Protein AF-0000000083950475 (afdb_homodimer)

InterPro domains:
  IPR001537 tRNA/rRNA methyltransferase, SpoU type [PF00588] (3-153)
  IPR004384 RNA methyltransferase TrmJ/LasT [PIRSF004808] (2-225)
  IPR004384 RNA methyltransferase TrmJ/LasT [PTHR42786] (2-229)
  IPR004384 RNA methyltransferase TrmJ/LasT [TIGR00050] (2-215)
  IPR029026 tRNA (guanine-N1-)-methyltransferase, N-terminal [G3DSA:3.40.1280.10] (1-173)
  IPR029028 Alpha/beta knot methyltransferases [SSF75217] (2-157)

Organism: NCBI:txid38313

Secondary structure (DSSP, 8-state):
-EEEEEEES---HHHHHHHHHHHHHTT--EEEEES--GGGSHHHHHHTTT-HHHHHT-EEES-GGGGGGG-SEEEEE-SS--S-SS-EE-HHHHHHHHHT-TTT-SEEEEEE-BTTTB--HHHHHH-SEEE----SSSSSPPPHHHHHHHHHHHHHHHHHHHS-SS----------HHHHHHHHHHHHHHHTT-TT-HHHHHHHHHHHHT--HHHHHHHHHHHHHHHHHH-/-EEEEEEES---HHHHHHHHHHHHHTT--EEEEES--GGGSHHHHHHTTT-HHHHHT-EEES-GGGGGGG-SEEEEE-SS--S-SSPEEPHHHHHHHHHHTTTT--EEEEEE-BTTTBS-HHHHHH-SEEE----SSSSSPPPHHHHHHHHHHHHHHHHHHHTT-S--------HHHHHHHHHHHHHHHHHTT-TT-HHHHHHHHHHHHT--HHHHHHHHHHHHHHHHHH-

Sequence (462 aa):
MKLSFVLVSPARAANVGAAARAIKTQGFSELIVVNSQAHREEEAAWVACGAEDILDNIRQVASLDELREEFELMVATTARERGSPRHYLSPAELGEQLSHQQEQVKRTAIVFGCEASGLSNADLAICDLLSYVPLATEYPSLNLAQAVMVYSYALGQALACADGSLGLKSAQSPLAQLSALKQKATTLLERVDAADDAKLSLWLNESLSRLSDRDAKMAHQLLGDILKKLDMKLSFVLVSPARAANVGAAARAIKTQGFSELIVVNSQAHREEEAAWVACGAEDILDNIRQVASLDELREEFELMVATTARERGSPRHYLSPAELGEQLSHQQEQVKRTAIVFGCEASGLSNADLAICDLLSYVPLATEYPSLNLAQAVMVYSYALGQALACADGSLGLKSAQSPLAQLSALKQKATTLLERVDAADDAKLSLWLNESLSRLSDRDAKMAHQLLGDILKKLD

Structure (mmCIF, N/CA/C/O backbone):
data_AF-0000000083950475-model_v1
#
loop_
_entity.id
_entity.type
_entity.pdbx_description
1 polymer "tRNA (cytidine/uridine-2'-O-)-methyltransferase TrmJ"
#
loop_
_atom_site.group_PDB
_atom_site.id
_atom_site.type_symbol
_atom_site.label_atom_id
_atom_site.label_alt_id
_atom_site.label_comp_id
_atom_site.label_asym_id
_atom_site.label_entity_id
_atom_site.label_seq_id
_atom_site.pdbx_PDB_ins_code
_atom_site.Cartn_x
_atom_site.Cartn_y
_atom_site.Cartn_z
_atom_site.occupancy
_atom_site.B_iso_or_equiv
_atom_site.auth_seq_id
_atom_site.auth_comp_id
_atom_site.auth_asym_id
_atom_site.auth_atom_id
_atom_site.pdbx_PDB_model_num
ATOM 1 N N . MET A 1 1 ? -0.51 3.438 17.859 1 83.94 1 MET A N 1
ATOM 2 C CA . MET A 1 1 ? -1.519 3.764 16.859 1 83.94 1 MET A CA 1
ATOM 3 C C . MET A 1 1 ? -2.242 2.506 16.391 1 83.94 1 MET A C 1
ATOM 5 O O . MET A 1 1 ? -1.617 1.466 16.188 1 83.94 1 MET A O 1
ATOM 9 N N . LYS A 1 2 ? -3.588 2.582 16.312 1 92.44 2 LYS A N 1
ATOM 10 C CA . LYS A 1 2 ? -4.426 1.511 15.781 1 92.44 2 LYS A CA 1
ATOM 11 C C . LYS A 1 2 ? -4.922 1.843 14.375 1 92.44 2 LYS A C 1
ATOM 13 O O . LYS A 1 2 ? -5.426 2.941 14.133 1 92.44 2 LYS A O 1
ATOM 18 N N . LEU A 1 3 ? -4.746 0.923 13.484 1 96.5 3 LEU A N 1
ATOM 19 C CA . LEU A 1 3 ? -5.223 1.083 12.117 1 96.5 3 LEU A CA 1
ATOM 20 C C . LEU A 1 3 ? -6.449 0.215 11.867 1 96.5 3 LEU A C 1
ATOM 22 O O . LEU A 1 3 ? -6.48 -0.954 12.258 1 96.5 3 LEU A O 1
ATOM 26 N N . SER A 1 4 ? -7.438 0.812 11.312 1 98.38 4 SER A N 1
ATOM 27 C CA . SER A 1 4 ? -8.617 0.1 10.836 1 98.38 4 SER A CA 1
ATOM 28 C C . SER A 1 4 ? -8.742 0.179 9.32 1 98.38 4 SER A C 1
ATOM 30 O O . SER A 1 4 ? -8.477 1.225 8.719 1 98.38 4 SER A O 1
ATOM 32 N N . PHE A 1 5 ? -9.109 -0.9 8.711 1 98.81 5 PHE A N 1
ATOM 33 C CA . PHE A 1 5 ? -9.359 -0.945 7.27 1 98.81 5 PHE A CA 1
ATOM 34 C C . PHE A 1 5 ? -10.859 -0.951 6.98 1 98.81 5 PHE A C 1
ATOM 36 O O . PHE A 1 5 ? -11.602 -1.73 7.574 1 98.81 5 PHE A O 1
ATOM 43 N N . VAL A 1 6 ? -11.273 -0.043 6.121 1 98.88 6 VAL A N 1
ATOM 44 C CA . VAL A 1 6 ? -12.695 0.154 5.855 1 98.88 6 VAL A CA 1
ATOM 45 C C . VAL A 1 6 ? -12.984 -0.126 4.387 1 98.88 6 VAL A C 1
ATOM 47 O O . VAL A 1 6 ? -12.367 0.465 3.498 1 98.88 6 VAL A O 1
ATOM 50 N N . LEU A 1 7 ? -13.898 -1.031 4.117 1 98.88 7 LEU A N 1
ATOM 51 C CA . LEU A 1 7 ? -14.375 -1.305 2.768 1 98.88 7 LEU A CA 1
ATOM 52 C C . LEU A 1 7 ? -15.766 -0.712 2.553 1 98.88 7 LEU A C 1
ATOM 54 O O . LEU A 1 7 ? -16.734 -1.134 3.193 1 98.88 7 LEU A O 1
ATOM 58 N N . VAL A 1 8 ? -15.844 0.221 1.623 1 98.69 8 VAL A N 1
ATOM 59 C CA . VAL A 1 8 ? -17.125 0.86 1.347 1 98.69 8 VAL A CA 1
ATOM 60 C C . VAL A 1 8 ? -17.828 0.143 0.194 1 98.69 8 VAL A C 1
ATOM 62 O O . VAL A 1 8 ? -17.312 0.121 -0.93 1 98.69 8 VAL A O 1
ATOM 65 N N . SER A 1 9 ? -18.922 -0.494 0.442 1 98.56 9 SER A N 1
ATOM 66 C CA . SER A 1 9 ? -19.828 -1.165 -0.496 1 98.56 9 SER A CA 1
ATOM 67 C C . SER A 1 9 ? -19.078 -2.213 -1.315 1 98.56 9 SER A C 1
ATOM 69 O O . SER A 1 9 ? -19.188 -2.236 -2.543 1 98.56 9 SER A O 1
ATOM 71 N N . PRO A 1 10 ? -18.281 -2.994 -0.665 1 98.5 10 PRO A N 1
ATOM 72 C CA . PRO A 1 10 ? -17.688 -4.082 -1.438 1 98.5 10 PRO A CA 1
ATOM 73 C C . PRO A 1 10 ? -18.734 -4.992 -2.082 1 98.5 10 PRO A C 1
ATOM 75 O O . PRO A 1 10 ? -19.75 -5.309 -1.46 1 98.5 10 PRO A O 1
ATOM 78 N N . ALA A 1 11 ? -18.516 -5.402 -3.277 1 97.19 11 ALA A N 1
ATOM 79 C CA . ALA A 1 11 ? -19.484 -6.191 -4.031 1 97.19 11 ALA A CA 1
ATOM 80 C C . ALA A 1 11 ? -19.188 -7.684 -3.918 1 97.19 11 ALA A C 1
ATOM 82 O O . ALA A 1 11 ? -20.094 -8.492 -3.773 1 97.19 11 ALA A O 1
ATOM 83 N N . ARG A 1 12 ? -17.938 -8.078 -3.943 1 96 12 ARG A N 1
ATOM 84 C CA . ARG A 1 12 ? -17.562 -9.492 -4.02 1 96 12 ARG A CA 1
ATOM 85 C C . ARG A 1 12 ? -17.125 -10.016 -2.656 1 96 12 ARG A C 1
ATOM 87 O O . ARG A 1 12 ? -16.188 -9.477 -2.057 1 96 12 ARG A O 1
ATOM 94 N N . ALA A 1 13 ? -17.703 -11.109 -2.266 1 97.69 13 ALA A N 1
ATOM 95 C CA . ALA A 1 13 ? -17.391 -11.742 -0.987 1 97.69 13 ALA A CA 1
ATOM 96 C C . ALA A 1 13 ? -15.938 -12.188 -0.938 1 97.69 13 ALA A C 1
ATOM 98 O O . ALA A 1 13 ? -15.289 -12.094 0.106 1 97.69 13 ALA A O 1
ATOM 99 N N . ALA A 1 14 ? -15.422 -12.625 -2.039 1 96 14 ALA A N 1
ATOM 100 C CA . ALA A 1 14 ? -14.039 -13.094 -2.125 1 96 14 ALA A CA 1
ATOM 101 C C . ALA A 1 14 ? -13.062 -11.984 -1.758 1 96 14 ALA A C 1
ATOM 103 O O . ALA A 1 14 ? -12.055 -12.234 -1.084 1 96 14 ALA A O 1
ATOM 104 N N . ASN A 1 15 ? -13.422 -10.773 -2.141 1 97.31 15 ASN A N 1
ATOM 105 C CA . ASN A 1 15 ? -12.562 -9.633 -1.836 1 97.31 15 ASN A CA 1
ATOM 106 C C . ASN A 1 15 ? -12.555 -9.32 -0.343 1 97.31 15 ASN A C 1
ATOM 108 O O . ASN A 1 15 ? -11.516 -8.977 0.219 1 97.31 15 ASN A O 1
ATOM 112 N N . VAL A 1 16 ? -13.688 -9.469 0.243 1 98.5 16 VAL A N 1
ATOM 113 C CA . VAL A 1 16 ? -13.781 -9.195 1.673 1 98.5 16 VAL A CA 1
ATOM 114 C C . VAL A 1 16 ? -12.977 -10.234 2.451 1 98.5 16 VAL A C 1
ATOM 116 O O . VAL A 1 16 ? -12.203 -9.875 3.352 1 98.5 16 VAL A O 1
ATOM 119 N N . GLY A 1 17 ? -13.109 -11.484 2.092 1 97.94 17 GLY A N 1
ATOM 120 C CA . GLY A 1 17 ? -12.336 -12.531 2.736 1 97.94 17 GLY A CA 1
ATOM 121 C C . GLY A 1 17 ? -10.836 -12.367 2.551 1 97.94 17 GLY A C 1
ATOM 122 O O . GLY A 1 17 ? -10.07 -12.484 3.512 1 97.94 17 GLY A O 1
ATOM 123 N N . ALA A 1 18 ? -10.461 -12.078 1.312 1 97.31 18 ALA A N 1
ATOM 124 C CA . ALA A 1 18 ? -9.047 -11.883 0.999 1 97.31 18 ALA A CA 1
ATOM 125 C C . ALA A 1 18 ? -8.477 -10.68 1.749 1 97.31 18 ALA A C 1
ATOM 127 O O . ALA A 1 18 ? -7.324 -10.703 2.18 1 97.31 18 ALA A O 1
ATOM 128 N N . ALA A 1 19 ? -9.312 -9.664 1.889 1 98.44 19 ALA A N 1
ATOM 129 C CA . ALA A 1 19 ? -8.891 -8.484 2.639 1 98.44 19 ALA A CA 1
ATOM 130 C C . ALA A 1 19 ? -8.664 -8.82 4.109 1 98.44 19 ALA A C 1
ATOM 132 O O . ALA A 1 19 ? -7.684 -8.367 4.707 1 98.44 19 ALA A O 1
ATOM 133 N N . ALA A 1 20 ? -9.516 -9.617 4.668 1 98.44 20 ALA A N 1
ATOM 134 C CA . ALA A 1 20 ? -9.367 -10.039 6.059 1 98.44 20 ALA A CA 1
ATOM 135 C C . ALA A 1 20 ? -8.055 -10.781 6.27 1 98.44 20 ALA A C 1
ATOM 137 O O . ALA A 1 20 ? -7.312 -10.492 7.211 1 98.44 20 ALA A O 1
ATOM 138 N N . ARG A 1 21 ? -7.789 -11.641 5.406 1 97.19 21 ARG A N 1
ATOM 139 C CA . ARG A 1 21 ? -6.543 -12.391 5.5 1 97.19 21 ARG A CA 1
ATOM 140 C C . ARG A 1 21 ? -5.336 -11.477 5.309 1 97.19 21 ARG A C 1
ATOM 142 O O . ARG A 1 21 ? -4.348 -11.586 6.039 1 97.19 21 ARG A O 1
ATOM 149 N N . ALA A 1 22 ? -5.418 -10.609 4.395 1 97.25 22 ALA A N 1
ATOM 150 C CA . ALA A 1 22 ? -4.328 -9.695 4.09 1 97.25 22 ALA A CA 1
ATOM 151 C C . ALA A 1 22 ? -3.943 -8.867 5.316 1 97.25 22 ALA A C 1
ATOM 153 O O . ALA A 1 22 ? -2.771 -8.82 5.695 1 97.25 22 ALA A O 1
ATOM 154 N N . ILE A 1 23 ? -4.926 -8.266 5.918 1 97.69 23 ILE A N 1
ATOM 155 C CA . ILE A 1 23 ? -4.586 -7.355 7.008 1 97.69 23 ILE A CA 1
ATOM 156 C C . ILE A 1 23 ? -4.09 -8.156 8.211 1 97.69 23 ILE A C 1
ATOM 158 O O . ILE A 1 23 ? -3.213 -7.699 8.945 1 97.69 23 ILE A O 1
ATOM 162 N N . LYS A 1 24 ? -4.578 -9.367 8.414 1 96.62 24 LYS A N 1
ATOM 163 C CA . LYS A 1 24 ? -4.113 -10.203 9.523 1 96.62 24 LYS A CA 1
ATOM 164 C C . LYS A 1 24 ? -2.637 -10.547 9.367 1 96.62 24 LYS A C 1
ATOM 166 O O . LYS A 1 24 ? -1.87 -10.477 10.328 1 96.62 24 LYS A O 1
ATOM 171 N N . THR A 1 25 ? -2.248 -10.914 8.195 1 94.25 25 THR A N 1
ATOM 172 C CA . THR A 1 25 ? -0.869 -11.32 7.941 1 94.25 25 THR A CA 1
ATOM 173 C C . THR A 1 25 ? 0.091 -10.172 8.25 1 94.25 25 THR A C 1
ATOM 175 O O . THR A 1 25 ? 1.283 -10.391 8.469 1 94.25 25 THR A O 1
ATOM 178 N N . GLN A 1 26 ? -0.439 -8.984 8.25 1 94.56 26 GLN A N 1
ATOM 179 C CA . GLN A 1 26 ? 0.41 -7.816 8.477 1 94.56 26 GLN A CA 1
ATOM 180 C C . GLN A 1 26 ? 0.217 -7.262 9.883 1 94.56 26 GLN A C 1
ATOM 182 O O . GLN A 1 26 ? 0.701 -6.172 10.195 1 94.56 26 GLN A O 1
ATOM 187 N N . GLY A 1 27 ? -0.581 -7.945 10.703 1 94.06 27 GLY A N 1
ATOM 188 C CA . GLY A 1 27 ? -0.667 -7.641 12.125 1 94.06 27 GLY A CA 1
ATOM 189 C C . GLY A 1 27 ? -1.836 -6.738 12.477 1 94.06 27 GLY A C 1
ATOM 190 O O . GLY A 1 27 ? -1.918 -6.223 13.594 1 94.06 27 GLY A O 1
ATOM 191 N N . PHE A 1 28 ? -2.699 -6.52 11.562 1 96.25 28 PHE A N 1
ATOM 192 C CA . PHE A 1 28 ? -3.879 -5.703 11.82 1 96.25 28 PHE A CA 1
ATOM 193 C C . PHE A 1 28 ? -5.098 -6.578 12.094 1 96.25 28 PHE A C 1
ATOM 195 O O . PHE A 1 28 ? -5.121 -7.75 11.711 1 96.25 28 PHE A O 1
ATOM 202 N N . SER A 1 29 ? -6.117 -5.977 12.727 1 96.75 29 SER A N 1
ATOM 203 C CA . SER A 1 29 ? -7.172 -6.871 13.195 1 96.75 29 SER A CA 1
ATOM 204 C C . SER A 1 29 ? -8.555 -6.281 12.93 1 96.75 29 SER A C 1
ATOM 206 O O . SER A 1 29 ? -9.562 -6.973 13.062 1 96.75 29 SER A O 1
ATOM 208 N N . GLU A 1 30 ? -8.578 -5.082 12.523 1 98.12 30 GLU A N 1
ATOM 209 C CA . GLU A 1 30 ? -9.906 -4.477 12.414 1 98.12 30 GLU A CA 1
ATOM 210 C C . GLU A 1 30 ? -10.258 -4.195 10.953 1 98.12 30 GLU A C 1
ATOM 212 O O . GLU A 1 30 ? -9.578 -3.416 10.281 1 98.12 30 GLU A O 1
ATOM 217 N N . LEU A 1 31 ? -11.344 -4.832 10.539 1 98.75 31 LEU A N 1
ATOM 218 C CA . LEU A 1 31 ? -11.969 -4.633 9.234 1 98.75 31 LEU A CA 1
ATOM 219 C C . LEU A 1 31 ? -13.414 -4.176 9.391 1 98.75 31 LEU A C 1
ATOM 221 O O . LEU A 1 31 ? -14.188 -4.785 10.141 1 98.75 31 LEU A O 1
ATOM 225 N N . ILE A 1 32 ? -13.75 -3.062 8.797 1 98.88 32 ILE A N 1
ATOM 226 C CA . ILE A 1 32 ? -15.102 -2.512 8.836 1 98.88 32 ILE A CA 1
ATOM 227 C C . ILE A 1 32 ? -15.703 -2.51 7.438 1 98.88 32 ILE A C 1
ATOM 229 O O . ILE A 1 32 ? -15.031 -2.166 6.465 1 98.88 32 ILE A O 1
ATOM 233 N N . VAL A 1 33 ? -16.969 -2.91 7.328 1 98.81 33 VAL A N 1
ATOM 234 C CA . VAL A 1 33 ? -17.672 -2.926 6.047 1 98.81 33 VAL A CA 1
ATOM 235 C C . VAL A 1 33 ? -18.812 -1.918 6.074 1 98.81 33 VAL A C 1
ATOM 237 O O . VAL A 1 33 ? -19.625 -1.915 7.008 1 98.81 33 VAL A O 1
ATOM 240 N N . VAL A 1 34 ? -18.828 -1.07 5.117 1 98.75 34 VAL A N 1
ATOM 241 C CA . VAL A 1 34 ? -19.844 -0.029 5.004 1 98.75 34 VAL A CA 1
ATOM 242 C C . VAL A 1 34 ? -20.844 -0.396 3.91 1 98.75 34 VAL A C 1
ATOM 244 O O . VAL A 1 34 ? -20.453 -0.636 2.764 1 98.75 34 VAL A O 1
ATOM 247 N N . ASN A 1 35 ? -22.047 -0.501 4.23 1 98.38 35 ASN A N 1
ATOM 248 C CA . ASN A 1 35 ? -23.141 -0.626 3.283 1 98.38 35 ASN A CA 1
ATOM 249 C C . ASN A 1 35 ? -23 -1.873 2.416 1 98.38 35 ASN A C 1
ATOM 251 O O . ASN A 1 35 ? -23.062 -1.79 1.188 1 98.38 35 ASN A O 1
ATOM 255 N N . SER A 1 36 ? -22.766 -3.008 2.943 1 98.44 36 SER A N 1
ATOM 256 C CA . SER A 1 36 ? -22.641 -4.297 2.271 1 98.44 36 SER A CA 1
ATOM 257 C C . SER A 1 36 ? -22.75 -5.449 3.26 1 98.44 36 SER A C 1
ATOM 259 O O . SER A 1 36 ? -22.531 -5.273 4.457 1 98.44 36 SER A O 1
ATOM 261 N N . GLN A 1 37 ? -23.203 -6.59 2.777 1 97.75 37 GLN A N 1
ATOM 262 C CA . GLN A 1 37 ? -23.266 -7.812 3.572 1 97.75 37 GLN A CA 1
ATOM 263 C C . GLN A 1 37 ? -22.406 -8.914 2.951 1 97.75 37 GLN A C 1
ATOM 265 O O . GLN A 1 37 ? -22.578 -10.094 3.26 1 97.75 37 GLN A O 1
ATOM 270 N N . ALA A 1 38 ? -21.531 -8.492 2.092 1 97.12 38 ALA A N 1
ATOM 271 C CA . ALA A 1 38 ? -20.734 -9.445 1.329 1 97.12 38 ALA A CA 1
ATOM 272 C C . ALA A 1 38 ? -19.906 -10.336 2.254 1 97.12 38 ALA A C 1
ATOM 274 O O . ALA A 1 38 ? -19.641 -11.5 1.938 1 97.12 38 ALA A O 1
ATOM 275 N N . HIS A 1 39 ? -19.594 -9.859 3.439 1 97.25 39 HIS A N 1
ATOM 276 C CA . HIS A 1 39 ? -18.75 -10.602 4.363 1 97.25 39 HIS A CA 1
ATOM 277 C C . HIS A 1 39 ? -19.484 -11.805 4.953 1 97.25 39 HIS A C 1
ATOM 279 O O . HIS A 1 39 ? -18.859 -12.688 5.547 1 97.25 39 HIS A O 1
ATOM 285 N N . ARG A 1 40 ? -20.75 -11.859 4.793 1 96.81 40 ARG A N 1
ATOM 286 C CA . ARG A 1 40 ? -21.562 -12.914 5.391 1 96.81 40 ARG A CA 1
ATOM 287 C C . ARG A 1 40 ? -21.688 -14.109 4.449 1 96.81 40 ARG A C 1
ATOM 289 O O . ARG A 1 40 ? -22.188 -15.164 4.844 1 96.81 40 ARG A O 1
ATOM 296 N N . GLU A 1 41 ? -21.281 -13.945 3.234 1 96.81 41 GLU A N 1
ATOM 297 C CA . GLU A 1 41 ? -21.359 -15.023 2.254 1 96.81 41 GLU A CA 1
ATOM 298 C C . GLU A 1 41 ? -20.297 -16.094 2.527 1 96.81 41 GLU A C 1
ATOM 300 O O . GLU A 1 41 ? -19.234 -15.797 3.051 1 96.81 41 GLU A O 1
ATOM 305 N N . GLU A 1 42 ? -20.594 -17.312 2.088 1 95.81 42 GLU A N 1
ATOM 306 C CA . GLU A 1 42 ? -19.719 -18.453 2.307 1 95.81 42 GLU A CA 1
ATOM 307 C C . GLU A 1 42 ? -18.375 -18.266 1.634 1 95.81 42 GLU A C 1
ATOM 309 O O . GLU A 1 42 ? -17.344 -18.672 2.168 1 95.81 42 GLU A O 1
ATOM 314 N N . GLU A 1 43 ? -18.422 -17.625 0.543 1 95.06 43 GLU A N 1
ATOM 315 C CA . GLU A 1 43 ? -17.188 -17.422 -0.212 1 95.06 43 GLU A CA 1
ATOM 316 C C . GLU A 1 43 ? -16.188 -16.562 0.573 1 95.06 43 GLU A C 1
ATOM 318 O O . GLU A 1 43 ? -14.984 -16.781 0.488 1 95.06 43 GLU A O 1
ATOM 323 N N . ALA A 1 44 ? -16.719 -15.586 1.34 1 96.94 44 ALA A N 1
ATOM 324 C CA . ALA A 1 44 ? -15.828 -14.75 2.15 1 96.94 44 ALA A CA 1
ATOM 325 C C . ALA A 1 44 ? -15.086 -15.586 3.188 1 96.94 44 ALA A C 1
ATOM 327 O O . ALA A 1 44 ? -13.875 -15.422 3.365 1 96.94 44 ALA A O 1
ATOM 328 N N . ALA A 1 45 ? -15.758 -16.516 3.807 1 95.62 45 ALA A N 1
ATOM 329 C CA . ALA A 1 45 ? -15.164 -17.375 4.816 1 95.62 45 ALA A CA 1
ATOM 330 C C . ALA A 1 45 ? -14.109 -18.297 4.203 1 95.62 45 ALA A C 1
ATOM 332 O O . ALA A 1 45 ? -13.039 -18.5 4.781 1 95.62 45 ALA A O 1
ATOM 333 N N . TRP A 1 46 ? -14.406 -18.812 3.066 1 93.31 46 TRP A N 1
ATOM 334 C CA . TRP A 1 46 ? -13.5 -19.719 2.377 1 93.31 46 TRP A CA 1
ATOM 335 C C . TRP A 1 46 ? -12.188 -19.016 2.029 1 93.31 46 TRP A C 1
ATOM 337 O O . TRP A 1 46 ? -11.109 -19.562 2.275 1 93.31 46 TRP A O 1
ATOM 347 N N . VAL A 1 47 ? -12.305 -17.844 1.562 1 92.38 47 VAL A N 1
ATOM 348 C CA . VAL A 1 47 ? -11.141 -17.109 1.087 1 92.38 47 VAL A CA 1
ATOM 349 C C . VAL A 1 47 ? -10.359 -16.547 2.275 1 92.38 47 VAL A C 1
ATOM 351 O O . VAL A 1 47 ? -9.133 -16.422 2.215 1 92.38 47 VAL A O 1
ATOM 354 N N . ALA A 1 48 ? -11.07 -16.312 3.396 1 94.44 48 ALA A N 1
ATOM 355 C CA . ALA A 1 48 ? -10.445 -15.75 4.59 1 94.44 48 ALA A CA 1
ATOM 356 C C . ALA A 1 48 ? -9.734 -16.828 5.398 1 94.44 48 ALA A C 1
ATOM 358 O O . ALA A 1 48 ? -9.375 -16.609 6.559 1 94.44 48 ALA A O 1
ATOM 359 N N . CYS A 1 49 ? -9.508 -18 4.84 1 90.56 49 CYS A N 1
ATOM 360 C CA . CYS A 1 49 ? -8.906 -19.109 5.57 1 90.56 49 CYS A CA 1
ATOM 361 C C . CYS A 1 49 ? -7.742 -18.641 6.43 1 90.56 49 CYS A C 1
ATOM 363 O O . CYS A 1 49 ? -6.805 -18.016 5.922 1 90.56 49 CYS A O 1
ATOM 365 N N . GLY A 1 50 ? -7.82 -18.875 7.789 1 92.69 50 GLY A N 1
ATOM 366 C CA . GL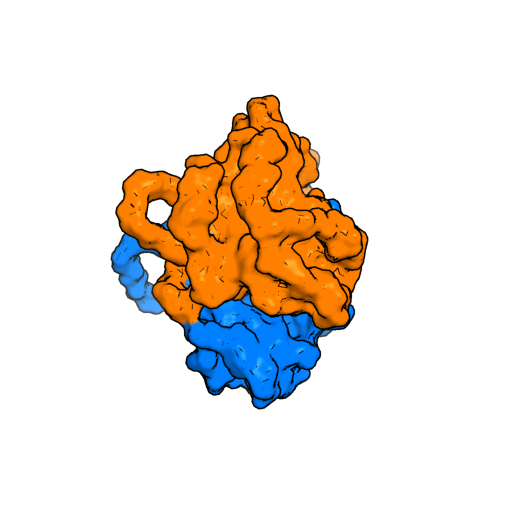Y A 1 50 ? -6.816 -18.453 8.75 1 92.69 50 GLY A CA 1
ATOM 367 C C . GLY A 1 50 ? -7.102 -17.078 9.336 1 92.69 50 GLY A C 1
ATOM 368 O O . GLY A 1 50 ? -6.41 -16.641 10.258 1 92.69 50 GLY A O 1
ATOM 369 N N . ALA A 1 51 ? -8.117 -16.375 8.789 1 96 51 ALA A N 1
ATOM 370 C CA . ALA A 1 51 ? -8.469 -15.039 9.273 1 96 51 ALA A CA 1
ATOM 371 C C . ALA A 1 51 ? -9.953 -14.945 9.609 1 96 51 ALA A C 1
ATOM 373 O O . ALA A 1 51 ? -10.578 -13.898 9.414 1 96 51 ALA A O 1
ATOM 374 N N . GLU A 1 52 ? -10.477 -16.031 10.008 1 95.06 52 GLU A N 1
ATOM 375 C CA . GLU A 1 52 ? -11.898 -16.094 10.336 1 95.06 52 GLU A CA 1
ATOM 376 C C . GLU A 1 52 ? -12.227 -15.188 11.523 1 95.06 52 GLU A C 1
ATOM 378 O O . GLU A 1 52 ? -13.328 -14.641 11.602 1 95.06 52 GLU A O 1
ATOM 383 N N . ASP A 1 53 ? -11.305 -15.039 12.367 1 96.56 53 ASP A N 1
ATOM 384 C CA . ASP A 1 53 ? -11.516 -14.172 13.523 1 96.56 53 ASP A CA 1
ATOM 385 C C . ASP A 1 53 ? -11.758 -12.734 13.094 1 96.56 53 ASP A C 1
ATOM 387 O O . ASP A 1 53 ? -12.633 -12.055 13.641 1 96.56 53 ASP A O 1
ATOM 391 N N . ILE A 1 54 ? -11.062 -12.281 12.094 1 97.5 54 ILE A N 1
ATOM 392 C CA . ILE A 1 54 ? -11.258 -10.93 11.578 1 97.5 54 ILE A CA 1
ATOM 393 C C . ILE A 1 54 ? -12.609 -10.836 10.875 1 97.5 54 ILE A C 1
ATOM 395 O O . ILE A 1 54 ? -13.367 -9.883 11.086 1 97.5 54 ILE A O 1
ATOM 399 N N . LEU A 1 55 ? -12.891 -11.852 10.094 1 97.69 55 LEU A N 1
ATOM 400 C CA . LEU A 1 55 ? -14.141 -11.875 9.352 1 97.69 55 LEU A CA 1
ATOM 401 C C . LEU A 1 55 ? -15.344 -11.867 10.297 1 97.69 55 LEU A C 1
ATOM 403 O O . LEU A 1 55 ? -16.297 -11.109 10.094 1 97.69 55 LEU A O 1
ATOM 407 N N . ASP A 1 56 ? -15.266 -12.633 11.352 1 96.69 56 ASP A N 1
ATOM 408 C CA . ASP A 1 56 ? -16.344 -12.781 12.312 1 96.69 56 ASP A CA 1
ATOM 409 C C . ASP A 1 56 ? -16.547 -11.5 13.117 1 96.69 56 ASP A C 1
ATOM 411 O O . ASP A 1 56 ? -17.641 -11.258 13.641 1 96.69 56 ASP A O 1
ATOM 415 N N . ASN A 1 57 ? -15.539 -10.711 13.195 1 97.56 57 ASN A N 1
ATOM 416 C CA . ASN A 1 57 ? -15.602 -9.516 14.031 1 97.56 57 ASN A CA 1
ATOM 417 C C . ASN A 1 57 ? -15.797 -8.258 13.203 1 97.56 57 ASN A C 1
ATOM 419 O O . ASN A 1 57 ? -15.688 -7.141 13.711 1 97.56 57 ASN A O 1
ATOM 423 N N . ILE A 1 58 ? -16.109 -8.477 11.945 1 98.06 58 ILE A N 1
ATOM 424 C CA . ILE A 1 58 ? -16.344 -7.324 11.078 1 98.06 58 ILE A CA 1
ATOM 425 C C . ILE A 1 58 ? -17.5 -6.488 11.617 1 98.06 58 ILE A C 1
ATOM 427 O O . ILE A 1 58 ? -18.578 -7.023 11.906 1 98.06 58 ILE A O 1
ATOM 431 N N . ARG A 1 59 ? -17.203 -5.238 11.82 1 97.56 59 ARG A N 1
ATOM 432 C CA . ARG A 1 59 ? -18.25 -4.273 12.109 1 97.56 59 ARG A CA 1
ATOM 433 C C . ARG A 1 59 ? -18.891 -3.746 10.828 1 97.56 59 ARG A C 1
ATOM 435 O O . ARG A 1 59 ? -18.172 -3.352 9.898 1 97.56 59 ARG A O 1
ATOM 442 N N . GLN A 1 60 ? -20.172 -3.807 10.805 1 98 60 GLN A N 1
ATOM 443 C CA . GLN A 1 60 ? -20.922 -3.305 9.656 1 98 60 GLN A CA 1
ATOM 444 C C . GLN A 1 60 ? -21.641 -1.997 9.992 1 98 60 GLN A C 1
ATOM 446 O O . GLN A 1 60 ? -22.281 -1.886 11.039 1 98 60 GLN A O 1
ATOM 451 N N . VAL A 1 61 ? -21.484 -0.99 9.18 1 98.38 61 VAL A N 1
ATOM 452 C CA . VAL A 1 61 ? -22.188 0.276 9.352 1 98.38 61 VAL A CA 1
ATOM 453 C C . VAL A 1 61 ? -22.875 0.667 8.039 1 98.38 61 VAL A C 1
ATOM 455 O O . VAL A 1 61 ? -22.578 0.108 6.984 1 98.38 61 VAL A O 1
ATOM 458 N N . ALA A 1 62 ? -23.781 1.632 8.078 1 98 62 ALA A N 1
ATOM 459 C CA . ALA A 1 62 ? -24.594 1.982 6.922 1 98 62 ALA A CA 1
ATOM 460 C C . ALA A 1 62 ? -23.875 3 6.035 1 98 62 ALA A C 1
ATOM 462 O O . ALA A 1 62 ? -24.078 3.02 4.82 1 98 62 ALA A O 1
ATOM 463 N N . SER A 1 63 ? -23.078 3.863 6.676 1 97.69 63 SER A N 1
ATOM 464 C CA . SER A 1 63 ? -22.406 4.914 5.918 1 97.69 63 SER A CA 1
ATOM 465 C C . SER A 1 63 ? -21.031 5.23 6.496 1 97.69 63 SER A C 1
ATOM 467 O O . SER A 1 63 ? -20.781 4.992 7.68 1 97.69 63 SER A O 1
ATOM 469 N N . LEU A 1 64 ? -20.219 5.707 5.633 1 97.5 64 LEU A N 1
ATOM 470 C CA . LEU A 1 64 ? -18.875 6.07 6.055 1 97.5 64 LEU A CA 1
ATOM 471 C C . LEU A 1 64 ? -18.906 7.184 7.098 1 97.5 64 LEU A C 1
ATOM 473 O O . LEU A 1 64 ? -18.078 7.211 8.008 1 97.5 64 LEU A O 1
ATOM 477 N N . ASP A 1 65 ? -19.891 8.07 7.008 1 93.88 65 ASP A N 1
ATOM 478 C CA . ASP A 1 65 ? -20.047 9.211 7.902 1 93.88 65 ASP A CA 1
ATOM 479 C C . ASP A 1 65 ? -20.188 8.758 9.352 1 93.88 65 ASP A C 1
ATOM 481 O O . ASP A 1 65 ? -19.75 9.453 10.273 1 93.88 65 ASP A O 1
ATOM 485 N N . GLU A 1 66 ? -20.719 7.613 9.562 1 96.69 66 GLU A N 1
ATOM 486 C CA . GLU A 1 66 ? -20.922 7.066 10.906 1 96.69 66 GLU A CA 1
ATOM 487 C C . GLU A 1 66 ? -19.594 6.828 11.609 1 96.69 66 GLU A C 1
ATOM 489 O O . GLU A 1 66 ? -19.547 6.758 12.844 1 96.69 66 GLU A O 1
ATOM 494 N N . LEU A 1 67 ? -18.516 6.785 10.789 1 96.38 67 LEU A N 1
ATOM 495 C CA . LEU A 1 67 ? -17.219 6.43 11.344 1 96.38 67 LEU A CA 1
ATOM 496 C C . LEU A 1 67 ? -16.375 7.676 11.609 1 96.38 67 LEU A C 1
ATOM 498 O O . LEU A 1 67 ? -15.344 7.602 12.273 1 96.38 67 LEU A O 1
ATOM 502 N N . ARG A 1 68 ? -16.781 8.812 11.125 1 92.25 68 ARG A N 1
ATOM 503 C CA . ARG A 1 68 ? -15.953 10.008 11.055 1 92.25 68 ARG A CA 1
ATOM 504 C C . ARG A 1 68 ? -15.422 10.383 12.43 1 92.25 68 ARG A C 1
ATOM 506 O O . ARG A 1 68 ? -14.242 10.711 12.578 1 92.25 68 ARG A O 1
ATOM 513 N N . GLU A 1 69 ? -16.203 10.234 13.5 1 88.5 69 GLU A N 1
ATOM 514 C CA . GLU A 1 69 ? -15.836 10.711 14.836 1 88.5 69 GLU A CA 1
ATOM 515 C C . GLU A 1 69 ? -14.961 9.695 15.562 1 88.5 69 GLU A C 1
ATOM 517 O O . GLU A 1 69 ? -14.391 10 16.609 1 88.5 69 GLU A O 1
ATOM 522 N N . GLU A 1 70 ? -14.859 8.516 15.031 1 93.25 70 GLU A N 1
ATOM 523 C CA . GLU A 1 70 ? -14.102 7.449 15.688 1 93.25 70 GLU A CA 1
ATOM 524 C C . GLU A 1 70 ? -12.617 7.539 15.344 1 93.25 70 GLU A C 1
ATOM 526 O O . GLU A 1 70 ? -11.789 6.926 16.016 1 93.25 70 GLU A O 1
ATOM 531 N N . PHE A 1 71 ? -12.328 8.312 14.289 1 91.12 71 PHE A N 1
ATOM 532 C CA . PHE A 1 71 ? -10.953 8.32 13.797 1 91.12 71 PHE A CA 1
ATOM 533 C C . PHE A 1 71 ? -10.398 9.742 13.75 1 91.12 71 PHE A C 1
ATOM 535 O O . PHE A 1 71 ? -11.07 10.656 13.266 1 91.12 71 PHE A O 1
ATOM 542 N N . GLU A 1 72 ? -9.227 9.93 14.227 1 86.62 72 GLU A N 1
ATOM 543 C CA . GLU A 1 72 ? -8.539 11.219 14.125 1 86.62 72 GLU A CA 1
ATOM 544 C C . GLU A 1 72 ? -8.055 11.477 12.703 1 86.62 72 GLU A C 1
ATOM 546 O O . GLU A 1 72 ? -7.938 12.625 12.281 1 86.62 72 GLU A O 1
ATOM 551 N N . LEU A 1 73 ? -7.809 10.367 11.992 1 89.75 73 LEU A N 1
ATOM 552 C CA . LEU A 1 73 ? -7.32 10.461 10.617 1 89.75 73 LEU A CA 1
ATOM 553 C C . LEU A 1 73 ? -7.969 9.398 9.742 1 89.75 73 LEU A C 1
ATOM 555 O O . LEU A 1 73 ? -7.973 8.211 10.086 1 89.75 73 LEU A O 1
ATOM 559 N N . MET A 1 74 ? -8.609 9.844 8.688 1 93.12 74 MET A N 1
ATOM 560 C CA . MET A 1 74 ? -9.156 8.953 7.672 1 93.12 74 MET A CA 1
ATOM 561 C C . MET A 1 74 ? -8.484 9.18 6.324 1 93.12 74 MET A C 1
ATOM 563 O O . MET A 1 74 ? -8.406 10.312 5.844 1 93.12 74 MET A O 1
ATOM 567 N N . VAL A 1 75 ? -7.984 8.102 5.75 1 95.25 75 VAL A N 1
ATOM 568 C CA . VAL A 1 75 ? -7.27 8.156 4.48 1 95.25 75 VAL A CA 1
ATOM 569 C C . VAL A 1 75 ? -8.078 7.449 3.396 1 95.25 75 VAL A C 1
ATOM 571 O O . VAL A 1 75 ? -8.359 6.254 3.508 1 95.25 75 VAL A O 1
ATOM 574 N N . ALA A 1 76 ? -8.461 8.203 2.35 1 95.5 76 ALA A N 1
ATOM 575 C CA . ALA A 1 76 ? -9.156 7.613 1.208 1 95.5 76 ALA A CA 1
ATOM 576 C C . ALA A 1 76 ? -8.156 7.059 0.192 1 95.5 76 ALA A C 1
ATOM 578 O O . ALA A 1 76 ? -7.145 7.691 -0.103 1 95.5 76 ALA A O 1
ATOM 579 N N . THR A 1 77 ? -8.477 5.871 -0.332 1 95.44 77 THR A N 1
ATOM 580 C CA . THR A 1 77 ? -7.68 5.309 -1.419 1 95.44 77 THR A CA 1
ATOM 581 C C . THR A 1 77 ? -8.398 5.48 -2.756 1 95.44 77 THR A C 1
ATOM 583 O O . THR A 1 77 ? -9.617 5.34 -2.832 1 95.44 77 THR A O 1
ATOM 586 N N . THR A 1 78 ? -7.637 5.891 -3.734 1 89 78 THR A N 1
ATOM 587 C CA . THR A 1 78 ? -8.234 6.113 -5.047 1 89 78 THR A CA 1
ATOM 588 C C . THR A 1 78 ? -7.328 5.582 -6.152 1 89 78 THR A C 1
ATOM 590 O O . THR A 1 78 ? -6.121 5.441 -5.957 1 89 78 THR A O 1
ATOM 593 N N . ALA A 1 79 ? -7.93 5.18 -7.305 1 79.06 79 ALA A N 1
ATOM 594 C CA . ALA A 1 79 ? -7.188 4.609 -8.43 1 79.06 79 ALA A CA 1
ATOM 595 C C . ALA A 1 79 ? -6.418 5.688 -9.18 1 79.06 79 ALA A C 1
ATOM 597 O O . ALA A 1 79 ? -5.41 5.398 -9.836 1 79.06 79 ALA A O 1
ATOM 598 N N . ARG A 1 80 ? -6.93 6.875 -9.227 1 68.94 80 ARG A N 1
ATOM 599 C CA . ARG A 1 80 ? -6.289 7.926 -10.016 1 68.94 80 ARG A CA 1
ATOM 600 C C . ARG A 1 80 ? -6.359 9.266 -9.305 1 68.94 80 ARG A C 1
ATOM 602 O O . ARG A 1 80 ? -7.199 9.469 -8.422 1 68.94 80 ARG A O 1
ATOM 609 N N . GLU A 1 81 ? -5.281 9.984 -9.711 1 64.44 81 GLU A N 1
ATOM 610 C CA . GLU A 1 81 ? -5.324 11.375 -9.258 1 64.44 81 GLU A CA 1
ATOM 611 C C . GLU A 1 81 ? -6.469 12.133 -9.922 1 64.44 81 GLU A C 1
ATOM 613 O O . GLU A 1 81 ? -6.656 12.055 -11.141 1 64.44 81 GLU A O 1
ATOM 618 N N . ARG A 1 82 ? -7.473 12.391 -9.227 1 57.78 82 ARG A N 1
ATOM 619 C CA . ARG A 1 82 ? -8.688 13.023 -9.734 1 57.78 82 ARG A CA 1
ATOM 620 C C . ARG A 1 82 ? -8.5 14.523 -9.898 1 57.78 82 ARG A C 1
ATOM 622 O O . ARG A 1 82 ? -9.438 15.297 -9.703 1 57.78 82 ARG A O 1
ATOM 629 N N . GLY A 1 83 ? -7.367 14.844 -10.5 1 55.31 83 GLY A N 1
ATOM 630 C CA . GLY A 1 83 ? -7.207 16.266 -10.766 1 55.31 83 GLY A CA 1
ATOM 631 C C . GLY A 1 83 ? -7.406 17.125 -9.531 1 55.31 83 GLY A C 1
ATOM 632 O O . GLY A 1 83 ? -7.57 18.344 -9.633 1 55.31 83 GLY A O 1
ATOM 633 N N . SER A 1 84 ? -7.52 16.562 -8.484 1 56.62 84 SER A N 1
ATOM 634 C CA . SER A 1 84 ? -7.742 17.297 -7.242 1 56.62 84 SER A CA 1
ATOM 635 C C . SER A 1 84 ? -6.449 17.938 -6.742 1 56.62 84 SER A C 1
ATOM 637 O O . SER A 1 84 ? -5.367 17.375 -6.914 1 56.62 84 SER A O 1
ATOM 639 N N . PRO A 1 85 ? -6.633 19.125 -6.324 1 57.91 85 PRO A N 1
ATOM 640 C CA . PRO A 1 85 ? -5.477 19.844 -5.773 1 57.91 85 PRO A CA 1
ATOM 641 C C . PRO A 1 85 ? -4.938 19.203 -4.496 1 57.91 85 PRO A C 1
ATOM 643 O O . PRO A 1 85 ? -3.961 19.688 -3.922 1 57.91 85 PRO A O 1
ATOM 646 N N . ARG A 1 86 ? -5.434 18.078 -4.277 1 65.12 86 ARG A N 1
ATOM 647 C CA . ARG A 1 86 ? -5.039 17.438 -3.027 1 65.12 86 ARG A CA 1
ATOM 648 C C . ARG A 1 86 ? -3.744 16.656 -3.199 1 65.12 86 ARG A C 1
ATOM 650 O O . ARG A 1 86 ? -3.35 16.328 -4.324 1 65.12 86 ARG A O 1
ATOM 657 N N . HIS A 1 87 ? -3.123 16.609 -2.029 1 70.94 87 HIS A N 1
ATOM 658 C CA . HIS A 1 87 ? -1.896 15.82 -1.991 1 70.94 87 HIS A CA 1
ATOM 659 C C . HIS A 1 87 ? -2.199 14.328 -1.888 1 70.94 87 HIS A C 1
ATOM 661 O O . HIS A 1 87 ? -3.039 13.914 -1.084 1 70.94 87 HIS A O 1
ATOM 667 N N . TYR A 1 88 ? -1.55 13.625 -2.828 1 82.06 88 TYR A N 1
ATOM 668 C CA . TYR A 1 88 ? -1.687 12.172 -2.83 1 82.06 88 TYR A CA 1
ATOM 669 C C . TYR A 1 88 ? -0.424 11.5 -2.297 1 82.06 88 TYR A C 1
ATOM 671 O O . TYR A 1 88 ? 0.688 11.844 -2.705 1 82.06 88 TYR A O 1
ATOM 679 N N . LEU A 1 89 ? -0.659 10.672 -1.351 1 87.44 89 LEU A N 1
ATOM 680 C CA . LEU A 1 89 ? 0.457 9.906 -0.796 1 87.44 89 LEU A CA 1
ATOM 681 C C . LEU A 1 89 ? 0.453 8.477 -1.319 1 87.44 89 LEU A C 1
ATOM 683 O O . LEU A 1 89 ? -0.599 7.836 -1.375 1 87.44 89 LEU A O 1
ATOM 687 N N . SER A 1 90 ? 1.629 8.016 -1.721 1 90.94 90 SER A N 1
ATOM 688 C CA . SER A 1 90 ? 1.76 6.582 -1.963 1 90.94 90 SER A CA 1
ATOM 689 C C . SER A 1 90 ? 1.658 5.789 -0.664 1 90.94 90 SER A C 1
ATOM 691 O O . SER A 1 90 ? 1.794 6.352 0.425 1 90.94 90 SER A O 1
ATOM 693 N N . PRO A 1 91 ? 1.448 4.496 -0.804 1 94.94 91 PRO A N 1
ATOM 694 C CA . PRO A 1 91 ? 1.415 3.693 0.42 1 94.94 91 PRO A CA 1
ATOM 695 C C . PRO A 1 91 ? 2.699 3.812 1.238 1 94.94 91 PRO A C 1
ATOM 697 O O . PRO A 1 91 ? 2.646 3.896 2.467 1 94.94 91 PRO A O 1
ATOM 700 N N . ALA A 1 92 ? 3.812 3.877 0.593 1 90 92 ALA A N 1
ATOM 701 C CA . ALA A 1 92 ? 5.09 4.02 1.284 1 90 92 ALA A CA 1
ATOM 702 C C . ALA A 1 92 ? 5.188 5.367 1.989 1 90 92 ALA A C 1
ATOM 704 O O . ALA A 1 92 ? 5.598 5.441 3.15 1 90 92 ALA A O 1
ATOM 705 N N . GLU A 1 93 ? 4.789 6.387 1.307 1 90.19 93 GLU A N 1
ATOM 706 C CA . GLU A 1 93 ? 4.801 7.727 1.886 1 90.19 93 GLU A CA 1
ATOM 707 C C . GLU A 1 93 ? 3.834 7.828 3.061 1 90.19 93 GLU A C 1
ATOM 709 O O . GLU A 1 93 ? 4.133 8.477 4.062 1 90.19 93 GLU A O 1
ATOM 714 N N . LEU A 1 94 ? 2.711 7.207 2.869 1 92.81 94 LEU A N 1
ATOM 715 C CA . LEU A 1 94 ? 1.718 7.195 3.938 1 92.81 94 LEU A CA 1
ATOM 716 C C . LEU A 1 94 ? 2.264 6.5 5.18 1 92.81 94 LEU A C 1
ATOM 718 O O . LEU A 1 94 ? 2.104 7 6.297 1 92.81 94 LEU A O 1
ATOM 722 N N . GLY A 1 95 ? 2.887 5.387 4.98 1 92.81 95 GLY A N 1
ATOM 723 C CA . GLY A 1 95 ? 3.506 4.684 6.094 1 92.81 95 GLY A CA 1
ATOM 724 C C . GLY A 1 95 ? 4.535 5.52 6.828 1 92.81 95 GLY A C 1
ATOM 725 O O . GLY A 1 95 ? 4.555 5.547 8.062 1 92.81 95 GLY A O 1
ATOM 726 N N . GLU A 1 96 ? 5.336 6.16 6.078 1 86.5 96 GLU A N 1
ATOM 727 C CA . GLU A 1 96 ? 6.352 7.035 6.664 1 86.5 96 GLU A CA 1
ATOM 728 C C . GLU A 1 96 ? 5.715 8.156 7.477 1 86.5 96 GLU A C 1
ATOM 730 O O . GLU A 1 96 ? 6.137 8.43 8.602 1 86.5 96 GLU A O 1
ATOM 735 N N . GLN A 1 97 ? 4.723 8.68 6.91 1 83.88 97 GLN A N 1
ATOM 736 C CA . GLN A 1 97 ? 4.031 9.773 7.59 1 83.88 97 GLN A CA 1
ATOM 737 C C . GLN A 1 97 ? 3.406 9.297 8.898 1 83.88 97 GLN A C 1
ATOM 739 O O . GLN A 1 97 ? 3.58 9.93 9.938 1 83.88 97 GLN A O 1
ATOM 744 N N . LEU A 1 98 ? 2.707 8.227 8.836 1 89.56 98 LEU A N 1
ATOM 745 C CA . LEU A 1 98 ? 2.02 7.711 10.008 1 89.56 98 LEU A CA 1
ATOM 746 C C . LEU A 1 98 ? 3.018 7.309 11.094 1 89.56 98 LEU A C 1
ATOM 748 O O . LEU A 1 98 ? 2.736 7.449 12.281 1 89.56 98 LEU A O 1
ATOM 752 N N . SER A 1 99 ? 4.164 6.832 10.664 1 86.62 99 SER A N 1
ATOM 753 C CA . SER A 1 99 ? 5.184 6.426 11.625 1 86.62 99 SER A CA 1
ATOM 754 C C . SER A 1 99 ? 5.668 7.609 12.453 1 86.62 99 SER A C 1
ATOM 756 O O . SER A 1 99 ? 6.129 7.438 13.586 1 86.62 99 SER A O 1
ATOM 758 N N . HIS A 1 100 ? 5.48 8.742 11.93 1 81.19 100 HIS A N 1
ATOM 759 C CA . HIS A 1 100 ? 5.934 9.945 12.617 1 81.19 100 HIS A CA 1
ATOM 760 C C . HIS A 1 100 ? 4.785 10.617 13.367 1 81.19 100 HIS A C 1
ATOM 762 O O . HIS A 1 100 ? 4.957 11.695 13.945 1 81.19 100 HIS A O 1
ATOM 768 N N . GLN A 1 101 ? 3.604 9.992 13.359 1 84.19 101 GLN A N 1
ATOM 769 C CA . GLN A 1 101 ? 2.426 10.609 13.961 1 84.19 101 GLN A CA 1
ATOM 770 C C . GLN A 1 101 ? 1.854 9.742 15.07 1 84.19 101 GLN A C 1
ATOM 772 O O . GLN A 1 101 ? 0.726 9.953 15.523 1 84.19 101 GLN A O 1
ATOM 777 N N . GLN A 1 102 ? 2.562 8.805 15.508 1 80.44 102 GLN A N 1
ATOM 778 C CA . GLN A 1 102 ? 2.051 7.777 16.406 1 80.44 102 GLN A CA 1
ATOM 779 C C . GLN A 1 102 ? 1.679 8.367 17.766 1 80.44 102 GLN A C 1
ATOM 781 O O . GLN A 1 102 ? 0.865 7.797 18.484 1 80.44 102 GLN A O 1
ATOM 786 N N . GLU A 1 103 ? 2.217 9.477 18.109 1 73.44 103 GLU A N 1
ATOM 787 C CA . GLU A 1 103 ? 1.882 10.117 19.391 1 73.44 103 GLU A CA 1
ATOM 788 C C . GLU A 1 103 ? 0.586 10.914 19.281 1 73.44 103 GLU A C 1
ATOM 790 O O . GLU A 1 103 ? -0.238 10.898 20.188 1 73.44 103 GLU A O 1
ATOM 795 N N . GLN A 1 104 ? 0.322 11.57 18.172 1 75.62 104 GLN A N 1
ATOM 796 C CA . GLN A 1 104 ? -0.8 12.492 18.031 1 75.62 104 GLN A CA 1
ATOM 797 C C . GLN A 1 104 ? -2.031 11.789 17.469 1 75.62 104 GLN A C 1
ATOM 799 O O . GLN A 1 104 ? -3.158 12.258 17.656 1 75.62 104 GLN A O 1
ATOM 804 N N . VAL A 1 105 ? -1.791 10.75 16.766 1 82.62 105 VAL A N 1
ATOM 805 C CA . VAL A 1 105 ? -2.881 10.031 16.109 1 82.62 105 VAL A CA 1
ATOM 806 C C . VAL A 1 105 ? -2.986 8.625 16.672 1 82.62 105 VAL A C 1
ATOM 808 O O . VAL A 1 105 ? -2.055 7.824 16.547 1 82.62 105 VAL A O 1
ATOM 811 N N . LYS A 1 106 ? -4.102 8.359 17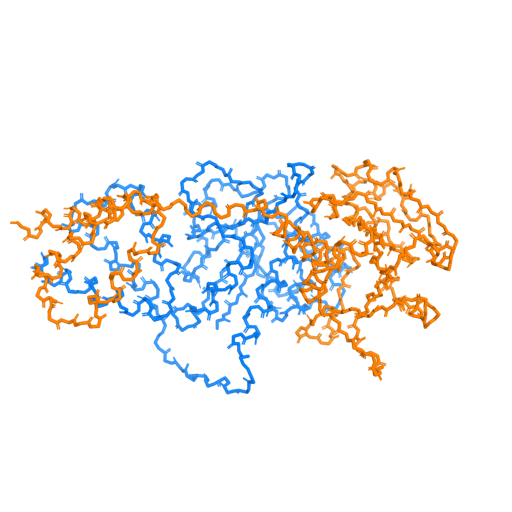.25 1 85.12 106 LYS A N 1
ATOM 812 C CA . LYS A 1 106 ? -4.254 7.066 17.922 1 85.12 106 LYS A CA 1
ATOM 813 C C . LYS A 1 106 ? -5.055 6.098 17.047 1 85.12 106 LYS A C 1
ATOM 815 O O . LYS A 1 106 ? -4.844 4.883 17.109 1 85.12 106 LYS A O 1
ATOM 820 N N . ARG A 1 107 ? -6.008 6.645 16.312 1 92 107 ARG A N 1
ATOM 821 C CA . ARG A 1 107 ? -6.844 5.801 15.461 1 92 107 ARG A CA 1
ATOM 822 C C . ARG A 1 107 ? -6.887 6.332 14.031 1 92 107 ARG A C 1
ATOM 824 O O . ARG A 1 107 ? -7.273 7.477 13.797 1 92 107 ARG A O 1
ATOM 831 N N . THR A 1 108 ? -6.477 5.547 13.125 1 94.62 108 THR A N 1
ATOM 832 C CA . THR A 1 108 ? -6.473 5.887 11.711 1 94.62 108 THR A CA 1
ATOM 833 C C . THR A 1 108 ? -7.25 4.848 10.906 1 94.62 108 THR A C 1
ATOM 835 O O . THR A 1 108 ? -7.133 3.646 11.148 1 94.62 108 THR A O 1
ATOM 838 N N . ALA A 1 109 ? -8.07 5.324 9.961 1 97.62 109 ALA A N 1
ATOM 839 C CA . ALA A 1 109 ? -8.781 4.434 9.047 1 97.62 109 ALA A CA 1
ATOM 840 C C . ALA A 1 109 ? -8.227 4.555 7.633 1 97.62 109 ALA A C 1
ATOM 842 O O . ALA A 1 109 ? -7.973 5.66 7.148 1 97.62 109 ALA A O 1
ATOM 843 N N . ILE A 1 110 ? -7.977 3.463 7.047 1 98.44 110 ILE A N 1
ATOM 844 C CA . ILE A 1 110 ? -7.68 3.391 5.621 1 98.44 110 ILE A CA 1
ATOM 845 C C . ILE A 1 110 ? -8.922 2.932 4.859 1 98.44 110 ILE A C 1
ATOM 847 O O . ILE A 1 110 ? -9.391 1.807 5.043 1 98.44 110 ILE A O 1
ATOM 851 N N . VAL A 1 111 ? -9.43 3.771 3.924 1 98.56 111 VAL A N 1
ATOM 852 C CA . VAL A 1 111 ? -10.758 3.576 3.35 1 98.56 111 VAL A CA 1
ATOM 853 C C . VAL A 1 111 ? -10.633 3.182 1.881 1 98.56 111 VAL A C 1
ATOM 855 O O . VAL A 1 111 ? -9.977 3.875 1.099 1 98.56 111 VAL A O 1
ATOM 858 N N . PHE A 1 112 ? -11.266 2.088 1.538 1 98.44 112 PHE A N 1
ATOM 859 C CA . PHE A 1 112 ? -11.305 1.567 0.177 1 98.44 112 PHE A CA 1
ATOM 860 C C . PHE A 1 112 ? -12.719 1.598 -0.379 1 98.44 112 PHE A C 1
ATOM 862 O O . PHE A 1 112 ? -13.688 1.374 0.356 1 98.44 112 PHE A O 1
ATOM 869 N N . GLY A 1 113 ? -12.805 1.774 -1.694 1 97.31 113 GLY A N 1
ATOM 870 C CA . GLY A 1 113 ? -14.117 1.88 -2.314 1 97.31 113 GLY A CA 1
ATOM 871 C C . GLY A 1 113 ? -14.539 0.614 -3.035 1 97.31 113 GLY A C 1
ATOM 872 O O . GLY A 1 113 ? -13.789 -0.366 -3.068 1 97.31 113 GLY A O 1
ATOM 873 N N . CYS A 1 114 ? -15.703 0.733 -3.59 1 96.19 114 CYS A N 1
ATOM 874 C CA . CYS A 1 114 ? -16.312 -0.342 -4.363 1 96.19 114 CYS A CA 1
ATOM 875 C C . CYS A 1 114 ? -15.438 -0.724 -5.551 1 96.19 114 CYS A C 1
ATOM 877 O O . CYS A 1 114 ? -14.805 0.137 -6.16 1 96.19 114 CYS A O 1
ATOM 879 N N . GLU A 1 115 ? -15.492 -1.994 -5.926 1 93.5 115 GLU A N 1
ATOM 880 C CA . GLU A 1 115 ? -14.672 -2.529 -7.012 1 93.5 115 GLU A CA 1
ATOM 881 C C . GLU A 1 115 ? -14.984 -1.832 -8.336 1 93.5 115 GLU A C 1
ATOM 883 O O . GLU A 1 115 ? -14.07 -1.536 -9.109 1 93.5 115 GLU A O 1
ATOM 888 N N . ALA A 1 116 ? -16.234 -1.454 -8.531 1 91.94 116 ALA A N 1
ATOM 889 C CA . ALA A 1 116 ? -16.672 -0.913 -9.812 1 91.94 116 ALA A CA 1
ATOM 890 C C . ALA A 1 116 ? -16.531 0.607 -9.844 1 91.94 116 ALA A C 1
ATOM 892 O O . ALA A 1 116 ? -16.031 1.174 -10.82 1 91.94 116 ALA A O 1
ATOM 893 N N . SER A 1 117 ? -16.875 1.271 -8.727 1 92.12 117 SER A N 1
ATOM 894 C CA . SER A 1 117 ? -17.047 2.719 -8.781 1 92.12 117 SER A CA 1
ATOM 895 C C . SER A 1 117 ? -16.016 3.43 -7.914 1 92.12 117 SER A C 1
ATOM 897 O O . SER A 1 117 ? -15.844 4.648 -8.016 1 92.12 117 SER A O 1
ATOM 899 N N . GLY A 1 118 ? -15.312 2.65 -7.074 1 94.25 118 GLY A N 1
ATOM 900 C CA . GLY A 1 118 ? -14.453 3.318 -6.105 1 94.25 118 GLY A CA 1
ATOM 901 C C . GLY A 1 118 ? -15.227 4.125 -5.082 1 94.25 118 GLY A C 1
ATOM 902 O O . GLY A 1 118 ? -16.375 3.812 -4.777 1 94.25 118 GLY A O 1
ATOM 903 N N . LEU A 1 119 ? -14.539 5.066 -4.484 1 95.25 119 LEU A N 1
ATOM 904 C CA . LEU A 1 119 ? -15.172 5.953 -3.51 1 95.25 119 LEU A CA 1
ATOM 905 C C . LEU A 1 119 ? -15.906 7.094 -4.207 1 95.25 119 LEU A C 1
ATOM 907 O O . LEU A 1 119 ? -15.422 7.633 -5.207 1 95.25 119 LEU A O 1
ATOM 911 N N . SER A 1 120 ? -17.031 7.461 -3.658 1 93.38 120 SER A N 1
ATOM 912 C CA . SER A 1 120 ? -17.766 8.617 -4.172 1 93.38 120 SER A CA 1
ATOM 913 C C . SER A 1 120 ? -17.109 9.922 -3.744 1 93.38 120 SER A C 1
ATOM 915 O O . SER A 1 120 ? -16.266 9.938 -2.848 1 93.38 120 SER A O 1
ATOM 917 N N . ASN A 1 121 ? -17.531 10.961 -4.344 1 88.62 121 ASN A N 1
ATOM 918 C CA . ASN A 1 121 ? -17.062 12.273 -3.93 1 88.62 121 ASN A CA 1
ATOM 919 C C . ASN A 1 121 ? -17.422 12.57 -2.479 1 88.62 121 ASN A C 1
ATOM 921 O O . ASN A 1 121 ? -16.672 13.227 -1.761 1 88.62 121 ASN A O 1
ATOM 925 N N . ALA A 1 122 ? -18.562 12.094 -2.092 1 91.25 122 ALA A N 1
ATOM 926 C CA . ALA A 1 122 ? -19 12.273 -0.709 1 91.25 122 ALA A CA 1
ATOM 927 C C . ALA A 1 122 ? -18.078 11.523 0.254 1 91.25 122 ALA A C 1
ATOM 929 O O . ALA A 1 122 ? -17.734 12.039 1.319 1 91.25 122 ALA A O 1
ATOM 930 N N . ASP A 1 123 ? -17.656 10.32 -0.119 1 93.5 123 ASP A N 1
ATOM 931 C CA . ASP A 1 123 ? -16.719 9.547 0.686 1 93.5 123 ASP A CA 1
ATOM 932 C C . ASP A 1 123 ? -15.375 10.266 0.804 1 93.5 123 ASP A C 1
ATOM 934 O O . ASP A 1 123 ? -14.805 10.352 1.895 1 93.5 123 ASP A O 1
ATOM 938 N N . LEU A 1 124 ? -14.922 10.797 -0.333 1 88.94 124 LEU A N 1
ATOM 939 C CA . LEU A 1 124 ? -13.641 11.484 -0.372 1 88.94 124 LEU A CA 1
ATOM 940 C C . LEU A 1 124 ? -13.672 12.727 0.513 1 88.94 124 LEU A C 1
ATOM 942 O O . LEU A 1 124 ? -12.672 13.055 1.163 1 88.94 124 LEU A O 1
ATOM 946 N N . ALA A 1 125 ? -14.812 13.367 0.599 1 84.06 125 ALA A N 1
ATOM 947 C CA . ALA A 1 125 ? -14.961 14.602 1.359 1 84.06 125 ALA A CA 1
ATOM 948 C C . ALA A 1 125 ? -14.867 14.336 2.859 1 84.06 125 ALA A C 1
ATOM 950 O O . ALA A 1 125 ? -14.477 15.219 3.627 1 84.06 125 ALA A O 1
ATOM 951 N N . ILE A 1 126 ? -15.156 13.078 3.254 1 86.94 126 ILE A N 1
ATOM 952 C CA . ILE A 1 126 ? -15.141 12.688 4.66 1 86.94 126 ILE A CA 1
ATOM 953 C C . ILE A 1 126 ? -13.703 12.43 5.105 1 86.94 126 ILE A C 1
ATOM 955 O O . ILE A 1 126 ? -13.375 12.586 6.285 1 86.94 126 ILE A O 1
ATOM 959 N N . CYS A 1 127 ? -12.82 12.141 4.191 1 90.56 127 CYS A N 1
ATOM 960 C CA . CYS A 1 127 ? -11.469 11.695 4.512 1 90.56 127 CYS A CA 1
ATOM 961 C C . CYS A 1 127 ? -10.508 12.883 4.582 1 90.56 127 CYS A C 1
ATOM 963 O O . CYS A 1 127 ? -10.734 13.906 3.93 1 90.56 127 CYS A O 1
ATOM 965 N N . ASP A 1 128 ? -9.469 12.758 5.371 1 85.44 128 ASP A N 1
ATOM 966 C CA . ASP A 1 128 ? -8.508 13.828 5.633 1 85.44 128 ASP A CA 1
ATOM 967 C C . ASP A 1 128 ? -7.406 13.844 4.582 1 85.44 128 ASP A C 1
ATOM 969 O O . ASP A 1 128 ? -6.871 14.906 4.258 1 85.44 128 ASP A O 1
ATOM 973 N N . LEU A 1 129 ? -7.043 12.664 4.09 1 86.81 129 LEU A N 1
ATOM 974 C CA . LEU A 1 129 ? -5.949 12.508 3.139 1 86.81 129 LEU A CA 1
ATOM 975 C C . LEU A 1 129 ? -6.348 11.57 2 1 86.81 129 LEU A C 1
ATOM 977 O O . LEU A 1 129 ? -7.258 10.75 2.154 1 86.81 129 LEU A O 1
ATOM 981 N N . LEU A 1 130 ? -5.699 11.758 0.939 1 88.81 130 LEU A N 1
ATOM 982 C CA . LEU A 1 130 ? -5.852 10.883 -0.216 1 88.81 130 LEU A CA 1
ATOM 983 C C . LEU A 1 130 ? -4.574 10.094 -0.469 1 88.81 130 LEU A C 1
ATOM 985 O O . LEU A 1 130 ? -3.471 10.617 -0.31 1 88.81 130 LEU A O 1
ATOM 989 N N . SER A 1 131 ? -4.801 8.852 -0.819 1 93.06 131 SER A N 1
ATOM 990 C CA . SER A 1 131 ? -3.693 7.965 -1.158 1 93.06 131 SER A CA 1
ATOM 991 C C . SER A 1 131 ? -3.994 7.152 -2.416 1 93.06 131 SER A C 1
ATOM 993 O O . SER A 1 131 ? -5.152 6.832 -2.689 1 93.06 131 SER A O 1
ATOM 995 N N . TYR A 1 132 ? -2.93 6.887 -3.133 1 90.62 132 TYR A N 1
ATOM 996 C CA . TYR A 1 132 ? -3.066 6.039 -4.312 1 90.62 132 TYR A CA 1
ATOM 997 C C . TYR A 1 132 ? -1.837 5.16 -4.5 1 90.62 132 TYR A C 1
ATOM 999 O O . TYR A 1 132 ? -0.749 5.492 -4.02 1 90.62 132 TYR A O 1
ATOM 1007 N N . VAL A 1 133 ? -2.02 4.051 -5.148 1 91.5 133 VAL A N 1
ATOM 1008 C CA . VAL A 1 133 ? -0.903 3.197 -5.539 1 91.5 133 VAL A CA 1
ATOM 1009 C C . VAL A 1 133 ? -0.397 3.607 -6.918 1 91.5 133 VAL A C 1
ATOM 1011 O O . VAL A 1 133 ? -1.146 3.574 -7.898 1 91.5 133 VAL A O 1
ATOM 1014 N N . PRO A 1 134 ? 0.798 4.062 -6.973 1 87.12 134 PRO A N 1
ATOM 1015 C CA . PRO A 1 134 ? 1.316 4.348 -8.312 1 87.12 134 PRO A CA 1
ATOM 1016 C C . PRO A 1 134 ? 1.274 3.133 -9.234 1 87.12 134 PRO A C 1
ATOM 1018 O O . PRO A 1 134 ? 1.751 2.057 -8.867 1 87.12 134 PRO A O 1
ATOM 1021 N N . LEU A 1 135 ? 0.719 3.281 -10.375 1 87.19 135 LEU A N 1
ATOM 1022 C CA . LEU A 1 135 ? 0.63 2.205 -11.359 1 87.19 135 LEU A CA 1
ATOM 1023 C C . LEU A 1 135 ? 1.506 2.5 -12.57 1 87.19 135 LEU A C 1
ATOM 1025 O O . LEU A 1 135 ? 1.742 3.664 -12.898 1 87.19 135 LEU A O 1
ATOM 1029 N N . ALA A 1 136 ? 2.021 1.521 -13.125 1 85.31 136 ALA A N 1
ATOM 1030 C CA . ALA A 1 136 ? 2.84 1.679 -14.32 1 85.31 136 ALA A CA 1
ATOM 1031 C C . ALA A 1 136 ? 1.968 1.813 -15.57 1 85.31 136 ALA A C 1
ATOM 1033 O O . ALA A 1 136 ? 2.418 2.324 -16.594 1 85.31 136 ALA A O 1
ATOM 1034 N N . THR A 1 137 ? 0.715 1.33 -15.445 1 81.56 137 THR A N 1
ATOM 1035 C CA . THR A 1 137 ? -0.24 1.396 -16.547 1 81.56 137 THR A CA 1
ATOM 1036 C C . THR A 1 137 ? -1.514 2.117 -16.109 1 81.56 137 THR A C 1
ATOM 1038 O O . THR A 1 137 ? -1.848 2.141 -14.93 1 81.56 137 THR A O 1
ATOM 1041 N N . GLU A 1 138 ? -2.162 2.658 -17.109 1 77.5 138 GLU A N 1
ATOM 1042 C CA . GLU A 1 138 ? -3.414 3.342 -16.812 1 77.5 138 GLU A CA 1
ATOM 1043 C C . GLU A 1 138 ? -4.535 2.342 -16.531 1 77.5 138 GLU A C 1
ATOM 1045 O O . GLU A 1 138 ? -5.445 2.627 -15.742 1 77.5 138 GLU A O 1
ATOM 1050 N N . TYR A 1 139 ? -4.461 1.259 -17.266 1 82.81 139 TYR A N 1
ATOM 1051 C CA . TYR A 1 139 ? -5.43 0.177 -17.125 1 82.81 139 TYR A CA 1
ATOM 1052 C C . TYR A 1 139 ? -4.738 -1.181 -17.141 1 82.81 139 TYR A C 1
ATOM 1054 O O . TYR A 1 139 ? -3.799 -1.396 -17.906 1 82.81 139 TYR A O 1
ATOM 1062 N N . PRO A 1 140 ? -5.242 -2.074 -16.188 1 87.62 140 PRO A N 1
ATOM 1063 C CA . PRO A 1 140 ? -6.344 -1.965 -15.227 1 87.62 140 PRO A CA 1
ATOM 1064 C C . PRO A 1 140 ? -5.91 -1.358 -13.898 1 87.62 140 PRO A C 1
ATOM 1066 O O . PRO A 1 140 ? -4.711 -1.206 -13.641 1 87.62 140 PRO A O 1
ATOM 1069 N N . SER A 1 141 ? -7.012 -0.976 -13.078 1 90.19 141 SER A N 1
ATOM 1070 C CA . SER A 1 141 ? -6.742 -0.646 -11.688 1 90.19 141 SER A CA 1
ATOM 1071 C C . SER A 1 141 ? -6.52 -1.904 -10.852 1 90.19 141 SER A C 1
ATOM 1073 O O . SER A 1 141 ? -6.738 -3.02 -11.328 1 90.19 141 SER A O 1
ATOM 1075 N N . LEU A 1 142 ? -6.109 -1.731 -9.633 1 93.5 142 LEU A N 1
ATOM 1076 C CA . LEU A 1 142 ? -5.902 -2.867 -8.742 1 93.5 142 LEU A CA 1
ATOM 1077 C C . LEU A 1 142 ? -7.234 -3.473 -8.312 1 93.5 142 LEU A C 1
ATOM 1079 O O . LEU A 1 142 ? -8.227 -2.754 -8.148 1 93.5 142 LEU A O 1
ATOM 1083 N N . ASN A 1 143 ? -7.203 -4.754 -8.164 1 93.44 143 ASN A N 1
ATOM 1084 C CA . ASN A 1 143 ? -8.281 -5.422 -7.445 1 93.44 143 ASN A CA 1
ATOM 1085 C C . ASN A 1 143 ? -8.367 -4.945 -5.996 1 93.44 143 ASN A C 1
ATOM 1087 O O . ASN A 1 143 ? -7.344 -4.66 -5.371 1 93.44 143 ASN A O 1
ATOM 1091 N N . LEU A 1 144 ? -9.57 -4.93 -5.469 1 96.62 144 LEU A N 1
ATOM 1092 C CA . LEU A 1 144 ? -9.805 -4.395 -4.133 1 96.62 144 LEU A CA 1
ATOM 1093 C C . LEU A 1 144 ? -8.93 -5.094 -3.104 1 96.62 144 LEU A C 1
ATOM 1095 O O . LEU A 1 144 ? -8.242 -4.438 -2.314 1 96.62 144 LEU A O 1
ATOM 1099 N N . ALA A 1 145 ? -8.938 -6.445 -3.096 1 97.38 145 ALA A N 1
ATOM 1100 C CA . ALA A 1 145 ? -8.164 -7.191 -2.104 1 97.38 145 ALA A CA 1
ATOM 1101 C C . ALA A 1 145 ? -6.668 -6.984 -2.303 1 97.38 145 ALA A C 1
ATOM 1103 O O . ALA A 1 145 ? -5.902 -6.977 -1.335 1 97.38 145 ALA A O 1
ATOM 1104 N N . GLN A 1 146 ? -6.27 -6.781 -3.529 1 96.75 146 GLN A N 1
ATOM 1105 C CA . GLN A 1 146 ? -4.871 -6.504 -3.828 1 96.75 146 GLN A CA 1
ATOM 1106 C C . GLN A 1 146 ? -4.461 -5.125 -3.326 1 96.75 146 GLN A C 1
ATOM 1108 O O . GLN A 1 146 ? -3.355 -4.945 -2.812 1 96.75 146 GLN A O 1
ATOM 1113 N N . ALA A 1 147 ? -5.359 -4.184 -3.525 1 97.5 147 ALA A N 1
ATOM 1114 C CA . ALA A 1 147 ? -5.094 -2.859 -2.971 1 97.5 147 ALA A CA 1
ATOM 1115 C C . ALA A 1 147 ? -4.926 -2.922 -1.455 1 97.5 147 ALA A C 1
ATOM 1117 O O . ALA A 1 147 ? -3.975 -2.361 -0.907 1 97.5 147 ALA A O 1
ATOM 1118 N N . VAL A 1 148 ? -5.844 -3.658 -0.789 1 98.5 148 VAL A N 1
ATOM 1119 C CA . VAL A 1 148 ? -5.762 -3.809 0.661 1 98.5 148 VAL A CA 1
ATOM 1120 C C . VAL A 1 148 ? -4.422 -4.441 1.04 1 98.5 148 VAL A C 1
ATOM 1122 O O . VAL A 1 148 ? -3.787 -4.027 2.012 1 98.5 148 VAL A O 1
ATOM 1125 N N . MET A 1 149 ? -3.949 -5.387 0.283 1 98 149 MET A N 1
ATOM 1126 C CA . MET A 1 149 ? -2.693 -6.078 0.569 1 98 149 MET A CA 1
ATOM 1127 C C . MET A 1 149 ? -1.512 -5.117 0.464 1 98 149 MET A C 1
ATOM 1129 O O . MET A 1 149 ? -0.631 -5.117 1.325 1 98 149 MET A O 1
ATOM 1133 N N . VAL A 1 150 ? -1.493 -4.32 -0.571 1 97.62 150 VAL A N 1
ATOM 1134 C CA . VAL A 1 150 ? -0.402 -3.369 -0.765 1 97.62 150 VAL A CA 1
ATOM 1135 C C . VAL A 1 150 ? -0.334 -2.41 0.423 1 97.62 150 VAL A C 1
ATOM 1137 O O . VAL A 1 150 ? 0.74 -2.189 0.988 1 97.62 150 VAL A O 1
ATOM 1140 N N . TYR A 1 151 ? -1.463 -1.911 0.805 1 98.19 151 TYR A N 1
ATOM 1141 C CA . TYR A 1 151 ? -1.493 -0.96 1.91 1 98.19 151 TYR A CA 1
ATOM 1142 C C . TYR A 1 151 ? -1.125 -1.64 3.225 1 98.19 151 TYR A C 1
ATOM 1144 O O 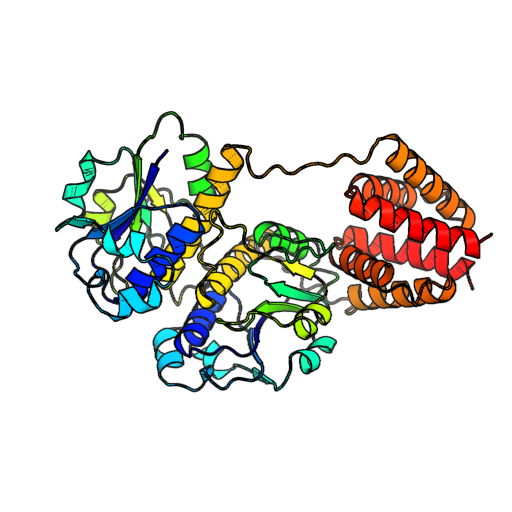. TYR A 1 151 ? -0.347 -1.099 4.012 1 98.19 151 TYR A O 1
ATOM 1152 N N . SER A 1 152 ? -1.718 -2.826 3.494 1 97.62 152 SER A N 1
ATOM 1153 C CA . SER A 1 152 ? -1.421 -3.498 4.754 1 97.62 152 SER A CA 1
ATOM 1154 C C . SER A 1 152 ? 0.058 -3.857 4.855 1 97.62 152 SER A C 1
ATOM 1156 O O . SER A 1 152 ? 0.663 -3.73 5.922 1 97.62 152 SER A O 1
ATOM 1158 N N . TYR A 1 153 ? 0.65 -4.188 3.758 1 95.69 153 TYR A N 1
ATOM 1159 C CA . TYR A 1 153 ? 2.074 -4.504 3.721 1 95.69 153 TYR A CA 1
ATOM 1160 C C . TYR A 1 153 ? 2.916 -3.262 3.982 1 95.69 153 TYR A C 1
ATOM 1162 O O . TYR A 1 153 ? 3.773 -3.26 4.867 1 95.69 153 TYR A O 1
ATOM 1170 N N . ALA A 1 154 ? 2.674 -2.219 3.254 1 95.75 154 ALA A N 1
ATOM 1171 C CA . ALA A 1 154 ? 3.453 -0.987 3.363 1 95.75 154 ALA A CA 1
ATOM 1172 C C . ALA A 1 154 ? 3.348 -0.392 4.766 1 95.75 154 ALA A C 1
ATOM 1174 O O . ALA A 1 154 ? 4.355 -0.002 5.359 1 95.75 154 ALA A O 1
ATOM 1175 N N . LEU A 1 155 ? 2.162 -0.374 5.254 1 96.06 155 LEU A N 1
ATOM 1176 C CA . LEU A 1 155 ? 1.931 0.231 6.562 1 96.06 155 LEU A CA 1
ATOM 1177 C C . LEU A 1 155 ? 2.463 -0.664 7.676 1 96.06 155 LEU A C 1
ATOM 1179 O O . LEU A 1 155 ? 3.008 -0.171 8.664 1 96.06 155 LEU A O 1
ATOM 1183 N N . GLY A 1 156 ? 2.248 -1.99 7.527 1 94 156 GLY A N 1
ATOM 1184 C CA . GLY A 1 156 ? 2.82 -2.916 8.492 1 94 156 GLY A CA 1
ATOM 1185 C C . GLY A 1 156 ? 4.328 -2.791 8.617 1 94 156 GLY A C 1
ATOM 1186 O O . GLY A 1 156 ? 4.863 -2.75 9.727 1 94 156 GLY A O 1
ATOM 1187 N N . GLN A 1 157 ? 4.973 -2.678 7.504 1 90.06 157 GLN A N 1
ATOM 1188 C CA . GLN A 1 157 ? 6.426 -2.535 7.492 1 90.06 157 GLN A CA 1
ATOM 1189 C C . GLN A 1 157 ? 6.855 -1.217 8.133 1 90.06 157 GLN A C 1
ATOM 1191 O O . GLN A 1 157 ? 7.816 -1.179 8.906 1 90.06 157 GLN A O 1
ATOM 1196 N N . ALA A 1 158 ? 6.199 -0.139 7.801 1 89.19 158 ALA A N 1
ATOM 1197 C CA . ALA A 1 158 ? 6.551 1.19 8.289 1 89.19 158 ALA A CA 1
ATOM 1198 C C . ALA A 1 158 ? 6.352 1.29 9.797 1 89.19 158 ALA A C 1
ATOM 1200 O O . ALA A 1 158 ? 7.148 1.918 10.5 1 89.19 158 ALA A O 1
ATOM 1201 N N . LEU A 1 159 ? 5.32 0.7 10.266 1 87.38 159 LEU A N 1
ATOM 1202 C CA . LEU A 1 159 ? 4.969 0.851 11.672 1 87.38 159 LEU A CA 1
ATOM 1203 C C . LEU A 1 159 ? 5.746 -0.137 12.531 1 87.38 159 LEU A C 1
ATOM 1205 O O . LEU A 1 159 ? 5.945 0.097 13.727 1 87.38 159 LEU A O 1
ATOM 1209 N N . ALA A 1 160 ? 6.098 -1.306 11.945 1 76.75 160 ALA A N 1
ATOM 1210 C CA . ALA A 1 160 ? 6.957 -2.244 12.664 1 76.75 160 ALA A CA 1
ATOM 1211 C C . ALA A 1 160 ? 8.352 -1.656 12.883 1 76.75 160 ALA A C 1
ATOM 1213 O O . ALA A 1 160 ? 8.961 -1.855 13.938 1 76.75 160 ALA A O 1
ATOM 1214 N N . CYS A 1 161 ? 8.898 -1.021 11.828 1 59.09 161 CYS A N 1
ATOM 1215 C CA . CYS A 1 161 ? 10.219 -0.399 11.914 1 59.09 161 CYS A CA 1
ATOM 1216 C C . CYS A 1 161 ? 10.219 0.729 12.938 1 59.09 161 CYS A C 1
ATOM 1218 O O . CYS A 1 161 ? 11.227 0.96 13.609 1 59.09 161 CYS A O 1
ATOM 1220 N N . ALA A 1 162 ? 9.109 1.487 12.852 1 50.09 162 ALA A N 1
ATOM 1221 C CA . ALA A 1 162 ? 9.008 2.578 13.82 1 50.09 162 ALA A CA 1
ATOM 1222 C C . ALA A 1 162 ? 9 2.047 15.25 1 50.09 162 ALA A C 1
ATOM 1224 O O . ALA A 1 162 ? 9.445 2.729 16.172 1 50.09 162 ALA A O 1
ATOM 1225 N N . ASP A 1 163 ? 8.266 0.904 15.25 1 47.84 163 ASP A N 1
ATOM 1226 C CA . ASP A 1 163 ? 8.336 0.305 16.578 1 47.84 163 ASP A CA 1
ATOM 1227 C C . ASP A 1 163 ? 9.719 -0.289 16.844 1 47.84 163 ASP A C 1
ATOM 1229 O O . ASP A 1 163 ? 10.117 -1.254 16.188 1 47.84 163 ASP A O 1
ATOM 1233 N N . GLY A 1 164 ? 10.898 0.215 16.547 1 36.66 164 GLY A N 1
ATOM 1234 C CA . GLY A 1 164 ? 12.094 -0.436 17.047 1 36.66 164 GLY A CA 1
ATOM 1235 C C . GLY A 1 164 ? 11.805 -1.706 17.828 1 36.66 164 GLY A C 1
ATOM 1236 O O . GLY A 1 164 ? 10.648 -1.978 18.172 1 36.66 164 GLY A O 1
ATOM 1237 N N . SER A 1 165 ? 12.844 -2.664 18.656 1 32.72 165 SER A N 1
ATOM 1238 C CA . SER A 1 165 ? 12.516 -3.602 19.734 1 32.72 165 SER A CA 1
ATOM 1239 C C . SER A 1 165 ? 11.305 -3.133 20.531 1 32.72 165 SER A C 1
ATOM 1241 O O . SER A 1 165 ? 10.875 -1.986 20.391 1 32.72 165 SER A O 1
ATOM 1243 N N . LEU A 1 166 ? 11.211 -3.762 22.078 1 28.48 166 LEU A N 1
ATOM 1244 C CA . LEU A 1 166 ? 10.336 -3.975 23.234 1 28.48 166 LEU A CA 1
ATOM 1245 C C . LEU A 1 166 ? 9.711 -2.662 23.688 1 28.48 166 LEU A C 1
ATOM 1247 O O . LEU A 1 166 ? 8.984 -2.629 24.688 1 28.48 166 LEU A O 1
ATOM 1251 N N . GLY A 1 167 ? 10.406 -1.647 23.703 1 25.7 167 GLY A N 1
ATOM 1252 C CA . GLY A 1 167 ? 9.961 -0.732 24.75 1 25.7 167 GLY A CA 1
ATOM 1253 C C . GLY A 1 167 ? 8.719 0.049 24.359 1 25.7 167 GLY A C 1
ATOM 1254 O O . GLY A 1 167 ? 8.812 1.157 23.828 1 25.7 167 GLY A O 1
ATOM 1255 N N . LEU A 1 168 ? 7.844 -0.736 23.797 1 29.23 168 LEU A N 1
ATOM 1256 C CA . LEU A 1 168 ? 6.562 -0.041 23.734 1 29.23 168 LEU A CA 1
ATOM 1257 C C . LEU A 1 168 ? 6.301 0.737 25.016 1 29.23 168 LEU A C 1
ATOM 1259 O O . LEU A 1 168 ? 6.047 0.143 26.062 1 29.23 168 LEU A O 1
ATOM 1263 N N . LYS A 1 169 ? 7.188 1.566 25.312 1 28.53 169 LYS A N 1
ATOM 1264 C CA . LYS A 1 169 ? 6.664 2.324 26.438 1 28.53 169 LYS A CA 1
ATOM 1265 C C . LYS A 1 169 ? 5.281 2.889 26.125 1 28.53 169 LYS A C 1
ATOM 1267 O O . LYS A 1 169 ? 5.07 3.482 25.062 1 28.53 169 LYS A O 1
ATOM 1272 N N . SER A 1 170 ? 4.246 2.133 26.516 1 29.98 170 SER A N 1
ATOM 1273 C CA . SER A 1 170 ? 2.832 2.475 26.625 1 29.98 170 SER A CA 1
ATOM 1274 C C . SER A 1 170 ? 2.646 3.924 27.062 1 29.98 170 SER A C 1
ATOM 1276 O O . SER A 1 170 ? 2.748 4.238 28.25 1 29.98 170 SER A O 1
ATOM 1278 N N . ALA A 1 171 ? 3.617 4.785 26.781 1 30.59 171 ALA A N 1
ATOM 1279 C CA . ALA A 1 171 ? 3.162 5.918 27.578 1 30.59 171 ALA A CA 1
ATOM 1280 C C . ALA A 1 171 ? 1.733 6.312 27.219 1 30.59 171 ALA A C 1
ATOM 1282 O O . ALA A 1 171 ? 1.333 6.211 26.047 1 30.59 171 ALA A O 1
ATOM 1283 N N . GLN A 1 172 ? 0.803 6.312 28.109 1 30.3 172 GLN A N 1
ATOM 1284 C CA . GLN A 1 172 ? -0.562 6.762 28.359 1 30.3 172 GLN A CA 1
ATOM 1285 C C . GLN A 1 172 ? -0.867 8.047 27.594 1 30.3 172 GLN A C 1
ATOM 1287 O O . GLN A 1 172 ? -2.033 8.398 27.406 1 30.3 172 GLN A O 1
ATOM 1292 N N . SER A 1 173 ? 0.031 8.914 27.625 1 31.02 173 SER A N 1
ATOM 1293 C CA . SER A 1 173 ? -0.703 10.133 27.938 1 31.02 173 SER A CA 1
ATOM 1294 C C . SER A 1 173 ? -1.762 10.438 26.891 1 31.02 173 SER A C 1
ATOM 1296 O O . SER A 1 173 ? -1.724 9.883 25.781 1 31.02 173 SER A O 1
ATOM 1298 N N . PRO A 1 174 ? -2.092 11.898 26.5 1 38.47 174 PRO A N 1
ATOM 1299 C CA . PRO A 1 174 ? -3.262 12.719 26.172 1 38.47 174 PRO A CA 1
ATOM 1300 C C . PRO A 1 174 ? -3.711 12.547 24.734 1 38.47 174 PRO A C 1
ATOM 1302 O O . PRO A 1 174 ? -2.883 12.578 23.812 1 38.47 174 PRO A O 1
ATOM 1305 N N . LEU A 1 175 ? -4.746 11.852 24.328 1 42.09 175 LEU A N 1
ATOM 1306 C CA . LEU A 1 175 ? -5.688 11.695 23.234 1 42.09 175 LEU A CA 1
ATOM 1307 C C . LEU A 1 175 ? -5.383 12.68 22.109 1 42.09 175 LEU A C 1
ATOM 1309 O O . LEU A 1 175 ? -5.199 12.273 20.953 1 42.09 175 LEU A O 1
ATOM 1313 N N . ALA A 1 176 ? -6.461 13.906 21.797 1 55.34 176 ALA A N 1
ATOM 1314 C CA . ALA A 1 176 ? -6.988 14.492 20.578 1 55.34 176 ALA A CA 1
ATOM 1315 C C . ALA A 1 176 ? -6.031 15.539 20.016 1 55.34 176 ALA A C 1
ATOM 1317 O O . ALA A 1 176 ? -6.32 16.734 20.031 1 55.34 176 ALA A O 1
ATOM 1318 N N . GLN A 1 177 ? -4.941 15.109 20 1 68.56 177 GLN A N 1
ATOM 1319 C CA . GLN A 1 177 ? -4.012 16.188 19.641 1 68.56 177 GLN A CA 1
ATOM 1320 C C . GLN A 1 177 ? -4.27 16.672 18.219 1 68.56 177 GLN A C 1
ATOM 1322 O O . GLN A 1 177 ? -4.375 17.891 17.984 1 68.56 177 GLN A O 1
ATOM 1327 N N . LEU A 1 178 ? -4.391 15.656 17.266 1 74.62 178 LEU A N 1
ATOM 1328 C CA . LEU A 1 178 ? -4.641 16.109 15.906 1 74.62 178 LEU A CA 1
ATOM 1329 C C . LEU A 1 178 ? -6.004 16.781 15.797 1 74.62 178 LEU A C 1
ATOM 1331 O O . LEU A 1 178 ? -6.141 17.812 15.133 1 74.62 178 LEU A O 1
ATOM 1335 N N . SER A 1 179 ? -6.938 16.125 16.484 1 81.38 179 SER A N 1
ATOM 1336 C CA . SER A 1 179 ? -8.273 16.719 16.484 1 81.38 179 SER A CA 1
ATOM 1337 C C . SER A 1 179 ? -8.266 18.109 17.109 1 81.38 179 SER A C 1
ATOM 1339 O O . SER A 1 179 ? -8.914 19.031 16.609 1 81.38 179 SER A O 1
ATOM 1341 N N . ALA A 1 180 ? -7.539 18.234 18.188 1 84.5 180 ALA A N 1
ATOM 1342 C CA . ALA A 1 180 ? -7.418 19.516 18.844 1 84.5 180 ALA A CA 1
ATOM 1343 C C . ALA A 1 180 ? -6.746 20.547 17.938 1 84.5 180 ALA A C 1
ATOM 1345 O O . ALA A 1 180 ? -7.16 21.703 17.875 1 84.5 180 ALA A O 1
ATOM 1346 N N . LEU A 1 181 ? -5.77 20.062 17.266 1 86.25 181 LEU A N 1
ATOM 1347 C CA . LEU A 1 181 ? -5.066 20.938 16.328 1 86.25 181 LEU A CA 1
ATOM 1348 C C . LEU A 1 181 ? -5.988 21.375 15.195 1 86.25 181 LEU A C 1
ATOM 1350 O O . LEU A 1 181 ? -6.02 22.547 14.836 1 86.25 181 LEU A O 1
ATOM 1354 N N . LYS A 1 182 ? -6.727 20.453 14.664 1 86 182 LYS A N 1
ATOM 1355 C CA . LYS A 1 182 ? -7.664 20.766 13.594 1 86 182 LYS A CA 1
ATOM 1356 C C . LYS A 1 182 ? -8.758 21.719 14.078 1 86 182 LYS A C 1
ATOM 1358 O O . LYS A 1 182 ? -9.188 22.594 13.336 1 86 182 LYS A O 1
ATOM 1363 N N . GLN A 1 183 ? -9.211 21.531 15.234 1 89.69 183 GLN A N 1
ATOM 1364 C CA . GLN A 1 183 ? -10.195 22.438 15.812 1 89.69 183 GLN A CA 1
ATOM 1365 C C . GLN A 1 183 ? -9.625 23.844 15.961 1 89.69 183 GLN A C 1
ATOM 1367 O O . GLN A 1 183 ? -10.312 24.828 15.664 1 89.69 183 GLN A O 1
ATOM 1372 N N . LYS A 1 184 ? -8.453 24 16.469 1 91.19 184 LYS A N 1
ATOM 1373 C CA . LYS A 1 184 ? -7.797 25.312 16.578 1 91.19 184 LYS A CA 1
ATOM 1374 C C . LYS A 1 184 ? -7.664 25.969 15.211 1 91.19 184 LYS A C 1
ATOM 1376 O O . LYS A 1 184 ? -7.8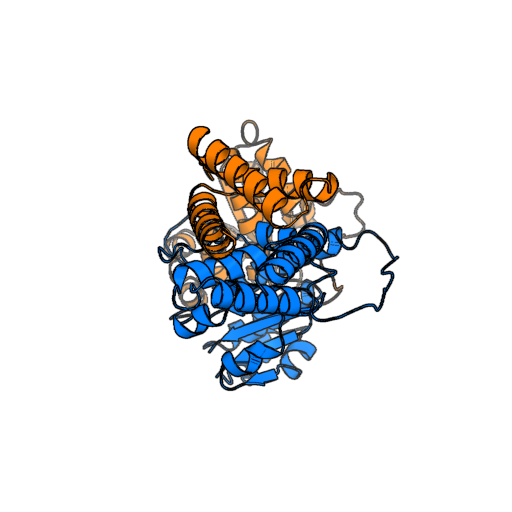32 27.188 15.086 1 91.19 184 LYS A O 1
ATOM 1381 N N . ALA A 1 185 ? -7.363 25.188 14.25 1 91.69 185 ALA A N 1
ATOM 1382 C CA . ALA A 1 185 ? -7.234 25.703 12.891 1 91.69 185 ALA A CA 1
ATOM 1383 C C . ALA A 1 185 ? -8.57 26.219 12.367 1 91.69 185 ALA A C 1
ATOM 1385 O O . ALA A 1 185 ? -8.633 27.25 11.695 1 91.69 185 ALA A O 1
ATOM 1386 N N . THR A 1 186 ? -9.594 25.453 12.641 1 91.62 186 THR A N 1
ATOM 1387 C CA . THR A 1 186 ? -10.93 25.891 12.266 1 91.62 186 THR A CA 1
ATOM 1388 C C . THR A 1 186 ? -11.266 27.219 12.922 1 91.62 186 THR A C 1
ATOM 1390 O O . THR A 1 186 ? -11.797 28.125 12.273 1 91.62 186 THR A O 1
ATOM 1393 N N . THR A 1 187 ? -11 27.391 14.203 1 93.69 187 THR A N 1
ATOM 1394 C CA . THR A 1 187 ? -11.211 28.641 14.945 1 93.69 187 THR A CA 1
ATOM 1395 C C . THR A 1 187 ? -10.406 29.766 14.32 1 93.69 187 THR A C 1
ATOM 1397 O O . THR A 1 187 ? -10.906 30.891 14.188 1 93.69 187 THR A O 1
ATOM 1400 N N . LEU A 1 188 ? -9.195 29.484 13.93 1 93.25 188 LEU A N 1
ATOM 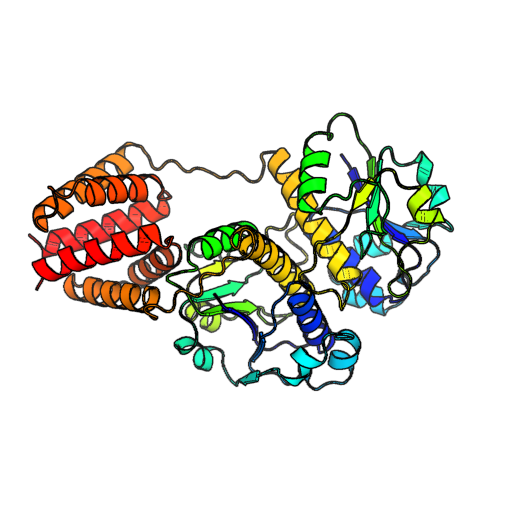1401 C CA . LEU A 1 188 ? -8.359 30.484 13.281 1 93.25 188 LEU A CA 1
ATOM 1402 C C . LEU A 1 188 ? -9.008 31 12 1 93.25 188 LEU A C 1
ATOM 1404 O O . LEU A 1 188 ? -9.086 32.219 11.773 1 93.25 188 LEU A O 1
ATOM 1408 N N . LEU A 1 189 ? -9.43 30.062 11.18 1 93.5 189 LEU A N 1
ATOM 1409 C CA . LEU A 1 189 ? -10.047 30.453 9.914 1 93.5 189 LEU A CA 1
ATOM 1410 C C . LEU A 1 189 ? -11.273 31.328 10.148 1 93.5 189 LEU A C 1
ATOM 1412 O O . LEU A 1 189 ? -11.539 32.25 9.383 1 93.5 189 LEU A O 1
ATOM 1416 N N . GLU A 1 190 ? -12 31.047 11.148 1 93.75 190 GLU A N 1
ATOM 1417 C CA . GLU A 1 190 ? -13.141 31.891 11.516 1 93.75 190 GLU A CA 1
ATOM 1418 C C . GLU A 1 190 ? -12.695 33.281 11.922 1 93.75 190 GLU A C 1
ATOM 1420 O O . GLU A 1 190 ? -13.281 34.281 11.492 1 93.75 190 GLU A O 1
ATOM 1425 N N . ARG A 1 191 ? -11.711 33.406 12.727 1 92.62 191 ARG A N 1
ATOM 1426 C CA . ARG A 1 191 ? -11.242 34.656 13.258 1 92.62 191 ARG A CA 1
ATOM 1427 C C . ARG A 1 191 ? -10.688 35.562 12.148 1 92.62 191 ARG A C 1
ATOM 1429 O O . ARG A 1 191 ? -10.82 36.781 12.203 1 92.62 191 ARG A O 1
ATOM 1436 N N . VAL A 1 192 ? -10.133 34.938 11.172 1 93.19 192 VAL A N 1
ATOM 1437 C CA . VAL A 1 192 ? -9.531 35.75 10.117 1 93.19 192 VAL A CA 1
ATOM 1438 C C . VAL A 1 192 ? -10.516 35.875 8.961 1 93.19 192 VAL A C 1
ATOM 1440 O O . VAL A 1 192 ? -10.125 36.281 7.852 1 93.19 192 VAL A O 1
ATOM 1443 N N . ASP A 1 193 ? -11.766 35.5 9.125 1 92.12 193 ASP A N 1
ATOM 1444 C CA . ASP A 1 193 ? -12.867 35.625 8.172 1 92.12 193 ASP A CA 1
ATOM 1445 C C . ASP A 1 193 ? -12.586 34.812 6.91 1 92.12 193 ASP A C 1
ATOM 1447 O O . ASP A 1 193 ? -12.82 35.281 5.797 1 92.12 193 ASP A O 1
ATOM 1451 N N . ALA A 1 194 ? -12.023 33.594 7.078 1 91.81 194 ALA A N 1
ATOM 1452 C CA . ALA A 1 194 ? -11.719 32.719 5.953 1 91.81 194 ALA A CA 1
ATOM 1453 C C . ALA A 1 194 ? -12.438 31.391 6.09 1 91.81 194 ALA A C 1
ATOM 1455 O O . ALA A 1 194 ? -12.078 30.406 5.422 1 91.81 194 ALA A O 1
ATOM 1456 N N . ALA A 1 195 ? -13.43 31.359 6.906 1 90.12 195 ALA A N 1
ATOM 1457 C CA . ALA A 1 195 ? -14.125 30.109 7.191 1 90.12 195 ALA A CA 1
ATOM 1458 C C . ALA A 1 195 ? -14.898 29.625 5.969 1 90.12 195 ALA A C 1
ATOM 1460 O O . ALA A 1 195 ? -15.117 28.422 5.801 1 90.12 195 ALA A O 1
ATOM 1461 N N . ASP A 1 196 ? -15.219 30.578 5.07 1 89.38 196 ASP A N 1
ATOM 1462 C CA . ASP A 1 196 ? -16.031 30.219 3.904 1 89.38 196 ASP A CA 1
ATOM 1463 C C . ASP A 1 196 ? -15.148 29.781 2.74 1 89.38 196 ASP A C 1
ATOM 1465 O O . ASP A 1 196 ? -15.648 29.359 1.7 1 89.38 196 ASP A O 1
ATOM 1469 N N . ASP A 1 197 ? -13.922 29.922 2.875 1 91.25 197 ASP A N 1
ATOM 1470 C CA . ASP A 1 197 ? -12.984 29.469 1.85 1 91.25 197 ASP A CA 1
ATOM 1471 C C . ASP A 1 197 ? -12.75 27.969 1.959 1 91.25 197 ASP A C 1
ATOM 1473 O O . ASP A 1 197 ? -11.828 27.531 2.656 1 91.25 197 ASP A O 1
ATOM 1477 N N . ALA A 1 198 ? -13.445 27.141 1.214 1 86.19 198 ALA A N 1
ATOM 1478 C CA . ALA A 1 198 ? -13.422 25.688 1.295 1 86.19 198 ALA A CA 1
ATOM 1479 C C . ALA A 1 198 ? -12.062 25.125 0.873 1 86.19 198 ALA A C 1
ATOM 1481 O O . ALA A 1 198 ? -11.578 24.156 1.449 1 86.19 198 ALA A O 1
ATOM 1482 N N . LYS A 1 199 ? -11.539 25.75 -0.12 1 84.12 199 LYS A N 1
ATOM 1483 C CA . LYS A 1 199 ? -10.242 25.312 -0.62 1 84.12 199 LYS A CA 1
ATOM 1484 C C . LYS A 1 199 ? -9.156 25.469 0.441 1 84.12 199 LYS A C 1
ATOM 1486 O O . LYS A 1 199 ? -8.367 24.547 0.677 1 84.12 199 LYS A O 1
ATOM 1491 N N . LEU A 1 200 ? -9.141 26.641 1.102 1 87.69 200 LEU A N 1
ATOM 1492 C CA . LEU A 1 200 ? -8.164 26.922 2.145 1 87.69 200 LEU A CA 1
ATOM 1493 C C . LEU A 1 200 ? -8.375 26.016 3.352 1 87.69 200 LEU A C 1
ATOM 1495 O O . LEU A 1 200 ? -7.414 25.5 3.928 1 87.69 200 LEU A O 1
ATOM 1499 N N . SER A 1 201 ? -9.602 25.828 3.684 1 88.88 201 SER A N 1
ATOM 1500 C CA . SER A 1 201 ? -9.93 24.953 4.812 1 88.88 201 SER A CA 1
ATOM 1501 C C . SER A 1 201 ? -9.477 23.516 4.562 1 88.88 201 SER A C 1
ATOM 1503 O O . SER A 1 201 ? -8.867 22.906 5.434 1 88.88 201 SER A O 1
ATOM 1505 N N . LEU A 1 202 ? -9.695 23.031 3.391 1 80.5 202 LEU A N 1
ATOM 1506 C CA . LEU A 1 202 ? -9.305 21.688 3.023 1 80.5 202 LEU A CA 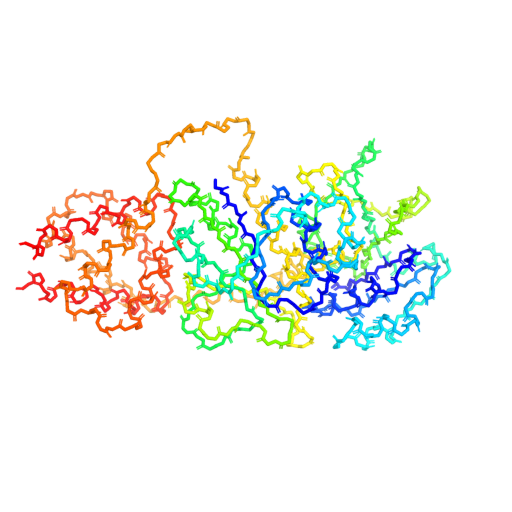1
ATOM 1507 C C . LEU A 1 202 ? -7.785 21.531 3.033 1 80.5 202 LEU A C 1
ATOM 1509 O O . LEU A 1 202 ? -7.254 20.562 3.584 1 80.5 202 LEU A O 1
ATOM 1513 N N . TRP A 1 203 ? -7.164 22.422 2.408 1 81.31 203 TRP A N 1
ATOM 1514 C CA . TRP A 1 203 ? -5.707 22.391 2.355 1 81.31 203 TRP A CA 1
ATOM 1515 C C . TRP A 1 203 ? -5.109 22.391 3.758 1 81.31 203 TRP A C 1
ATOM 1517 O O . TRP A 1 203 ? -4.191 21.609 4.043 1 81.31 203 TRP A O 1
ATOM 1527 N N . LEU A 1 204 ? -5.664 23.328 4.59 1 86.62 204 LEU A N 1
ATOM 1528 C CA . LEU A 1 204 ? -5.137 23.438 5.945 1 86.62 204 LEU A CA 1
ATOM 1529 C C . LEU A 1 204 ? -5.34 22.125 6.715 1 86.62 204 LEU A C 1
ATOM 1531 O O . LEU A 1 204 ? -4.418 21.641 7.367 1 86.62 204 LEU A O 1
ATOM 1535 N N . ASN A 1 205 ? -6.418 21.547 6.59 1 82.5 205 ASN A N 1
ATOM 1536 C CA . ASN A 1 205 ? -6.703 20.281 7.258 1 82.5 205 ASN A CA 1
ATOM 1537 C C . ASN A 1 205 ? -5.789 19.156 6.754 1 82.5 205 ASN A C 1
ATOM 1539 O O . ASN A 1 205 ? -5.273 18.375 7.547 1 82.5 205 ASN A O 1
ATOM 1543 N N . GLU A 1 206 ? -5.605 19.109 5.484 1 78.88 206 GLU A N 1
ATOM 1544 C CA . GLU A 1 206 ? -4.707 18.109 4.902 1 78.88 206 GLU A CA 1
ATOM 1545 C C . GLU A 1 206 ? -3.273 18.312 5.387 1 78.88 206 GLU A C 1
ATOM 1547 O O . GLU A 1 206 ? -2.584 17.344 5.719 1 78.88 206 GLU A O 1
ATOM 1552 N N . SER A 1 207 ? -2.879 19.625 5.316 1 77.62 207 SER A N 1
ATOM 1553 C CA . SER A 1 207 ? -1.522 19.969 5.738 1 77.62 207 SER A CA 1
ATOM 1554 C C . SER A 1 207 ? -1.273 19.562 7.184 1 77.62 207 SER A C 1
ATOM 1556 O O . SER A 1 207 ? -0.23 18.984 7.504 1 77.62 207 SER A O 1
ATOM 1558 N N . LEU A 1 208 ? -2.264 19.812 8.055 1 80.88 208 LEU A N 1
ATOM 1559 C CA . LEU A 1 208 ? -2.131 19.469 9.469 1 80.88 208 LEU A CA 1
ATOM 1560 C C . LEU A 1 208 ? -2.113 17.953 9.656 1 80.88 208 LEU A C 1
ATOM 1562 O O . LEU A 1 208 ? -1.406 17.453 10.531 1 80.88 208 LEU A O 1
ATOM 1566 N N . SER A 1 209 ? -2.826 17.25 8.812 1 74.69 209 SER A N 1
ATOM 1567 C CA . SER A 1 209 ? -2.93 15.805 8.898 1 74.69 209 SER A CA 1
ATOM 1568 C C . SER A 1 209 ? -1.618 15.133 8.516 1 74.69 209 SER A C 1
ATOM 1570 O O . SER A 1 209 ? -1.406 13.953 8.812 1 74.69 209 SER A O 1
ATOM 1572 N N . ARG A 1 210 ? -0.735 15.875 7.902 1 73.75 210 ARG A N 1
ATOM 1573 C CA . ARG A 1 210 ? 0.521 15.305 7.43 1 73.75 210 ARG A CA 1
ATOM 1574 C C . ARG A 1 210 ? 1.665 15.625 8.383 1 73.75 210 ARG A C 1
ATOM 1576 O O . ARG A 1 210 ? 2.791 15.164 8.188 1 73.75 210 ARG A O 1
ATOM 1583 N N . LEU A 1 211 ? 1.415 16.375 9.422 1 73.5 211 LEU A N 1
ATOM 1584 C CA . LEU A 1 211 ? 2.471 16.797 10.336 1 73.5 211 LEU A CA 1
ATOM 1585 C C . LEU A 1 211 ? 2.939 15.641 11.211 1 73.5 211 LEU A C 1
ATOM 1587 O O . LEU A 1 211 ? 2.127 14.844 11.68 1 73.5 211 LEU A O 1
ATOM 1591 N N . SER A 1 212 ? 4.254 15.633 11.359 1 72 212 SER A N 1
ATOM 1592 C CA . SER A 1 212 ? 4.816 14.719 12.34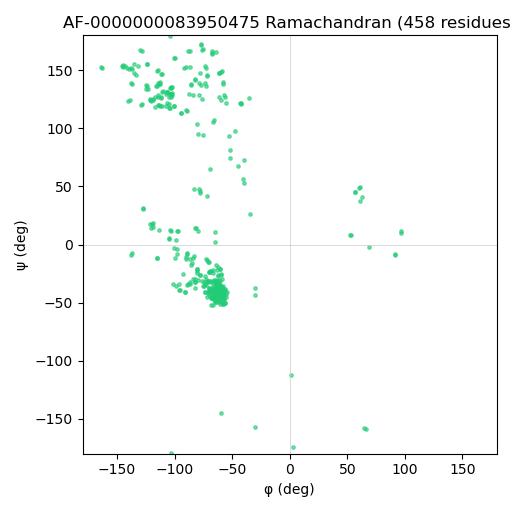4 1 72 212 SER A CA 1
ATOM 1593 C C . SER A 1 212 ? 4.422 15.125 13.766 1 72 212 SER A C 1
ATOM 1595 O O . SER A 1 212 ? 3.928 16.234 13.984 1 72 212 SER A O 1
ATOM 1597 N N . ASP A 1 213 ? 4.645 14.203 14.734 1 74 213 ASP A N 1
ATOM 1598 C CA . ASP A 1 213 ? 4.383 14.516 16.141 1 74 213 ASP A CA 1
ATOM 1599 C C . ASP A 1 213 ? 5.148 15.773 16.562 1 74 213 ASP A C 1
ATOM 1601 O O . ASP A 1 213 ? 4.578 16.656 17.203 1 74 213 ASP A O 1
ATOM 1605 N N . ARG A 1 214 ? 6.332 15.805 16.188 1 68.5 214 ARG A N 1
ATOM 1606 C CA . ARG A 1 214 ? 7.168 16.953 16.516 1 68.5 214 ARG A CA 1
ATOM 1607 C C . ARG A 1 214 ? 6.602 18.234 15.906 1 68.5 214 ARG A C 1
ATOM 1609 O O . ARG A 1 214 ? 6.48 19.25 16.594 1 68.5 214 ARG A O 1
ATOM 1616 N N . ASP A 1 215 ? 6.191 18.156 14.641 1 75.69 215 ASP A N 1
ATOM 1617 C CA . ASP A 1 215 ? 5.691 19.344 13.945 1 75.69 215 ASP A CA 1
ATOM 1618 C C . ASP A 1 215 ? 4.324 19.75 14.477 1 75.69 215 ASP A C 1
ATOM 1620 O O . ASP A 1 215 ? 3.998 20.938 14.516 1 75.69 215 ASP A O 1
ATOM 1624 N N . ALA A 1 216 ? 3.604 18.75 14.883 1 80.25 216 ALA A N 1
ATOM 1625 C CA . ALA A 1 216 ? 2.271 19.047 15.414 1 80.25 216 ALA A CA 1
ATOM 1626 C C . ALA A 1 216 ? 2.352 19.859 16.688 1 80.25 216 ALA A C 1
ATOM 1628 O O . ALA A 1 216 ? 1.546 20.766 16.906 1 80.25 216 ALA A O 1
ATOM 1629 N N . LYS A 1 217 ? 3.279 19.531 17.547 1 81.75 217 LYS A N 1
ATOM 1630 C CA . LYS A 1 217 ? 3.477 20.281 18.781 1 81.75 217 LYS A CA 1
ATOM 1631 C C . LYS A 1 217 ? 3.818 21.734 18.5 1 81.75 217 LYS A C 1
ATOM 1633 O O . LYS A 1 217 ? 3.273 22.641 19.125 1 81.75 217 LYS A O 1
ATOM 1638 N N . MET A 1 218 ? 4.633 21.953 17.5 1 78.88 218 MET A N 1
ATOM 1639 C CA . MET A 1 218 ? 5.039 23.297 17.125 1 78.88 218 MET A CA 1
ATOM 1640 C C . MET A 1 218 ? 3.875 24.062 16.5 1 78.88 218 MET A C 1
ATOM 1642 O O . MET A 1 218 ? 3.686 25.25 16.766 1 78.88 218 MET A O 1
ATOM 1646 N N . ALA A 1 219 ? 3.115 23.406 15.688 1 86.38 219 ALA A N 1
ATOM 1647 C CA . ALA A 1 219 ? 1.942 24.016 15.062 1 86.38 219 ALA A CA 1
ATOM 1648 C C . ALA A 1 219 ? 0.912 24.422 16.109 1 86.38 219 ALA A C 1
ATOM 1650 O O . ALA A 1 219 ? 0.308 25.484 16 1 86.38 219 ALA A O 1
ATOM 1651 N N . HIS A 1 220 ? 0.771 23.578 17.062 1 89.81 220 HIS A N 1
ATOM 1652 C CA . HIS A 1 220 ? -0.154 23.891 18.141 1 89.81 220 HIS A CA 1
ATOM 1653 C C . HIS A 1 220 ? 0.262 25.172 18.875 1 89.81 220 HIS A C 1
ATOM 1655 O O . HIS A 1 220 ? -0.575 26.016 19.156 1 89.81 220 HIS A O 1
ATOM 1661 N N . GLN A 1 221 ? 1.496 25.234 19.219 1 88 221 GLN A N 1
ATOM 1662 C CA . GLN A 1 221 ? 2.023 26.422 19.875 1 88 221 GLN A CA 1
ATOM 1663 C C . GLN A 1 221 ? 1.808 27.672 19.031 1 88 221 GLN A C 1
ATOM 1665 O O . GLN A 1 221 ? 1.321 28.688 19.531 1 88 221 GLN A O 1
ATOM 1670 N N . LEU A 1 222 ? 2.115 27.594 17.766 1 89.69 222 LEU A N 1
ATOM 1671 C CA . LEU A 1 222 ? 1.981 28.734 16.875 1 89.69 222 LEU A CA 1
ATOM 1672 C C . LEU A 1 222 ? 0.526 29.188 16.766 1 89.69 222 LEU A C 1
ATOM 1674 O O . LEU A 1 222 ? 0.226 30.375 16.891 1 89.69 222 LEU A O 1
ATOM 1678 N N . LEU A 1 223 ? -0.311 28.234 16.516 1 91.81 223 LEU A N 1
ATOM 1679 C CA . LEU A 1 223 ? -1.731 28.547 16.422 1 91.81 223 LEU A CA 1
ATOM 1680 C C . LEU A 1 223 ? -2.238 29.172 17.719 1 91.81 223 LEU A C 1
ATOM 1682 O O . LEU A 1 223 ? -3.053 30.109 17.672 1 91.81 223 LEU A O 1
ATOM 1686 N N . GLY A 1 224 ? -1.746 28.625 18.812 1 92.69 224 GLY A N 1
ATOM 1687 C CA . GLY A 1 224 ? -2.08 29.234 20.094 1 92.69 224 GLY A CA 1
ATOM 1688 C C . GLY A 1 224 ? -1.639 30.688 20.203 1 92.69 224 GLY A C 1
ATOM 1689 O O . GLY A 1 224 ? -2.41 31.531 20.641 1 92.69 224 GLY A O 1
ATOM 1690 N N . ASP A 1 225 ? -0.462 31 19.828 1 90.62 225 ASP A N 1
ATOM 1691 C CA . ASP A 1 225 ? 0.074 32.344 19.859 1 90.62 225 ASP A CA 1
ATOM 1692 C C . ASP A 1 225 ? -0.735 33.281 18.969 1 90.62 225 ASP A C 1
ATOM 1694 O O . ASP A 1 225 ? -1.022 34.438 19.344 1 90.62 225 ASP A O 1
ATOM 1698 N N . ILE A 1 226 ? -1.107 32.812 17.828 1 92.06 226 ILE A N 1
ATOM 1699 C CA . ILE A 1 226 ? -1.868 33.625 16.875 1 92.06 226 ILE A CA 1
ATOM 1700 C C . ILE A 1 226 ? -3.252 33.906 17.438 1 92.06 226 ILE A C 1
ATOM 1702 O O . ILE A 1 226 ? -3.688 35.062 17.453 1 92.06 226 ILE A O 1
ATOM 1706 N N . LEU A 1 227 ? -3.861 32.938 17.938 1 92.69 227 LEU A N 1
ATOM 1707 C CA . LEU A 1 227 ? -5.223 33.094 18.438 1 92.69 227 LEU A CA 1
ATOM 1708 C C . LEU A 1 227 ? -5.25 34 19.672 1 92.69 227 LEU A C 1
ATOM 1710 O O . LEU A 1 227 ? -6.199 34.75 19.875 1 92.69 227 LEU A O 1
ATOM 1714 N N . LYS A 1 228 ? -4.227 33.875 20.516 1 92.44 228 LYS A N 1
ATOM 1715 C CA . LYS A 1 228 ? -4.109 34.75 21.688 1 92.44 228 LYS A CA 1
ATOM 1716 C C . LYS A 1 228 ? -4.066 36.219 21.281 1 92.44 228 LYS A C 1
ATOM 1718 O O . LYS A 1 228 ? -4.629 37.094 21.969 1 92.44 228 LYS A O 1
ATOM 1723 N N . LYS A 1 229 ? -3.434 36.438 20.172 1 89.69 229 LYS A N 1
ATOM 1724 C CA . LYS A 1 229 ? -3.283 37.812 19.703 1 89.69 229 LYS A CA 1
ATOM 1725 C C . LYS A 1 229 ? -4.531 38.281 18.969 1 89.69 229 LYS A C 1
ATOM 1727 O O . LYS A 1 229 ? -4.84 39.469 18.953 1 89.69 229 LYS A O 1
ATOM 1732 N N . LEU A 1 230 ? -5.188 37.406 18.328 1 88.75 230 LEU A N 1
ATOM 1733 C CA . LEU A 1 230 ? -6.387 37.781 17.594 1 88.75 230 LEU A CA 1
ATOM 1734 C C . LEU A 1 230 ? -7.562 38 18.531 1 88.75 230 LEU A C 1
ATOM 1736 O O . LEU A 1 230 ? -8.516 38.719 18.188 1 88.75 230 LEU A O 1
ATOM 1740 N N . ASP A 1 231 ? -7.66 37.344 19.609 1 83 231 ASP A N 1
ATOM 1741 C CA . ASP A 1 231 ? -8.719 37.531 20.594 1 83 231 ASP A CA 1
ATOM 1742 C C . ASP A 1 231 ? -8.391 38.688 21.547 1 83 231 ASP A C 1
ATOM 1744 O O . ASP A 1 231 ? -9.289 39.375 22.016 1 83 231 ASP A O 1
ATOM 1748 N N . MET B 1 1 ? 16.422 -4.449 -17.484 1 81.5 1 MET B N 1
ATOM 1749 C CA . MET B 1 1 ? 16.141 -5.742 -16.875 1 81.5 1 MET B CA 1
ATOM 1750 C C . MET B 1 1 ? 14.68 -6.141 -17.078 1 81.5 1 MET B C 1
ATOM 1752 O O . MET B 1 1 ? 13.781 -5.309 -16.969 1 81.5 1 MET B O 1
ATOM 1756 N N . LYS B 1 2 ? 14.484 -7.395 -17.484 1 92.5 2 LYS B N 1
ATOM 1757 C CA . LYS B 1 2 ? 13.156 -7.973 -17.641 1 92.5 2 LYS B CA 1
ATOM 1758 C C . LYS B 1 2 ? 12.828 -8.922 -16.484 1 92.5 2 LYS B C 1
ATOM 1760 O O . LYS B 1 2 ? 13.633 -9.797 -16.156 1 92.5 2 LYS B O 1
ATOM 1765 N N . LEU B 1 3 ? 11.688 -8.703 -15.906 1 96.5 3 LEU B N 1
ATOM 1766 C CA . LEU B 1 3 ? 11.234 -9.578 -14.828 1 96.5 3 LEU B CA 1
ATOM 1767 C C . LEU B 1 3 ? 10.109 -10.492 -15.305 1 96.5 3 LEU B C 1
ATOM 1769 O O . LEU B 1 3 ? 9.188 -10.039 -15.984 1 96.5 3 LEU B O 1
ATOM 1773 N N . SER B 1 4 ? 10.273 -11.75 -15.016 1 98.31 4 SER B N 1
ATOM 1774 C CA . SER B 1 4 ? 9.219 -12.742 -15.242 1 98.31 4 SER B CA 1
ATOM 1775 C C . SER B 1 4 ? 8.703 -13.305 -13.93 1 98.31 4 SER B C 1
ATOM 1777 O O . SER B 1 4 ? 9.477 -13.562 -13.008 1 98.31 4 SER B O 1
ATOM 1779 N N . PHE B 1 5 ? 7.43 -13.453 -13.852 1 98.81 5 PHE B N 1
ATOM 1780 C CA . PHE B 1 5 ? 6.805 -14.07 -12.688 1 98.81 5 PHE B CA 1
ATOM 1781 C C . PHE B 1 5 ? 6.391 -15.508 -12.992 1 98.81 5 PHE B C 1
ATOM 1783 O O . PHE B 1 5 ? 5.758 -15.773 -14.016 1 98.81 5 PHE B O 1
ATOM 1790 N N . VAL B 1 6 ? 6.789 -16.438 -12.109 1 98.88 6 VAL B N 1
ATOM 1791 C CA . VAL B 1 6 ? 6.586 -17.859 -12.352 1 98.88 6 VAL B CA 1
ATOM 1792 C C . VAL B 1 6 ? 5.73 -18.453 -11.242 1 98.88 6 VAL B C 1
ATOM 1794 O O . VAL B 1 6 ? 6.059 -18.328 -10.055 1 98.88 6 VAL B O 1
ATOM 1797 N N . LEU B 1 7 ? 4.633 -19.047 -11.617 1 98.88 7 LEU B N 1
ATOM 1798 C CA . LEU B 1 7 ? 3.789 -19.766 -10.68 1 98.88 7 LEU B CA 1
ATOM 1799 C C . LEU B 1 7 ? 3.973 -21.281 -10.844 1 98.88 7 LEU B C 1
ATOM 1801 O O . LEU B 1 7 ? 3.637 -21.844 -11.883 1 98.88 7 LEU B O 1
ATOM 1805 N N . VAL B 1 8 ? 4.461 -21.938 -9.773 1 98.69 8 VAL B N 1
ATOM 1806 C CA . VAL B 1 8 ? 4.688 -23.375 -9.828 1 98.69 8 VAL B CA 1
ATOM 1807 C C . VAL B 1 8 ? 3.473 -24.109 -9.273 1 98.69 8 VAL B C 1
ATOM 1809 O O . VAL B 1 8 ? 3.139 -23.953 -8.094 1 98.69 8 VAL B O 1
ATOM 1812 N N . SER B 1 9 ? 2.777 -24.828 -10.086 1 98.5 9 SER B N 1
ATOM 1813 C CA . SER B 1 9 ? 1.645 -25.688 -9.773 1 98.5 9 SER B CA 1
ATOM 1814 C C . SER B 1 9 ? 0.533 -24.922 -9.07 1 98.5 9 SER B C 1
ATOM 1816 O O . SER B 1 9 ? 0.038 -25.344 -8.023 1 98.5 9 SER B O 1
ATOM 1818 N N . PRO B 1 10 ? 0.219 -23.75 -9.586 1 98.44 10 PRO B N 1
ATOM 1819 C CA . PRO B 1 10 ? -0.942 -23.094 -8.992 1 98.44 10 PRO B CA 1
ATOM 1820 C C . PRO B 1 10 ? -2.211 -23.938 -9.07 1 98.44 10 PRO B C 1
ATOM 1822 O O . PRO B 1 10 ? -2.463 -24.594 -10.086 1 98.44 10 PRO B O 1
ATOM 1825 N N . ALA B 1 11 ? -2.975 -23.953 -8.023 1 97.06 11 ALA B N 1
ATOM 1826 C CA . ALA B 1 11 ? -4.16 -24.812 -7.934 1 97.06 11 ALA B CA 1
ATOM 1827 C C . ALA B 1 11 ? -5.414 -24.047 -8.344 1 97.06 11 ALA B C 1
ATOM 1829 O O . ALA B 1 11 ? -6.281 -24.578 -9.039 1 97.06 11 ALA B O 1
ATOM 1830 N N . ARG B 1 12 ? -5.539 -22.797 -7.973 1 95.69 12 ARG B N 1
ATOM 1831 C CA . ARG B 1 12 ? -6.773 -22.031 -8.164 1 95.69 12 ARG B CA 1
ATOM 1832 C C . ARG B 1 12 ? -6.652 -21.078 -9.344 1 95.69 12 ARG B C 1
ATOM 1834 O O . ARG B 1 12 ? -5.758 -20.234 -9.375 1 95.69 12 ARG B O 1
ATOM 1841 N N . ALA B 1 13 ? -7.613 -21.172 -10.242 1 97.56 13 ALA B N 1
ATOM 1842 C CA . ALA B 1 13 ? -7.648 -20.328 -11.43 1 97.56 13 ALA B CA 1
ATOM 1843 C C . ALA B 1 13 ? -7.746 -18.844 -11.055 1 97.56 13 ALA B C 1
ATOM 1845 O O . ALA B 1 13 ? -7.145 -18 -11.711 1 97.56 13 ALA B O 1
ATOM 1846 N N . ALA B 1 14 ? -8.469 -18.547 -10.016 1 95.88 14 ALA B N 1
ATOM 1847 C CA . ALA B 1 14 ? -8.656 -17.172 -9.555 1 95.88 14 ALA B CA 1
ATOM 1848 C C . ALA B 1 14 ? -7.316 -16.531 -9.195 1 95.88 14 ALA B C 1
ATOM 1850 O O . ALA B 1 14 ? -7.09 -15.359 -9.492 1 95.88 14 ALA B O 1
ATOM 1851 N N . ASN B 1 15 ? -6.426 -17.328 -8.648 1 97.19 15 ASN B N 1
ATOM 1852 C CA . ASN B 1 15 ? -5.113 -16.812 -8.273 1 97.19 15 ASN B CA 1
ATOM 1853 C C . ASN B 1 15 ? -4.266 -16.484 -9.5 1 97.19 15 ASN B C 1
ATOM 1855 O O . ASN B 1 15 ? -3.543 -15.484 -9.516 1 97.19 15 ASN B O 1
ATOM 1859 N N . VAL B 1 16 ? -4.395 -17.312 -10.492 1 98.44 16 VAL B N 1
ATOM 1860 C CA . VAL B 1 16 ? -3.631 -17.078 -11.711 1 98.44 16 VAL B CA 1
ATOM 1861 C C . VAL B 1 16 ? -4.121 -15.797 -12.391 1 98.44 16 VAL B C 1
ATOM 1863 O O . VAL B 1 16 ? -3.314 -14.953 -12.805 1 98.44 16 VAL B O 1
ATOM 1866 N N . GLY B 1 17 ? -5.418 -15.633 -12.477 1 97.81 17 GLY B N 1
ATOM 1867 C CA . GLY B 1 17 ? -5.977 -14.422 -13.055 1 97.81 17 GLY B CA 1
ATOM 1868 C C . GLY B 1 17 ? -5.602 -13.172 -12.281 1 97.81 17 GLY B C 1
ATOM 1869 O O . GLY B 1 17 ? -5.191 -12.172 -12.883 1 97.81 17 GLY B O 1
ATOM 1870 N N . ALA B 1 18 ? -5.727 -13.266 -10.961 1 97.19 18 ALA B N 1
ATOM 1871 C CA . ALA B 1 18 ? -5.391 -12.133 -10.102 1 97.19 18 ALA B CA 1
ATOM 1872 C C . ALA B 1 18 ? -3.908 -11.789 -10.219 1 97.19 18 ALA B C 1
ATOM 1874 O O . ALA B 1 18 ? -3.535 -10.609 -10.172 1 97.19 18 ALA B O 1
ATOM 1875 N N . ALA B 1 19 ? -3.104 -12.797 -10.352 1 98.31 19 ALA B N 1
ATOM 1876 C CA . ALA B 1 19 ? -1.669 -12.586 -10.523 1 98.31 19 ALA B CA 1
ATOM 1877 C C . ALA B 1 19 ? -1.374 -11.859 -11.828 1 98.31 19 ALA B C 1
ATOM 1879 O O . ALA B 1 19 ? -0.55 -10.938 -11.867 1 98.31 19 ALA B O 1
ATOM 1880 N N . ALA B 1 20 ? -2.049 -12.234 -12.867 1 98.31 20 ALA B N 1
ATOM 1881 C CA . ALA B 1 20 ? -1.881 -11.578 -14.164 1 98.31 20 ALA B CA 1
ATOM 1882 C C . ALA B 1 20 ? -2.217 -10.086 -14.07 1 98.31 20 ALA B C 1
ATOM 1884 O O . ALA B 1 20 ? -1.454 -9.242 -14.547 1 98.31 20 ALA B O 1
ATOM 1885 N N . ARG B 1 21 ? -3.285 -9.836 -13.453 1 97.12 21 ARG B N 1
ATOM 1886 C CA . ARG B 1 21 ? -3.689 -8.445 -13.281 1 97.12 21 ARG B CA 1
ATOM 1887 C C . ARG B 1 21 ? -2.695 -7.688 -12.406 1 97.12 21 ARG B C 1
ATOM 1889 O O . ARG B 1 21 ? -2.334 -6.547 -12.711 1 97.12 21 ARG B O 1
ATOM 1896 N N . ALA B 1 22 ? -2.26 -8.305 -11.375 1 97.12 22 ALA B N 1
ATOM 1897 C CA . ALA B 1 22 ? -1.327 -7.688 -10.438 1 97.12 22 ALA B CA 1
ATOM 1898 C C . ALA B 1 22 ? -0.046 -7.25 -11.148 1 97.12 22 ALA B C 1
ATOM 1900 O O . ALA B 1 22 ? 0.372 -6.098 -11.031 1 97.12 22 ALA B O 1
ATOM 1901 N N . ILE B 1 23 ? 0.54 -8.125 -11.883 1 97.62 23 ILE B N 1
ATOM 1902 C CA . ILE B 1 23 ? 1.837 -7.797 -12.461 1 97.62 23 ILE B CA 1
ATOM 1903 C C . ILE B 1 23 ? 1.659 -6.758 -13.562 1 97.62 23 ILE B C 1
ATOM 1905 O O . ILE B 1 23 ? 2.52 -5.898 -13.758 1 97.62 23 ILE B O 1
ATOM 1909 N N . LYS B 1 24 ? 0.535 -6.781 -14.273 1 96.69 24 LYS B N 1
ATOM 1910 C CA . LYS B 1 24 ? 0.286 -5.785 -15.312 1 96.69 24 LYS B CA 1
ATOM 1911 C C . LYS B 1 24 ? 0.203 -4.383 -14.719 1 96.69 24 LYS B C 1
ATOM 1913 O O . LYS B 1 24 ? 0.783 -3.438 -15.258 1 96.69 24 LYS B O 1
ATOM 1918 N N . THR B 1 25 ? -0.497 -4.254 -13.633 1 94.38 25 THR B N 1
ATOM 1919 C CA . THR B 1 25 ? -0.688 -2.951 -13.008 1 94.38 25 THR B CA 1
ATOM 1920 C C . THR B 1 25 ? 0.65 -2.348 -12.594 1 94.38 25 THR B C 1
ATOM 1922 O O . THR B 1 25 ? 0.759 -1.135 -12.406 1 94.38 25 THR B O 1
ATOM 1925 N N . GLN B 1 26 ? 1.627 -3.195 -12.453 1 94.31 26 GLN B N 1
ATOM 1926 C CA . GLN B 1 26 ? 2.93 -2.719 -12 1 94.31 26 GLN B CA 1
ATOM 1927 C C . GLN B 1 26 ? 3.928 -2.672 -13.156 1 94.31 26 GLN B C 1
ATOM 1929 O O . GLN B 1 26 ? 5.125 -2.488 -12.938 1 94.31 26 GLN B O 1
ATOM 1934 N N . GLY B 1 27 ? 3.471 -2.945 -14.375 1 94.06 27 GLY B N 1
ATOM 1935 C CA . GLY B 1 27 ? 4.262 -2.717 -15.578 1 94.06 27 GLY B CA 1
ATOM 1936 C C . GLY B 1 27 ? 4.977 -3.963 -16.062 1 94.06 27 GLY B C 1
ATOM 1937 O O . GLY B 1 27 ? 5.852 -3.885 -16.922 1 94.06 27 GLY B O 1
ATOM 1938 N N . PHE B 1 28 ? 4.645 -5.082 -15.531 1 96.12 28 PHE B N 1
ATOM 1939 C CA . PHE B 1 28 ? 5.25 -6.336 -15.969 1 96.12 28 PHE B CA 1
ATOM 1940 C C . PHE B 1 28 ? 4.316 -7.082 -16.906 1 96.12 28 PHE B C 1
ATOM 1942 O O . PHE B 1 28 ? 3.107 -6.84 -16.922 1 96.12 28 PHE B O 1
ATOM 1949 N N . SER B 1 29 ? 4.922 -8.008 -17.672 1 96.5 29 SER B N 1
ATOM 1950 C CA . SER B 1 29 ? 4.082 -8.555 -18.734 1 96.5 29 SER B CA 1
ATOM 1951 C C . SER B 1 29 ? 4.242 -10.062 -18.859 1 96.5 29 SER B C 1
ATOM 1953 O O . SER B 1 29 ? 3.471 -10.727 -19.547 1 96.5 29 SER B O 1
ATOM 1955 N N . GLU B 1 30 ? 5.141 -10.602 -18.172 1 98.12 30 GLU B N 1
ATOM 1956 C CA . GLU B 1 30 ? 5.387 -12.023 -18.406 1 98.12 30 GLU B CA 1
ATOM 1957 C C . GLU B 1 30 ? 5.027 -12.844 -17.172 1 98.12 30 GLU B C 1
ATOM 1959 O O . GLU B 1 30 ? 5.621 -12.664 -16.094 1 98.12 30 GLU B O 1
ATOM 1964 N N . LEU B 1 31 ? 4.098 -13.734 -17.391 1 98.69 31 LEU B N 1
ATOM 1965 C CA . LEU B 1 31 ? 3.672 -14.734 -16.422 1 98.69 31 LEU B CA 1
ATOM 1966 C C . LEU B 1 31 ? 3.859 -16.141 -16.969 1 98.69 31 LEU B C 1
ATOM 1968 O O . LEU B 1 31 ? 3.434 -16.438 -18.078 1 98.69 31 LEU B O 1
ATOM 1972 N N . ILE B 1 32 ? 4.562 -16.969 -16.25 1 98.81 32 ILE B N 1
ATOM 1973 C CA . ILE B 1 32 ? 4.809 -18.359 -16.641 1 98.81 32 ILE B CA 1
ATOM 1974 C C . ILE B 1 32 ? 4.172 -19.297 -15.625 1 98.81 32 ILE B C 1
ATOM 1976 O O . ILE B 1 32 ? 4.254 -19.062 -14.414 1 98.81 32 ILE B O 1
ATOM 1980 N N . VAL B 1 33 ? 3.529 -20.328 -16.109 1 98.81 33 VAL B N 1
ATOM 1981 C CA . VAL B 1 33 ? 2.9 -21.312 -15.25 1 98.81 33 VAL B CA 1
ATOM 1982 C C . VAL B 1 33 ? 3.598 -22.672 -15.414 1 98.81 33 VAL B C 1
ATOM 1984 O O . VAL B 1 33 ? 3.793 -23.141 -16.547 1 98.81 33 VAL B O 1
ATOM 1987 N N . VAL B 1 34 ? 3.98 -23.25 -14.336 1 98.75 34 VAL B N 1
ATOM 1988 C CA . VAL B 1 34 ? 4.684 -24.516 -14.328 1 98.75 34 VAL B CA 1
ATOM 1989 C C . VAL B 1 34 ? 3.746 -25.625 -13.836 1 98.75 34 VAL B C 1
ATOM 1991 O O . VAL B 1 34 ? 3.182 -25.531 -12.742 1 98.75 34 VAL B O 1
ATOM 1994 N N . ASN B 1 35 ? 3.549 -26.594 -14.609 1 98.25 35 ASN B N 1
ATOM 1995 C CA . ASN B 1 35 ? 2.869 -27.828 -14.211 1 98.25 35 ASN B CA 1
ATOM 1996 C C . ASN B 1 35 ? 1.443 -27.547 -13.742 1 98.25 35 ASN B C 1
ATOM 1998 O O . ASN B 1 35 ? 1.049 -27.984 -12.664 1 98.25 35 ASN B O 1
ATOM 2002 N N . SER B 1 36 ? 0.669 -26.812 -14.445 1 98.38 36 SER B N 1
ATOM 2003 C CA . SER B 1 36 ? -0.723 -26.484 -14.164 1 98.38 36 SER B CA 1
ATOM 2004 C C . SER B 1 36 ? -1.427 -25.953 -15.406 1 98.38 36 SER B C 1
ATOM 2006 O O . SER B 1 36 ? -0.775 -25.469 -16.344 1 98.38 36 SER B O 1
ATOM 2008 N N . GLN B 1 37 ? -2.719 -26.141 -15.492 1 97.62 37 GLN B N 1
ATOM 2009 C CA . GLN B 1 37 ? -3.543 -25.578 -16.562 1 97.62 37 GLN B CA 1
ATOM 2010 C C . GLN B 1 37 ? -4.605 -24.641 -16 1 97.62 37 GLN B C 1
ATOM 2012 O O . GLN B 1 37 ? -5.602 -24.359 -16.672 1 97.62 37 GLN B O 1
ATOM 2017 N N . ALA B 1 38 ? -4.371 -24.203 -14.773 1 97 38 ALA B N 1
ATOM 2018 C CA . ALA B 1 38 ? -5.359 -23.391 -14.07 1 97 38 ALA B CA 1
ATOM 2019 C C . ALA B 1 38 ? -5.66 -22.109 -14.836 1 97 38 ALA B C 1
ATOM 2021 O O . ALA B 1 38 ? -6.785 -21.609 -14.789 1 97 38 ALA B O 1
ATOM 2022 N N . HIS B 1 39 ? -4.746 -21.625 -15.633 1 97.12 39 HIS B N 1
ATOM 2023 C CA . HIS B 1 39 ? -4.91 -20.359 -16.344 1 97.12 39 HIS B CA 1
ATOM 2024 C C . HIS B 1 39 ? -5.918 -20.484 -17.484 1 97.12 39 HIS B C 1
ATOM 2026 O O . HIS B 1 39 ? -6.379 -19.484 -18.031 1 97.12 39 HIS B O 1
ATOM 2032 N N . ARG B 1 40 ? -6.281 -21.656 -17.828 1 96.69 40 ARG B N 1
ATOM 2033 C CA . ARG B 1 40 ? -7.176 -21.906 -18.953 1 96.69 40 ARG B CA 1
ATOM 2034 C C . ARG B 1 40 ? -8.633 -21.906 -18.516 1 96.69 40 ARG B C 1
ATOM 2036 O O . ARG B 1 40 ? -9.547 -21.922 -19.344 1 96.69 40 ARG B O 1
ATOM 2043 N N . GLU B 1 41 ? -8.852 -21.938 -17.234 1 96.69 41 GLU B N 1
ATOM 2044 C CA . GLU B 1 41 ? -10.203 -21.953 -16.688 1 96.69 41 GLU B CA 1
ATOM 2045 C C . GLU B 1 41 ? -10.867 -20.578 -16.844 1 96.69 41 GLU B C 1
ATOM 2047 O O . GLU B 1 41 ? -10.188 -19.547 -16.828 1 96.69 41 GLU B O 1
ATOM 2052 N N . GLU B 1 42 ? -12.203 -20.594 -16.938 1 95.81 42 GLU B N 1
ATOM 2053 C CA . GLU B 1 42 ? -12.984 -19.375 -17.141 1 95.81 42 GLU B CA 1
ATOM 2054 C C . GLU B 1 42 ? -12.789 -18.406 -15.977 1 95.81 42 GLU B C 1
ATOM 2056 O O . GLU B 1 42 ? -12.758 -17.188 -16.172 1 95.81 42 GLU B O 1
ATOM 2061 N N . GLU B 1 43 ? -12.625 -18.938 -14.844 1 95 43 GLU B N 1
ATOM 2062 C CA . GLU B 1 43 ? -12.477 -18.109 -13.656 1 95 43 GLU B CA 1
ATOM 2063 C C . GLU B 1 43 ? -11.211 -17.25 -13.734 1 95 43 GLU B C 1
ATOM 2065 O O . GLU B 1 43 ? -11.195 -16.109 -13.266 1 95 43 GLU B O 1
ATOM 2070 N N . ALA B 1 44 ? -10.141 -17.797 -14.312 1 96.88 44 ALA B N 1
ATOM 2071 C CA . ALA B 1 44 ? -8.906 -17.031 -14.469 1 96.88 44 ALA B CA 1
ATOM 2072 C C . ALA B 1 44 ? -9.133 -15.805 -15.336 1 96.88 44 ALA B C 1
ATOM 2074 O O . ALA B 1 44 ? -8.68 -14.703 -15 1 96.88 44 ALA B O 1
ATOM 2075 N N . ALA B 1 45 ? -9.867 -15.945 -16.406 1 95.56 45 ALA B N 1
ATOM 2076 C CA . ALA B 1 45 ? -10.164 -14.852 -17.328 1 95.56 45 ALA B CA 1
ATOM 2077 C C . ALA B 1 45 ? -11.016 -13.781 -16.641 1 95.56 45 ALA B C 1
ATOM 2079 O O . ALA B 1 45 ? -10.781 -12.586 -16.812 1 95.56 45 ALA B O 1
ATOM 2080 N N . TRP B 1 46 ? -11.945 -14.242 -15.906 1 93.44 46 TRP B N 1
ATOM 2081 C CA . TRP B 1 46 ? -12.852 -13.328 -15.211 1 93.44 46 TRP B CA 1
ATOM 2082 C C . TRP B 1 46 ? -12.086 -12.453 -14.219 1 93.44 46 TRP B C 1
ATOM 2084 O O . TRP B 1 46 ? -12.273 -11.234 -14.188 1 93.44 46 TRP B O 1
ATOM 2094 N N . VAL B 1 47 ? -11.211 -13.047 -13.516 1 92.38 47 VAL B N 1
ATOM 2095 C CA . VAL B 1 47 ? -10.484 -12.352 -12.453 1 92.38 47 VAL B CA 1
ATOM 2096 C C . VAL B 1 47 ? -9.391 -11.484 -13.055 1 92.38 47 VAL B C 1
ATOM 2098 O O . VAL B 1 47 ? -9.055 -10.43 -12.508 1 92.38 47 VAL B O 1
ATOM 2101 N N . ALA B 1 48 ? -8.914 -11.875 -14.234 1 94.56 48 ALA B N 1
ATOM 2102 C CA . ALA B 1 48 ? -7.84 -11.148 -14.898 1 94.56 48 ALA B CA 1
ATOM 2103 C C . ALA B 1 48 ? -8.375 -9.945 -15.656 1 94.56 48 ALA B C 1
ATOM 2105 O O . ALA B 1 48 ? -7.676 -9.359 -16.484 1 94.56 48 ALA B O 1
ATOM 2106 N N . CYS B 1 49 ? -9.594 -9.539 -15.406 1 90.69 49 CYS B N 1
ATOM 2107 C CA . CYS B 1 49 ? -10.211 -8.438 -16.141 1 90.69 49 CYS B CA 1
ATOM 2108 C C . CYS B 1 49 ? -9.234 -7.285 -16.328 1 90.69 49 CYS B C 1
ATOM 2110 O O . CYS B 1 49 ? -8.68 -6.777 -15.352 1 90.69 49 CYS B O 1
ATOM 2112 N N . GLY B 1 50 ? -8.961 -6.895 -17.625 1 92.69 50 GLY B N 1
ATOM 2113 C CA . GLY B 1 50 ? -8.016 -5.848 -17.969 1 92.69 50 GLY B CA 1
ATOM 2114 C C . GLY B 1 50 ? -6.613 -6.367 -18.219 1 92.69 50 GLY B C 1
ATOM 2115 O O . GLY B 1 50 ? -5.734 -5.621 -18.641 1 92.69 50 GLY B O 1
ATOM 2116 N N . ALA B 1 51 ? -6.379 -7.672 -17.906 1 95.94 51 ALA B N 1
ATOM 2117 C CA . ALA B 1 51 ? -5.059 -8.266 -18.094 1 95.94 51 ALA B CA 1
ATOM 2118 C C . ALA B 1 51 ? -5.145 -9.547 -18.922 1 95.94 51 ALA B C 1
ATOM 2120 O O . ALA B 1 51 ? -4.383 -10.492 -18.688 1 95.94 51 ALA B O 1
ATOM 2121 N N . GLU B 1 52 ? -6.074 -9.578 -19.781 1 94.94 52 GLU B N 1
ATOM 2122 C CA . GLU B 1 52 ? -6.281 -10.75 -20.625 1 94.94 52 GLU B CA 1
ATOM 2123 C C . GLU B 1 52 ? -5.082 -10.992 -21.531 1 94.94 52 GLU B C 1
ATOM 2125 O O . GLU B 1 52 ? -4.77 -12.141 -21.859 1 94.94 52 GLU B O 1
ATOM 2130 N N . ASP B 1 53 ? -4.477 -9.961 -21.875 1 96.44 53 ASP B N 1
ATOM 2131 C CA . ASP B 1 53 ? -3.301 -10.086 -22.734 1 96.44 53 ASP B CA 1
ATOM 2132 C C . ASP B 1 53 ? -2.199 -10.883 -22.031 1 96.44 53 ASP B C 1
ATOM 2134 O O . ASP B 1 53 ? -1.555 -11.734 -22.656 1 96.44 53 ASP B O 1
ATOM 2138 N N . ILE B 1 54 ? -2.018 -10.695 -20.766 1 97.31 54 ILE B N 1
ATOM 2139 C CA . ILE B 1 54 ? -1.024 -11.445 -20.016 1 97.31 54 ILE B CA 1
ATOM 2140 C C . ILE B 1 54 ? -1.469 -12.898 -19.859 1 97.31 54 ILE B C 1
ATOM 2142 O O . ILE B 1 54 ? -0.672 -13.82 -20.062 1 97.31 54 ILE B O 1
ATOM 2146 N N . LEU B 1 55 ? -2.725 -13.062 -19.578 1 97.56 55 LEU B N 1
ATOM 2147 C CA . LEU B 1 55 ? -3.271 -14.398 -19.391 1 97.56 55 LEU B CA 1
ATOM 2148 C C . LEU B 1 55 ? -3.146 -15.227 -20.672 1 97.56 55 LEU B C 1
ATOM 2150 O O . LEU B 1 55 ? -2.715 -16.375 -20.625 1 97.56 55 LEU B O 1
ATOM 2154 N N . ASP B 1 56 ? -3.441 -14.602 -21.797 1 96.44 56 ASP B N 1
ATOM 2155 C CA . ASP B 1 56 ? -3.43 -15.266 -23.094 1 96.44 56 ASP B CA 1
ATOM 2156 C C . ASP B 1 56 ? -2.006 -15.617 -23.516 1 96.44 56 ASP B C 1
ATOM 2158 O O . ASP B 1 56 ? -1.799 -16.531 -24.312 1 96.44 56 ASP B O 1
ATOM 2162 N N . ASN B 1 57 ? -1.072 -14.922 -22.969 1 97.44 57 ASN B N 1
ATOM 2163 C CA . ASN B 1 57 ? 0.311 -15.109 -23.391 1 97.44 57 ASN B CA 1
ATOM 2164 C C . ASN B 1 57 ? 1.104 -15.922 -22.375 1 97.44 57 ASN B C 1
ATOM 2166 O O . ASN B 1 57 ? 2.33 -16.016 -22.469 1 97.44 57 ASN B O 1
ATOM 2170 N N . ILE B 1 58 ? 0.384 -16.516 -21.453 1 98 58 ILE B N 1
ATOM 2171 C CA . ILE B 1 58 ? 1.059 -17.328 -20.453 1 98 58 ILE B CA 1
ATOM 2172 C C . ILE B 1 58 ? 1.789 -18.484 -21.125 1 98 58 ILE B C 1
ATOM 2174 O O . ILE B 1 58 ? 1.204 -19.203 -21.938 1 98 58 ILE B O 1
ATOM 2178 N N . ARG B 1 59 ? 3.035 -18.562 -20.797 1 97.5 59 ARG B N 1
ATOM 2179 C CA . ARG B 1 59 ? 3.812 -19.734 -21.188 1 97.5 59 ARG B CA 1
ATOM 2180 C C . ARG B 1 59 ? 3.682 -20.844 -20.141 1 97.5 59 ARG B C 1
ATOM 2182 O O . ARG B 1 59 ? 3.84 -20.594 -18.953 1 97.5 59 ARG B O 1
ATOM 2189 N N . GLN B 1 60 ? 3.361 -21.984 -20.641 1 98 60 GLN B N 1
ATOM 2190 C CA . GLN B 1 60 ? 3.24 -23.156 -19.766 1 98 60 GLN B CA 1
ATOM 2191 C C . GLN B 1 60 ? 4.41 -24.109 -19.969 1 98 60 GLN B C 1
ATOM 2193 O O . GLN B 1 60 ? 4.773 -24.438 -21.094 1 98 60 GLN B O 1
ATOM 2198 N N . VAL B 1 61 ? 5.035 -24.547 -18.922 1 98.31 61 VAL B N 1
ATOM 2199 C CA . VAL B 1 61 ? 6.105 -25.531 -18.969 1 98.31 61 VAL B CA 1
ATOM 2200 C C . VAL B 1 61 ? 5.84 -26.656 -17.969 1 98.31 61 VAL B C 1
ATOM 2202 O O . VAL B 1 61 ? 5 -26.5 -17.078 1 98.31 61 VAL B O 1
ATOM 2205 N N . ALA B 1 62 ? 6.559 -27.734 -18.047 1 97.94 62 ALA B N 1
ATOM 2206 C CA . ALA B 1 62 ? 6.281 -28.922 -17.234 1 97.94 62 ALA B CA 1
ATOM 2207 C C . ALA B 1 62 ? 7.016 -28.844 -15.898 1 97.94 62 ALA B C 1
ATOM 2209 O O . ALA B 1 62 ? 6.539 -29.375 -14.891 1 97.94 62 ALA B O 1
ATOM 2210 N N . SER B 1 63 ? 8.18 -28.25 -15.945 1 97.56 63 SER B N 1
ATOM 2211 C CA . SER B 1 63 ? 8.984 -28.188 -14.734 1 97.56 63 SER B CA 1
ATOM 2212 C C . SER B 1 63 ? 9.766 -26.875 -14.648 1 97.56 63 SER B C 1
ATOM 2214 O O . SER B 1 63 ? 10.039 -26.25 -15.672 1 97.56 63 SER B O 1
ATOM 2216 N N . LEU B 1 64 ? 10.031 -26.516 -13.414 1 97.31 64 LEU B N 1
ATOM 2217 C CA . LEU B 1 64 ? 10.781 -25.297 -13.188 1 97.31 64 LEU B CA 1
ATOM 2218 C C . LEU B 1 64 ? 12.172 -25.375 -13.812 1 97.31 64 LEU B C 1
ATOM 2220 O O . LEU B 1 64 ? 12.703 -24.391 -14.297 1 97.31 64 LEU B O 1
ATOM 2224 N N . ASP B 1 65 ? 12.734 -26.594 -13.875 1 93.62 65 ASP B N 1
ATOM 2225 C CA . ASP B 1 65 ? 14.078 -26.844 -14.406 1 93.62 65 ASP B CA 1
ATOM 2226 C C . ASP B 1 65 ? 14.18 -26.406 -15.867 1 93.62 65 ASP B C 1
ATOM 2228 O O . ASP B 1 65 ? 15.234 -25.969 -16.312 1 93.62 65 ASP B O 1
ATOM 2232 N N . GLU B 1 66 ? 13.109 -26.5 -16.547 1 96.94 66 GLU B N 1
ATOM 2233 C CA . GLU B 1 66 ? 13.078 -26.125 -17.969 1 96.94 66 GLU B CA 1
ATOM 2234 C C . GLU B 1 66 ? 13.398 -24.656 -18.156 1 96.94 66 GLU B C 1
ATOM 2236 O O . GLU B 1 66 ? 13.812 -24.234 -19.234 1 96.94 66 GLU B O 1
ATOM 2241 N N . LEU B 1 67 ? 13.234 -23.875 -17.031 1 96.69 67 LEU B N 1
ATOM 2242 C CA . LEU B 1 67 ? 13.375 -22.422 -17.141 1 96.69 67 LEU B CA 1
ATOM 2243 C C . LEU B 1 67 ? 14.773 -21.984 -16.703 1 96.69 67 LEU B C 1
ATOM 2245 O O . LEU B 1 67 ? 15.156 -20.828 -16.922 1 96.69 67 LEU B O 1
ATOM 2249 N N . ARG B 1 68 ? 15.555 -22.875 -16.156 1 91.69 68 ARG B N 1
ATOM 2250 C CA . ARG B 1 68 ? 16.781 -22.516 -15.445 1 91.69 68 ARG B CA 1
ATOM 2251 C C . ARG B 1 68 ? 17.734 -21.75 -16.359 1 91.69 68 ARG B C 1
ATOM 2253 O O . ARG B 1 68 ? 18.328 -20.75 -15.953 1 91.69 68 ARG B O 1
ATOM 2260 N N . GLU B 1 69 ? 17.875 -22.109 -17.641 1 88.19 69 GLU B N 1
ATOM 2261 C CA . GLU B 1 69 ? 18.875 -21.547 -18.547 1 88.19 69 GLU B CA 1
ATOM 2262 C C . GLU B 1 69 ? 18.406 -20.234 -19.156 1 88.19 69 GLU B C 1
ATOM 2264 O O . GLU B 1 69 ? 19.203 -19.5 -19.766 1 88.19 69 GLU B O 1
ATOM 2269 N N . GLU B 1 70 ? 17.156 -19.906 -18.969 1 94.38 70 GLU B N 1
ATOM 2270 C CA . GLU B 1 70 ? 16.594 -18.703 -19.562 1 94.38 70 GLU B CA 1
ATOM 2271 C C . GLU B 1 70 ? 16.844 -17.484 -18.688 1 94.38 70 GLU B C 1
ATOM 2273 O O . GLU B 1 70 ? 16.703 -16.344 -19.156 1 94.38 70 GLU B O 1
ATOM 2278 N N . PHE B 1 71 ? 17.172 -17.75 -17.406 1 91.88 71 PHE B N 1
ATOM 2279 C CA . PHE B 1 71 ? 17.266 -16.641 -16.469 1 91.88 71 PHE B CA 1
ATOM 2280 C C . PHE B 1 71 ? 18.656 -16.594 -15.82 1 91.88 71 PHE B C 1
ATOM 2282 O O . PHE B 1 71 ? 19.172 -17.625 -15.398 1 91.88 71 PHE B O 1
ATOM 2289 N N . GLU B 1 72 ? 19.234 -15.445 -15.758 1 85.31 72 GLU B N 1
ATOM 2290 C CA . GLU B 1 72 ? 20.5 -15.242 -15.055 1 85.31 72 GLU B CA 1
ATOM 2291 C C . GLU B 1 72 ? 20.297 -15.289 -13.539 1 85.31 72 GLU B C 1
ATOM 2293 O O . GLU B 1 72 ? 21.219 -15.664 -12.805 1 85.31 72 GLU B O 1
ATOM 2298 N N . LEU B 1 73 ? 19.094 -14.891 -13.117 1 88.56 73 LEU B N 1
ATOM 2299 C CA . LEU B 1 73 ? 18.75 -14.867 -11.695 1 88.56 73 LEU B CA 1
ATOM 2300 C C . LEU B 1 73 ? 17.328 -15.375 -11.461 1 88.56 73 LEU B C 1
ATOM 2302 O O . LEU B 1 73 ? 16.391 -14.922 -12.117 1 88.56 73 LEU B O 1
ATOM 2306 N N . MET B 1 74 ? 17.234 -16.391 -10.594 1 92.88 74 MET B N 1
ATOM 2307 C CA . MET B 1 74 ? 15.938 -16.906 -10.156 1 92.88 74 MET B CA 1
ATOM 2308 C C . MET B 1 74 ? 15.773 -16.75 -8.648 1 92.88 74 MET B C 1
ATOM 2310 O O . MET B 1 74 ? 16.641 -17.172 -7.879 1 92.88 74 MET B O 1
ATOM 2314 N N . VAL B 1 75 ? 14.68 -16.094 -8.258 1 94.31 75 VAL B N 1
ATOM 2315 C CA . VAL B 1 75 ? 14.398 -15.82 -6.852 1 94.31 75 VAL B CA 1
ATOM 2316 C C . VAL B 1 75 ? 13.195 -16.641 -6.398 1 94.31 75 VAL B C 1
ATOM 2318 O O . VAL B 1 75 ? 12.094 -16.5 -6.938 1 94.31 75 VAL B O 1
ATOM 2321 N N . ALA B 1 76 ? 13.406 -17.516 -5.406 1 95.12 76 ALA B N 1
ATOM 2322 C CA . ALA B 1 76 ? 12.312 -18.281 -4.824 1 95.12 76 ALA B CA 1
ATOM 2323 C C . ALA B 1 76 ? 11.617 -17.5 -3.709 1 95.12 76 ALA B C 1
ATOM 2325 O O . ALA B 1 76 ? 12.281 -16.859 -2.891 1 95.12 76 ALA B O 1
ATOM 2326 N N . THR B 1 77 ? 10.281 -17.547 -3.705 1 95.19 77 THR B N 1
ATOM 2327 C CA . THR B 1 77 ? 9.531 -16.969 -2.605 1 95.19 77 THR B CA 1
ATOM 2328 C C . THR B 1 77 ? 9.039 -18.047 -1.644 1 95.19 77 THR B C 1
ATOM 2330 O O . THR B 1 77 ? 8.641 -19.125 -2.072 1 95.19 77 THR B O 1
ATOM 2333 N N . THR B 1 78 ? 9.195 -17.781 -0.38 1 88.31 78 THR B N 1
ATOM 2334 C CA . THR B 1 78 ? 8.789 -18.766 0.62 1 88.31 78 THR B CA 1
ATOM 2335 C C . THR B 1 78 ? 8.062 -18.094 1.78 1 88.31 78 THR B C 1
ATOM 2337 O O . THR B 1 78 ? 8.25 -16.906 2.027 1 88.31 78 THR B O 1
ATOM 2340 N N . ALA B 1 79 ? 7.133 -18.828 2.453 1 78.12 79 ALA B N 1
ATOM 2341 C CA . ALA B 1 79 ? 6.34 -18.297 3.559 1 78.12 79 ALA B CA 1
ATOM 2342 C C . ALA B 1 79 ? 7.188 -18.125 4.816 1 78.12 79 ALA B C 1
ATOM 2344 O O . ALA B 1 79 ? 6.895 -17.297 5.668 1 78.12 79 ALA B O 1
ATOM 2345 N N . ARG B 1 80 ? 8.141 -19 5.031 1 67.12 80 ARG B N 1
ATOM 2346 C CA . ARG B 1 80 ? 8.93 -18.969 6.258 1 67.12 80 ARG B CA 1
ATOM 2347 C C . ARG B 1 80 ? 10.406 -19.25 5.969 1 67.12 80 ARG B C 1
ATOM 2349 O O . ARG B 1 80 ? 10.742 -19.797 4.922 1 67.12 80 ARG B O 1
ATOM 2356 N N . GLU B 1 81 ? 11.125 -18.578 6.969 1 62.72 81 GLU B N 1
ATOM 2357 C CA . GLU B 1 81 ? 12.547 -18.922 6.922 1 62.72 81 GLU B CA 1
ATOM 2358 C C . GLU B 1 81 ? 12.758 -20.391 7.258 1 62.72 81 GLU B C 1
ATOM 2360 O O . GLU B 1 81 ? 12.18 -20.906 8.211 1 62.72 81 GLU B O 1
ATOM 2365 N N . ARG B 1 82 ? 13.07 -21.188 6.309 1 57.19 82 ARG B N 1
ATOM 2366 C CA . ARG B 1 82 ? 13.219 -22.625 6.449 1 57.19 82 ARG B CA 1
ATOM 2367 C C . ARG B 1 82 ? 14.562 -22.984 7.078 1 57.19 82 ARG B C 1
ATOM 2369 O O . ARG B 1 82 ? 15.141 -24.031 6.773 1 57.19 82 ARG B O 1
ATOM 2376 N N . GLY B 1 83 ? 14.859 -22.281 8.164 1 54.91 83 GLY B N 1
ATOM 2377 C CA . GLY B 1 83 ? 16.078 -22.656 8.867 1 54.91 83 GLY B CA 1
ATOM 2378 C C . GLY B 1 83 ? 17.297 -22.719 7.965 1 54.91 83 GLY B C 1
ATOM 2379 O O . GLY B 1 83 ? 18.328 -23.281 8.336 1 54.91 83 GLY B O 1
ATOM 2380 N N . SER B 1 84 ? 17.203 -22.344 6.887 1 55.66 84 SER B N 1
ATOM 2381 C CA . SER B 1 84 ? 18.328 -22.391 5.949 1 55.66 84 SER B CA 1
ATOM 2382 C C . SER B 1 84 ? 19.312 -21.25 6.203 1 55.66 84 SER B C 1
ATOM 2384 O O . SER B 1 84 ? 18.906 -20.172 6.625 1 55.66 84 SER B O 1
ATOM 2386 N N . PRO B 1 85 ? 20.516 -21.641 6.102 1 55.16 85 PRO B N 1
ATOM 2387 C CA . PRO B 1 85 ? 21.562 -20.625 6.27 1 55.16 85 PRO B CA 1
ATOM 2388 C C . PRO B 1 85 ? 21.531 -19.562 5.172 1 55.16 85 PRO B C 1
ATOM 2390 O O . PRO B 1 85 ? 22.297 -18.594 5.219 1 55.16 85 PRO B O 1
ATOM 2393 N N . ARG B 1 86 ? 20.594 -19.75 4.391 1 61.22 86 ARG B N 1
ATOM 2394 C CA . ARG B 1 86 ? 20.547 -18.828 3.266 1 61.22 86 ARG B CA 1
ATOM 2395 C C . ARG B 1 86 ? 19.984 -17.469 3.701 1 61.22 86 ARG B C 1
ATOM 2397 O O . ARG B 1 86 ? 19.25 -17.391 4.688 1 61.22 86 ARG B O 1
ATOM 2404 N N . HIS B 1 87 ? 20.531 -16.547 3.023 1 67.06 87 HIS B N 1
ATOM 2405 C CA . HIS B 1 87 ? 20.078 -15.18 3.234 1 67.06 87 HIS B CA 1
ATOM 2406 C C . HIS B 1 87 ? 18.734 -14.93 2.547 1 67.06 87 HIS B C 1
ATOM 2408 O O . HIS B 1 87 ? 18.562 -15.281 1.378 1 67.06 87 HIS B O 1
ATOM 2414 N N . TYR B 1 88 ? 17.781 -14.453 3.361 1 81.44 88 TYR B N 1
ATOM 2415 C CA . TYR B 1 88 ? 16.453 -14.125 2.855 1 81.44 88 TYR B CA 1
ATOM 2416 C C . TYR B 1 88 ? 16.297 -12.617 2.676 1 81.44 88 TYR B C 1
ATOM 2418 O O . TYR B 1 88 ? 16.656 -11.836 3.557 1 81.44 88 TYR B O 1
ATOM 2426 N N . LEU B 1 89 ? 15.828 -12.266 1.488 1 85.12 89 LEU B N 1
ATOM 2427 C CA . LEU B 1 89 ? 15.57 -10.859 1.212 1 85.12 89 LEU B CA 1
ATOM 2428 C C . LEU B 1 89 ? 14.07 -10.57 1.265 1 85.12 89 LEU B C 1
ATOM 2430 O O . LEU B 1 89 ? 13.266 -11.336 0.733 1 85.12 89 LEU B O 1
ATOM 2434 N N . SER B 1 90 ? 13.719 -9.492 1.929 1 90.38 90 SER B N 1
ATOM 2435 C CA . SER B 1 90 ? 12.352 -9 1.796 1 90.38 90 SER B CA 1
ATOM 2436 C C . SER B 1 90 ? 12.094 -8.469 0.389 1 90.38 90 SER B C 1
ATOM 2438 O O . SER B 1 90 ? 13.031 -8.211 -0.366 1 90.38 90 SER B O 1
ATOM 2440 N N . PRO B 1 91 ? 10.867 -8.305 0.043 1 95.06 91 PRO B N 1
ATOM 2441 C CA . PRO B 1 91 ? 10.578 -7.738 -1.277 1 95.06 91 PRO B CA 1
ATOM 2442 C C . PRO B 1 91 ? 11.234 -6.375 -1.495 1 95.06 91 PRO B C 1
ATOM 2444 O O . PRO B 1 91 ? 11.75 -6.105 -2.58 1 95.06 91 PRO B O 1
ATOM 2447 N N . ALA B 1 92 ? 11.242 -5.551 -0.454 1 89.81 92 ALA B N 1
ATOM 2448 C CA . ALA B 1 92 ? 11.875 -4.238 -0.551 1 89.81 92 ALA B CA 1
ATOM 2449 C C . ALA B 1 92 ? 13.383 -4.367 -0.764 1 89.81 92 ALA B C 1
ATOM 2451 O O . ALA B 1 92 ? 13.953 -3.691 -1.623 1 89.81 92 ALA B O 1
ATOM 2452 N N . GLU B 1 93 ? 14 -5.297 -0.025 1 86.19 93 GLU B N 1
ATOM 2453 C CA . GLU B 1 93 ? 15.43 -5.539 -0.159 1 86.19 93 GLU B CA 1
ATOM 2454 C C . GLU B 1 93 ? 15.773 -6.121 -1.528 1 86.19 93 GLU B C 1
ATOM 2456 O O . GLU B 1 93 ? 16.781 -5.766 -2.127 1 86.19 93 GLU B O 1
ATOM 2461 N N . LEU B 1 94 ? 14.938 -7.004 -1.963 1 91 94 LEU B N 1
ATOM 2462 C CA . LEU B 1 94 ? 15.125 -7.602 -3.281 1 91 94 LEU B CA 1
ATOM 2463 C C . LEU B 1 94 ? 15.062 -6.539 -4.371 1 91 94 LEU B C 1
ATOM 2465 O O . LEU B 1 94 ? 15.891 -6.523 -5.281 1 91 94 LEU B O 1
ATOM 2469 N N . GLY B 1 95 ? 14.062 -5.656 -4.27 1 92.19 95 GLY B N 1
ATOM 2470 C CA . GLY B 1 95 ? 13.953 -4.559 -5.219 1 92.19 95 GLY B CA 1
ATOM 2471 C C . GLY B 1 95 ? 15.18 -3.674 -5.258 1 92.19 95 GLY B C 1
ATOM 2472 O O . GLY B 1 95 ? 15.656 -3.311 -6.336 1 92.19 95 GLY B O 1
ATOM 2473 N N . GLU B 1 96 ? 15.672 -3.385 -4.113 1 84.38 96 GLU B N 1
ATOM 2474 C CA . GLU B 1 96 ? 16.875 -2.57 -4.016 1 84.38 96 GLU B CA 1
ATOM 2475 C C . GLU B 1 96 ? 18.062 -3.27 -4.672 1 84.38 96 GLU B C 1
ATOM 2477 O O . GLU B 1 96 ? 18.812 -2.654 -5.441 1 84.38 96 GLU B O 1
ATOM 2482 N N . GLN B 1 97 ? 18.172 -4.508 -4.406 1 80.69 97 GLN B N 1
ATOM 2483 C CA . GLN B 1 97 ? 19.281 -5.285 -4.969 1 80.69 97 GLN B CA 1
ATOM 2484 C C . GLN B 1 97 ? 19.188 -5.34 -6.492 1 80.69 97 GLN B C 1
ATOM 2486 O O . GLN B 1 97 ? 20.172 -5.094 -7.188 1 80.69 97 GLN B O 1
ATOM 2491 N N . LEU B 1 98 ? 18.031 -5.645 -6.977 1 87.94 98 LEU B N 1
ATOM 2492 C CA . LEU B 1 98 ? 17.844 -5.781 -8.422 1 87.94 98 LEU B CA 1
ATOM 2493 C C . LEU B 1 98 ? 18.062 -4.449 -9.125 1 87.94 98 LEU B C 1
ATOM 2495 O O . LEU B 1 98 ? 18.578 -4.41 -10.242 1 87.94 98 LEU B O 1
ATOM 2499 N N . SER B 1 99 ? 17.656 -3.355 -8.422 1 86.5 99 SER B N 1
ATOM 2500 C CA . SER B 1 99 ? 17.828 -2.031 -9.008 1 86.5 99 SER B CA 1
ATOM 2501 C C . SER B 1 99 ? 19.297 -1.715 -9.234 1 86.5 99 SER B C 1
ATOM 2503 O O . SER B 1 99 ? 19.641 -0.998 -10.18 1 86.5 99 SER B O 1
ATOM 2505 N N . HIS B 1 100 ? 20.141 -2.32 -8.461 1 78.06 100 HIS B N 1
ATOM 2506 C CA . HIS B 1 100 ? 21.578 -2.084 -8.57 1 78.06 100 HIS B CA 1
ATOM 2507 C C . HIS B 1 100 ? 22.234 -3.045 -9.562 1 78.06 100 HIS B C 1
ATOM 2509 O O . HIS B 1 100 ? 23.391 -2.873 -9.93 1 78.06 100 HIS B O 1
ATOM 2515 N N . GLN B 1 101 ? 21.5 -4.012 -10.023 1 77.62 101 GLN B N 1
ATOM 2516 C CA . GLN B 1 101 ? 22.078 -5.047 -10.883 1 77.62 101 GLN B CA 1
ATOM 2517 C C . GLN B 1 101 ? 21.5 -4.98 -12.289 1 77.62 101 GLN B C 1
ATOM 2519 O O . GLN B 1 101 ? 21.688 -5.895 -13.094 1 77.62 101 GLN B O 1
ATOM 2524 N N . GLN B 1 102 ? 20.828 -3.953 -12.586 1 79 102 GLN B N 1
ATOM 2525 C CA . GLN B 1 102 ? 20.062 -3.863 -13.828 1 79 102 GLN B CA 1
ATOM 2526 C C . GLN B 1 102 ? 20.984 -3.951 -15.039 1 79 102 GLN B C 1
ATOM 2528 O O . GLN B 1 102 ? 20.578 -4.422 -16.109 1 79 102 GLN B O 1
ATOM 2533 N N . GLU B 1 103 ? 22.219 -3.549 -14.906 1 71.81 103 GLU B N 1
ATOM 2534 C CA . GLU B 1 103 ? 23.156 -3.58 -16.016 1 71.81 103 GLU B CA 1
ATOM 2535 C C . GLU B 1 103 ? 23.719 -4.984 -16.234 1 71.81 103 GLU B C 1
ATOM 2537 O O . GLU B 1 103 ? 23.953 -5.398 -17.359 1 71.81 103 GLU B O 1
ATOM 2542 N N . GLN B 1 104 ? 23.859 -5.801 -15.242 1 73.56 104 GLN B N 1
ATOM 2543 C CA . GLN B 1 104 ? 24.516 -7.098 -15.297 1 73.56 104 GLN B CA 1
ATOM 2544 C C . GLN B 1 104 ? 23.5 -8.227 -15.5 1 73.56 104 GLN B C 1
ATOM 2546 O O . GLN B 1 104 ? 23.812 -9.242 -16.125 1 73.56 104 GLN B O 1
ATOM 2551 N N . VAL B 1 105 ? 22.344 -8.023 -14.914 1 78.69 105 VAL B N 1
ATOM 2552 C CA . VAL B 1 105 ? 21.297 -9.047 -14.961 1 78.69 105 VAL B CA 1
ATOM 2553 C C . VAL B 1 105 ? 20.188 -8.602 -15.906 1 78.69 105 VAL B C 1
ATOM 2555 O O . VAL B 1 105 ? 19.516 -7.586 -15.664 1 78.69 105 VAL B O 1
ATOM 2558 N N . LYS B 1 106 ? 20 -9.359 -16.891 1 84.38 106 LYS B N 1
ATOM 2559 C CA . LYS B 1 106 ? 19.047 -8.945 -17.938 1 84.38 106 LYS B CA 1
ATOM 2560 C C . LYS B 1 106 ? 17.703 -9.617 -17.75 1 84.38 106 LYS B C 1
ATOM 2562 O O . LYS B 1 106 ? 16.656 -9.039 -18.078 1 84.38 106 LYS B O 1
ATOM 2567 N N . ARG B 1 107 ? 17.719 -10.875 -17.281 1 92.38 107 ARG B N 1
ATOM 2568 C CA . ARG B 1 107 ? 16.484 -11.625 -17.078 1 92.38 107 ARG B CA 1
ATOM 2569 C C . ARG B 1 107 ? 16.422 -12.227 -15.688 1 92.38 107 ARG B C 1
ATOM 2571 O O . ARG B 1 107 ? 17.297 -12.984 -15.289 1 92.38 107 ARG B O 1
ATOM 2578 N N . THR B 1 108 ? 15.43 -11.852 -14.945 1 93.62 108 THR B N 1
ATOM 2579 C CA . THR B 1 108 ? 15.211 -12.352 -13.594 1 93.62 108 THR B CA 1
ATOM 2580 C C . THR B 1 108 ? 13.812 -12.953 -13.461 1 93.62 108 THR B C 1
ATOM 2582 O O . THR B 1 108 ? 12.844 -12.398 -13.984 1 93.62 108 THR B O 1
ATOM 2585 N N . ALA B 1 109 ? 13.719 -14.102 -12.797 1 97.5 109 ALA B N 1
ATOM 2586 C CA . ALA B 1 109 ? 12.438 -14.719 -12.508 1 97.5 109 ALA B CA 1
ATOM 2587 C C . ALA B 1 109 ? 12.117 -14.664 -11.016 1 97.5 109 ALA B C 1
ATOM 2589 O O . ALA B 1 109 ? 12.992 -14.914 -10.18 1 97.5 109 ALA B O 1
ATOM 2590 N N . ILE B 1 110 ? 10.969 -14.25 -10.734 1 98.31 110 ILE B N 1
ATOM 2591 C CA . ILE B 1 110 ? 10.43 -14.367 -9.383 1 98.31 110 ILE B CA 1
ATOM 2592 C C . ILE B 1 110 ? 9.484 -15.562 -9.305 1 98.31 110 ILE B C 1
ATOM 2594 O O . ILE B 1 110 ? 8.445 -15.578 -9.961 1 98.31 110 ILE B O 1
ATOM 2598 N N . VAL B 1 111 ? 9.797 -16.578 -8.422 1 98.31 111 VAL B N 1
ATOM 2599 C CA . VAL B 1 111 ? 9.141 -17.875 -8.469 1 98.31 111 VAL B CA 1
ATOM 2600 C C . VAL B 1 111 ? 8.266 -18.062 -7.23 1 98.31 111 VAL B C 1
ATOM 2602 O O . VAL B 1 111 ? 8.734 -17.891 -6.102 1 98.31 111 VAL B O 1
ATOM 2605 N N . PHE B 1 112 ? 7.027 -18.375 -7.484 1 98.38 112 PHE B N 1
ATOM 2606 C CA . PHE B 1 112 ? 6.043 -18.625 -6.441 1 98.38 112 PHE B CA 1
ATOM 2607 C C . PHE B 1 112 ? 5.59 -20.078 -6.473 1 98.38 112 PHE B C 1
ATOM 2609 O O . PHE B 1 112 ? 5.48 -20.688 -7.543 1 98.38 112 PHE B O 1
ATOM 2616 N N . GLY B 1 113 ? 5.223 -20.594 -5.277 1 97.12 113 GLY B N 1
ATOM 2617 C CA . GLY B 1 113 ? 4.836 -21.984 -5.188 1 97.12 113 GLY B CA 1
ATOM 2618 C C . GLY B 1 113 ? 3.338 -22.188 -5.062 1 97.12 113 GLY B C 1
ATOM 2619 O O . GLY B 1 113 ? 2.58 -21.219 -5.02 1 97.12 113 GLY B O 1
ATOM 2620 N N . CYS B 1 114 ? 3.004 -23.422 -4.988 1 95.94 114 CYS B N 1
ATOM 2621 C CA . CYS B 1 114 ? 1.62 -23.859 -4.832 1 95.94 114 CYS B CA 1
ATOM 2622 C C . CYS B 1 114 ? 1.006 -23.281 -3.562 1 95.94 114 CYS B C 1
ATOM 2624 O O . CYS B 1 114 ? 1.688 -23.141 -2.545 1 95.94 114 CYS B O 1
ATOM 2626 N N . GLU B 1 115 ? -0.308 -23.047 -3.611 1 93.38 115 GLU B N 1
ATOM 2627 C CA . GLU B 1 115 ? -1.032 -22.438 -2.496 1 93.38 115 GLU B CA 1
ATOM 2628 C C . GLU B 1 115 ? -0.95 -23.312 -1.247 1 93.38 115 GLU B C 1
ATOM 2630 O O . GLU B 1 115 ? -0.797 -22.812 -0.135 1 93.38 115 GLU B O 1
ATOM 2635 N N . ALA B 1 116 ? -0.934 -24.641 -1.429 1 91.19 116 ALA B N 1
ATOM 2636 C CA . ALA B 1 116 ? -1.005 -25.578 -0.307 1 91.19 116 ALA B CA 1
ATOM 2637 C C . ALA B 1 116 ? 0.39 -25.938 0.194 1 91.19 116 ALA B C 1
ATOM 2639 O O . ALA B 1 116 ? 0.642 -25.938 1.401 1 91.19 116 ALA B O 1
ATOM 2640 N N . SER B 1 117 ? 1.343 -26.141 -0.723 1 91.69 117 SER B N 1
ATOM 2641 C CA . SER B 1 117 ? 2.604 -26.766 -0.333 1 91.69 117 SER B CA 1
ATOM 2642 C C . SER B 1 117 ? 3.773 -25.797 -0.509 1 91.69 117 SER B C 1
ATOM 2644 O O . SER B 1 117 ? 4.875 -26.047 -0.018 1 91.69 117 SER B O 1
ATOM 2646 N N . GLY B 1 118 ? 3.51 -24.656 -1.197 1 93.81 118 GLY B N 1
ATOM 2647 C CA . GLY B 1 118 ? 4.641 -23.812 -1.551 1 93.81 118 GLY B CA 1
ATOM 2648 C C . GLY B 1 118 ? 5.602 -24.484 -2.518 1 93.81 118 GLY B C 1
ATOM 2649 O O . GLY B 1 118 ? 5.207 -25.359 -3.293 1 93.81 118 GLY B O 1
ATOM 2650 N N . LEU B 1 119 ? 6.84 -24 -2.537 1 94.81 119 LEU B N 1
ATOM 2651 C CA . LEU B 1 119 ? 7.879 -24.562 -3.383 1 94.81 119 LEU B CA 1
ATOM 2652 C C . LEU B 1 119 ? 8.508 -25.797 -2.723 1 94.81 119 LEU B C 1
ATOM 2654 O O . LEU B 1 119 ? 8.727 -25.797 -1.508 1 94.81 119 LEU B O 1
ATOM 2658 N N . SER B 1 120 ? 8.805 -26.781 -3.525 1 92.81 120 SER B N 1
ATOM 2659 C CA . SER B 1 120 ? 9.508 -27.953 -3.018 1 92.81 120 SER B CA 1
ATOM 2660 C C . SER B 1 120 ? 10.984 -27.641 -2.781 1 92.81 120 SER B C 1
ATOM 2662 O O . SER B 1 120 ? 11.5 -26.625 -3.254 1 92.81 120 SER B O 1
ATOM 2664 N N . ASN B 1 121 ? 11.586 -28.562 -2.107 1 87.56 121 ASN B N 1
ATOM 2665 C CA . ASN B 1 121 ? 13.023 -28.422 -1.925 1 87.56 121 ASN B CA 1
ATOM 2666 C C . ASN B 1 121 ? 13.766 -28.438 -3.26 1 87.56 121 ASN B C 1
ATOM 2668 O O . ASN B 1 121 ? 14.773 -27.75 -3.426 1 87.56 121 ASN B O 1
ATOM 2672 N N . ALA B 1 122 ? 13.297 -29.219 -4.152 1 91.06 122 ALA B N 1
ATOM 2673 C CA . ALA B 1 122 ? 13.891 -29.281 -5.484 1 91.06 122 ALA B CA 1
ATOM 2674 C C . ALA B 1 122 ? 13.75 -27.938 -6.207 1 91.06 122 ALA B C 1
ATOM 2676 O O . ALA B 1 122 ? 14.688 -27.484 -6.863 1 91.06 122 ALA B O 1
ATOM 2677 N N . ASP B 1 123 ? 12.578 -27.266 -6.062 1 93 123 ASP B N 1
ATOM 2678 C CA . ASP B 1 123 ? 12.359 -25.953 -6.645 1 93 123 ASP B CA 1
ATOM 2679 C C . ASP B 1 123 ? 13.312 -24.922 -6.047 1 93 123 ASP B C 1
ATOM 2681 O O . ASP B 1 123 ? 13.914 -24.125 -6.773 1 93 123 ASP B O 1
ATOM 2685 N N . LEU B 1 124 ? 13.469 -25 -4.719 1 88.56 124 LEU B N 1
ATOM 2686 C CA . LEU B 1 124 ? 14.336 -24.062 -4.012 1 88.56 124 LEU B CA 1
ATOM 2687 C C . LEU B 1 124 ? 15.781 -24.234 -4.453 1 88.56 124 LEU B C 1
ATOM 2689 O O . LEU B 1 124 ? 16.516 -23.25 -4.566 1 88.56 124 LEU B O 1
ATOM 2693 N N . ALA B 1 125 ? 16.156 -25.453 -4.785 1 84.88 125 ALA B N 1
ATOM 2694 C CA . ALA B 1 125 ? 17.531 -25.766 -5.168 1 84.88 125 ALA B CA 1
ATOM 2695 C C . ALA B 1 125 ? 17.875 -25.172 -6.531 1 84.88 125 ALA B C 1
ATOM 2697 O O . ALA B 1 125 ? 19.031 -24.859 -6.812 1 84.88 125 ALA B O 1
ATOM 2698 N N . ILE B 1 126 ? 16.844 -24.922 -7.348 1 87.31 126 ILE B N 1
ATOM 2699 C CA . ILE B 1 126 ? 17.016 -24.391 -8.695 1 87.31 126 ILE B CA 1
ATOM 2700 C C . ILE B 1 126 ? 17.234 -22.875 -8.625 1 87.31 126 ILE B C 1
ATOM 2702 O O . ILE B 1 126 ? 17.875 -22.297 -9.5 1 87.31 126 ILE B O 1
ATOM 2706 N N . CYS B 1 127 ? 16.766 -22.234 -7.562 1 90 127 CYS B N 1
ATOM 2707 C CA . CYS B 1 127 ? 16.766 -20.781 -7.461 1 90 127 CYS B CA 1
ATOM 2708 C C . CYS B 1 127 ? 18.047 -20.266 -6.824 1 90 127 CYS B C 1
ATOM 2710 O O . CYS B 1 127 ? 18.703 -20.984 -6.062 1 90 127 CYS B O 1
ATOM 2712 N N . ASP B 1 128 ? 18.438 -19.016 -7.16 1 83.31 128 ASP B N 1
ATOM 2713 C CA . ASP B 1 128 ? 19.703 -18.422 -6.727 1 83.31 128 ASP B CA 1
ATOM 2714 C C . ASP B 1 128 ? 19.531 -17.703 -5.387 1 83.31 128 ASP B C 1
ATOM 2716 O O . ASP B 1 128 ? 20.484 -17.641 -4.598 1 83.31 128 ASP B O 1
ATOM 2720 N N . LEU B 1 129 ? 18.375 -17.109 -5.176 1 84.38 129 LEU B N 1
ATOM 2721 C CA . LEU B 1 129 ? 18.094 -16.328 -3.979 1 84.38 129 LEU B CA 1
ATOM 2722 C C . LEU B 1 129 ? 16.75 -16.734 -3.377 1 84.38 129 LEU B C 1
ATOM 2724 O O . LEU B 1 129 ? 15.891 -17.266 -4.074 1 84.38 129 LEU B O 1
ATOM 2728 N N . LEU B 1 130 ? 16.641 -16.531 -2.127 1 88.56 130 LEU B N 1
ATOM 2729 C CA . LEU B 1 130 ? 15.391 -16.734 -1.403 1 88.56 130 LEU B CA 1
ATOM 2730 C C . LEU B 1 130 ? 14.828 -15.414 -0.907 1 88.56 130 LEU B C 1
ATOM 2732 O O . LEU B 1 130 ? 15.578 -14.531 -0.479 1 88.56 130 LEU B O 1
ATOM 2736 N N . SER B 1 131 ? 13.523 -15.297 -1.062 1 92.44 131 SER B N 1
ATOM 2737 C CA . SER B 1 131 ? 12.82 -14.109 -0.596 1 92.44 131 SER B CA 1
ATOM 2738 C C . SER B 1 131 ? 11.555 -14.484 0.166 1 92.44 131 SER B C 1
ATOM 2740 O O . SER B 1 131 ? 10.922 -15.5 -0.133 1 92.44 131 SER B O 1
ATOM 2742 N N . TYR B 1 132 ? 11.266 -13.68 1.141 1 89.62 132 TYR B N 1
ATOM 2743 C CA . TYR B 1 132 ? 10.031 -13.875 1.889 1 89.62 132 TYR B CA 1
ATOM 2744 C C . TYR B 1 132 ? 9.406 -12.539 2.271 1 89.62 132 TYR B C 1
ATOM 2746 O O . TYR B 1 132 ? 10.102 -11.523 2.357 1 89.62 132 TYR B O 1
ATOM 2754 N N . VAL B 1 133 ? 8.133 -12.516 2.453 1 90.94 133 VAL B N 1
ATOM 2755 C CA . VAL B 1 133 ? 7.43 -11.344 2.969 1 90.94 133 VAL B CA 1
ATOM 2756 C C . VAL B 1 133 ? 7.387 -11.398 4.496 1 90.94 133 VAL B C 1
ATOM 2758 O O . VAL B 1 133 ? 6.844 -12.352 5.07 1 90.94 133 VAL B O 1
ATOM 2761 N N . PRO B 1 134 ? 8.016 -10.484 5.129 1 86.25 134 PRO B N 1
ATOM 2762 C CA . PRO B 1 134 ? 7.875 -10.477 6.586 1 86.25 134 PRO B CA 1
ATOM 2763 C C . PRO B 1 134 ? 6.418 -10.391 7.039 1 86.25 134 PRO B C 1
ATOM 2765 O O . PRO B 1 134 ? 5.68 -9.516 6.578 1 86.25 134 PRO B O 1
ATOM 2768 N N . LEU B 1 135 ? 6.008 -11.266 7.855 1 86.75 135 LEU B N 1
ATOM 2769 C CA . LEU B 1 135 ? 4.645 -11.281 8.375 1 86.75 135 LEU B CA 1
ATOM 2770 C C . LEU B 1 135 ? 4.625 -10.922 9.859 1 86.75 135 LEU B C 1
ATOM 2772 O O . LEU B 1 135 ? 5.605 -11.156 10.57 1 86.75 135 LEU B O 1
ATOM 2776 N N . ALA B 1 136 ? 3.604 -10.281 10.281 1 85.56 136 ALA B N 1
ATOM 2777 C CA . ALA B 1 136 ? 3.455 -9.922 11.688 1 85.56 136 ALA B CA 1
ATOM 2778 C C . ALA B 1 136 ? 2.943 -11.102 12.508 1 85.56 136 ALA B C 1
ATOM 2780 O O . ALA B 1 136 ? 3.102 -11.141 13.727 1 85.56 136 ALA B O 1
ATOM 2781 N N . THR B 1 137 ? 2.309 -12.078 11.812 1 81.69 137 THR B N 1
ATOM 2782 C CA . THR B 1 137 ? 1.773 -13.273 12.445 1 81.69 137 THR B CA 1
ATOM 2783 C C . THR B 1 137 ? 2.346 -14.531 11.805 1 81.69 137 THR B C 1
ATOM 2785 O O . THR B 1 137 ? 2.762 -14.508 10.641 1 81.69 137 THR B O 1
ATOM 2788 N N . GLU B 1 138 ? 2.33 -15.578 12.586 1 77.25 138 GLU B N 1
ATOM 2789 C CA . GLU B 1 138 ? 2.818 -16.844 12.047 1 77.25 138 GLU B CA 1
ATOM 2790 C C . GLU B 1 138 ? 1.804 -17.469 11.094 1 77.25 138 GLU B C 1
ATOM 2792 O O . GLU B 1 138 ? 2.18 -18.156 10.141 1 77.25 138 GLU B O 1
ATOM 2797 N N . TYR B 1 139 ? 0.581 -17.25 11.477 1 82.81 139 TYR B N 1
ATOM 2798 C CA . TYR B 1 139 ? -0.534 -17.75 10.68 1 82.81 139 TYR B CA 1
ATOM 2799 C C . TYR B 1 139 ? -1.64 -16.703 10.578 1 82.81 139 TYR B C 1
ATOM 2801 O O . TYR B 1 139 ? -1.938 -16 11.547 1 82.81 139 TYR B O 1
ATOM 2809 N N . PRO B 1 140 ? -2.201 -16.641 9.258 1 87.88 140 PRO B N 1
ATOM 2810 C CA . PRO B 1 140 ? -1.959 -17.391 8.023 1 87.88 140 PRO B CA 1
ATOM 2811 C C . PRO B 1 140 ? -0.828 -16.812 7.184 1 87.88 140 PRO B C 1
ATOM 2813 O O . PRO B 1 140 ? -0.367 -15.695 7.453 1 87.88 140 PRO B O 1
ATOM 2816 N N . SER B 1 141 ? -0.4 -17.672 6.176 1 89.62 141 SER B N 1
ATOM 2817 C CA . SER B 1 141 ? 0.476 -17.125 5.141 1 89.62 141 SER B CA 1
ATOM 2818 C C . SER B 1 141 ? -0.309 -16.297 4.133 1 89.62 141 SER B C 1
ATOM 2820 O O . SER B 1 141 ? -1.541 -16.281 4.156 1 89.62 141 SER B O 1
ATOM 2822 N N . LEU B 1 142 ? 0.401 -15.648 3.252 1 93.12 142 LEU B N 1
ATOM 2823 C CA . LEU B 1 142 ? -0.25 -14.852 2.217 1 93.12 142 LEU B CA 1
ATOM 2824 C C . LEU B 1 142 ? -0.906 -15.75 1.174 1 93.12 142 LEU B C 1
ATOM 2826 O O . LEU B 1 142 ? -0.394 -16.828 0.869 1 93.12 142 LEU B O 1
ATOM 2830 N N . ASN B 1 143 ? -1.99 -15.297 0.679 1 93.31 143 ASN B N 1
ATOM 2831 C CA . ASN B 1 143 ? -2.535 -15.859 -0.552 1 93.31 143 ASN B CA 1
ATOM 2832 C C . ASN B 1 143 ? -1.573 -15.68 -1.723 1 93.31 143 ASN B C 1
ATOM 2834 O O . ASN B 1 143 ? -0.871 -14.672 -1.809 1 93.31 143 ASN B O 1
ATOM 2838 N N . LEU B 1 144 ? -1.599 -16.625 -2.625 1 96.44 144 LEU B N 1
ATOM 2839 C CA . LEU B 1 144 ? -0.657 -16.625 -3.738 1 96.44 144 LEU B CA 1
ATOM 2840 C C . LEU B 1 144 ? -0.735 -15.328 -4.523 1 96.44 144 LEU B C 1
ATOM 2842 O O . LEU B 1 144 ? 0.289 -14.688 -4.781 1 96.44 144 LEU B O 1
ATOM 2846 N N . ALA B 1 145 ? -1.966 -14.922 -4.918 1 97.31 145 ALA B N 1
ATOM 2847 C CA . ALA B 1 145 ? -2.121 -13.711 -5.723 1 97.31 145 ALA B CA 1
ATOM 2848 C C . ALA B 1 145 ? -1.712 -12.469 -4.93 1 97.31 145 ALA B C 1
ATOM 2850 O O . ALA B 1 145 ? -1.194 -11.508 -5.496 1 97.31 145 ALA B O 1
ATOM 2851 N N . GLN B 1 146 ? -1.906 -12.523 -3.633 1 96.69 146 GLN B N 1
ATOM 2852 C CA . GLN B 1 146 ? -1.493 -11.422 -2.766 1 96.69 146 GLN B CA 1
ATOM 2853 C C . GLN B 1 146 ? 0.027 -11.344 -2.666 1 96.69 146 GLN B C 1
ATOM 2855 O O . GLN B 1 146 ? 0.598 -10.25 -2.654 1 96.69 146 GLN B O 1
ATOM 2860 N N . ALA B 1 147 ? 0.642 -12.5 -2.559 1 97.25 147 ALA B N 1
ATOM 2861 C CA . ALA B 1 147 ? 2.102 -12.516 -2.578 1 97.25 147 ALA B CA 1
ATOM 2862 C C . ALA B 1 147 ? 2.643 -11.914 -3.871 1 97.25 147 ALA B C 1
ATOM 2864 O O . ALA B 1 147 ? 3.549 -11.078 -3.844 1 97.25 147 ALA B O 1
ATOM 2865 N N . VAL B 1 148 ? 2.053 -12.328 -5.004 1 98.38 148 VAL B N 1
ATOM 2866 C CA . VAL B 1 148 ? 2.469 -11.797 -6.297 1 98.38 148 VAL B CA 1
ATOM 2867 C C . VAL B 1 148 ? 2.301 -10.273 -6.309 1 98.38 148 VAL B C 1
ATOM 2869 O O . VAL B 1 148 ? 3.162 -9.555 -6.812 1 98.38 148 VAL B O 1
ATOM 2872 N N . MET B 1 149 ? 1.225 -9.773 -5.73 1 98.06 149 MET B N 1
ATOM 2873 C CA . MET B 1 149 ? 0.953 -8.344 -5.707 1 98.06 149 MET B CA 1
ATOM 2874 C C . MET B 1 149 ? 2.014 -7.602 -4.902 1 98.06 149 MET B C 1
ATOM 2876 O O . MET B 1 149 ? 2.512 -6.559 -5.332 1 98.06 149 MET B O 1
ATOM 2880 N N . VAL B 1 150 ? 2.363 -8.117 -3.742 1 97.56 150 VAL B N 1
ATOM 2881 C CA . VAL B 1 150 ? 3.367 -7.484 -2.896 1 97.56 150 VAL B CA 1
ATOM 2882 C C . VAL B 1 150 ? 4.691 -7.383 -3.65 1 97.56 150 VAL B C 1
ATOM 2884 O O . VAL B 1 150 ? 5.312 -6.316 -3.684 1 97.56 150 VAL B O 1
ATOM 2887 N N . TYR B 1 151 ? 5.082 -8.453 -4.285 1 97.69 151 TYR B N 1
ATOM 2888 C CA . TYR B 1 151 ? 6.352 -8.461 -5.004 1 97.69 151 TYR B CA 1
ATOM 2889 C C . TYR B 1 151 ? 6.301 -7.551 -6.219 1 97.69 151 TYR B C 1
ATOM 2891 O O . TYR B 1 151 ? 7.238 -6.793 -6.477 1 97.69 151 TYR B O 1
ATOM 2899 N N . SER B 1 152 ? 5.227 -7.641 -6.992 1 97.56 152 SER B N 1
ATOM 2900 C CA . SER B 1 152 ? 5.148 -6.805 -8.188 1 97.56 152 SER B CA 1
ATOM 2901 C C . SER B 1 152 ? 5.152 -5.32 -7.828 1 97.56 152 SER B C 1
ATOM 2903 O O . SER B 1 152 ? 5.789 -4.512 -8.508 1 97.56 152 SER B O 1
ATOM 2905 N N . TYR B 1 153 ? 4.512 -4.992 -6.727 1 95.88 153 TYR B N 1
ATOM 2906 C CA . TYR B 1 153 ? 4.488 -3.611 -6.254 1 95.88 153 TYR B CA 1
ATOM 2907 C C . TYR B 1 153 ? 5.875 -3.162 -5.816 1 95.88 153 TYR B C 1
ATOM 2909 O O . TYR B 1 153 ? 6.379 -2.133 -6.277 1 95.88 153 TYR B O 1
ATOM 2917 N N . ALA B 1 154 ? 6.504 -3.908 -4.965 1 95.31 154 ALA B N 1
ATOM 2918 C CA . ALA B 1 154 ? 7.812 -3.555 -4.422 1 95.31 154 ALA B CA 1
ATOM 2919 C C . ALA B 1 154 ? 8.852 -3.436 -5.531 1 95.31 154 ALA B C 1
ATOM 2921 O O . ALA B 1 154 ? 9.617 -2.471 -5.57 1 95.31 154 ALA B O 1
ATOM 2922 N N . LEU B 1 155 ? 8.852 -4.375 -6.43 1 95.12 155 LEU B N 1
ATOM 2923 C CA . LEU B 1 155 ? 9.836 -4.402 -7.504 1 95.12 155 LEU B CA 1
ATOM 2924 C C . LEU B 1 155 ? 9.539 -3.326 -8.539 1 95.12 155 LEU B C 1
ATOM 2926 O O . LEU B 1 155 ? 10.461 -2.693 -9.07 1 95.12 155 LEU B O 1
ATOM 2930 N N . GLY B 1 156 ? 8.242 -3.158 -8.844 1 94.19 156 GLY B N 1
ATOM 2931 C CA . GLY B 1 156 ? 7.867 -2.078 -9.742 1 94.19 156 GLY B CA 1
ATOM 2932 C C . GLY B 1 156 ? 8.32 -0.713 -9.258 1 94.19 156 GLY B C 1
ATOM 2933 O O . GLY B 1 156 ? 8.859 0.078 -10.031 1 94.19 156 GLY B O 1
ATOM 2934 N N . GLN B 1 157 ? 8.117 -0.48 -7.988 1 90.62 157 GLN B N 1
ATOM 2935 C CA . GLN B 1 157 ? 8.523 0.793 -7.398 1 90.62 157 GLN B CA 1
ATOM 2936 C C . GLN B 1 157 ? 10.039 0.958 -7.426 1 90.62 157 GLN B C 1
ATOM 2938 O O . GLN B 1 157 ? 10.547 2.037 -7.738 1 90.62 157 GLN B O 1
ATOM 2943 N N . ALA B 1 158 ? 10.758 -0.074 -7.086 1 87.25 158 ALA B N 1
ATOM 2944 C CA . ALA B 1 158 ? 12.211 -0.023 -7.004 1 87.25 158 ALA B CA 1
ATOM 2945 C C . ALA B 1 158 ? 12.828 0.191 -8.383 1 87.25 158 ALA B C 1
ATOM 2947 O O . ALA B 1 158 ? 13.812 0.928 -8.523 1 87.25 158 ALA B O 1
ATOM 2948 N N . LEU B 1 159 ? 12.289 -0.432 -9.352 1 86.44 159 LEU B N 1
ATOM 2949 C CA . LEU B 1 159 ? 12.875 -0.388 -10.695 1 86.44 159 LEU B CA 1
ATOM 2950 C C . LEU B 1 159 ? 12.461 0.888 -11.422 1 86.44 159 LEU B C 1
ATOM 2952 O O . LEU B 1 159 ? 13.188 1.364 -12.297 1 86.44 159 LEU B O 1
ATOM 2956 N N . ALA B 1 160 ? 11.25 1.422 -11.086 1 79 160 ALA B N 1
ATOM 2957 C CA . ALA B 1 160 ? 10.82 2.697 -11.656 1 79 160 ALA B CA 1
ATOM 2958 C C . ALA B 1 160 ? 11.672 3.848 -11.133 1 79 160 ALA B C 1
ATOM 2960 O O . ALA B 1 160 ? 12 4.777 -11.875 1 79 160 ALA B O 1
ATOM 2961 N N . CYS B 1 161 ? 11.914 3.881 -9.875 1 60.16 161 CYS B N 1
ATOM 2962 C CA . CYS B 1 161 ? 12.742 4.922 -9.266 1 60.16 161 CYS B CA 1
ATOM 2963 C C . CYS B 1 161 ? 14.141 4.926 -9.867 1 60.16 161 CYS B C 1
ATOM 2965 O O . CYS B 1 161 ? 14.742 5.988 -10.039 1 60.16 161 CYS B O 1
ATOM 2967 N N . ALA B 1 162 ? 14.578 3.811 -10.078 1 47.56 162 ALA B N 1
ATOM 2968 C CA . ALA B 1 162 ? 15.914 3.713 -10.672 1 47.56 162 ALA B CA 1
ATOM 2969 C C . ALA B 1 162 ? 15.945 4.359 -12.047 1 47.56 162 ALA B C 1
ATOM 2971 O O . ALA B 1 162 ? 16.969 4.918 -12.453 1 47.56 162 ALA B O 1
ATOM 2972 N N . ASP B 1 163 ? 14.828 4.18 -12.633 1 50.75 163 ASP B N 1
ATOM 2973 C CA . ASP B 1 163 ? 14.789 4.766 -13.969 1 50.75 163 ASP B CA 1
ATOM 2974 C C . ASP B 1 163 ? 14.539 6.27 -13.898 1 50.75 163 ASP B C 1
ATOM 2976 O O . ASP B 1 163 ? 14.656 6.969 -14.906 1 50.75 163 ASP B O 1
ATOM 2980 N N . GLY B 1 164 ? 14.602 6.906 -12.828 1 43.56 164 GLY B N 1
ATOM 2981 C CA . GLY B 1 164 ? 14.438 8.344 -12.68 1 43.56 164 GLY B CA 1
ATOM 2982 C C . GLY B 1 164 ? 13.023 8.812 -12.953 1 43.56 164 GLY B C 1
ATOM 2983 O O . GLY B 1 164 ? 12.766 10.016 -13.031 1 43.56 164 GLY B O 1
ATOM 2984 N N . SER B 1 165 ? 12.156 7.996 -13.297 1 41.03 165 SER B N 1
ATOM 2985 C CA . SER B 1 165 ? 10.867 8.422 -13.836 1 41.03 165 SER B CA 1
ATOM 2986 C C . SER B 1 165 ? 9.984 9.023 -12.742 1 41.03 165 SER B C 1
ATOM 2988 O O . SER B 1 165 ? 8.953 9.633 -13.031 1 41.03 165 SER B O 1
ATOM 2990 N N . LEU B 1 166 ? 9.906 8.453 -11.695 1 42.38 166 LEU B N 1
ATOM 2991 C CA . LEU B 1 166 ? 8.984 9.031 -10.727 1 42.38 166 LEU B CA 1
ATOM 2992 C C . LEU B 1 166 ? 9.508 10.367 -10.211 1 42.38 166 LEU B C 1
ATOM 2994 O O . LEU B 1 166 ? 10.531 10.414 -9.523 1 42.38 166 LEU B O 1
ATOM 2998 N N . GLY B 1 167 ? 9.57 11.227 -11.102 1 33.75 167 GLY B N 1
ATOM 2999 C CA . GLY B 1 167 ? 10.047 12.602 -11.039 1 33.75 167 GLY B CA 1
ATOM 3000 C C . GLY B 1 167 ? 9.531 13.359 -9.828 1 33.75 167 GLY B C 1
ATOM 3001 O O . GLY B 1 167 ? 8.328 13.602 -9.703 1 33.75 167 GLY B O 1
ATOM 3002 N N . LEU B 1 168 ? 9.969 12.961 -8.742 1 34.38 168 LEU B N 1
ATOM 3003 C CA . LEU B 1 168 ? 9.734 13.953 -7.699 1 34.38 168 LEU B CA 1
ATOM 3004 C C . LEU B 1 168 ? 9.969 15.359 -8.227 1 34.38 168 LEU B C 1
ATOM 3006 O O . LEU B 1 168 ? 11.094 15.711 -8.594 1 34.38 168 LEU B O 1
ATOM 3010 N N . LYS B 1 169 ? 9.117 15.781 -8.984 1 36 169 LYS B N 1
ATOM 3011 C CA . LYS B 1 169 ? 9.242 17.188 -9.328 1 36 169 LYS B CA 1
ATOM 3012 C C . LYS B 1 169 ? 9.352 18.062 -8.07 1 36 169 LYS B C 1
ATOM 3014 O O . LYS B 1 169 ? 8.445 18.062 -7.238 1 36 169 LYS B O 1
ATOM 3019 N N . SER B 1 170 ? 10.43 18.016 -7.504 1 35.81 170 SER B N 1
ATOM 3020 C CA . SER B 1 170 ? 10.758 19.109 -6.582 1 35.81 170 SER B CA 1
ATOM 3021 C C . SER B 1 170 ? 10.297 20.453 -7.137 1 35.81 170 SER B C 1
ATOM 3023 O O . SER B 1 170 ? 10.922 21 -8.055 1 35.81 170 SER B O 1
ATOM 3025 N N . ALA B 1 171 ? 9.172 20.578 -7.473 1 36.84 171 ALA B N 1
ATOM 3026 C CA . ALA B 1 171 ? 8.906 21.953 -7.91 1 36.84 171 ALA B CA 1
ATOM 3027 C C . ALA B 1 171 ? 9.367 22.953 -6.867 1 36.84 171 ALA B C 1
ATOM 3029 O O . ALA B 1 171 ? 8.891 22.953 -5.73 1 36.84 171 ALA B O 1
ATOM 3030 N N . GLN B 1 172 ? 10.648 23.188 -6.922 1 38.31 172 GLN B N 1
ATOM 3031 C CA . GLN B 1 172 ? 11.164 24.312 -6.152 1 38.31 172 GLN B CA 1
ATOM 3032 C C . GLN B 1 172 ? 10.32 25.562 -6.363 1 38.31 172 GLN B C 1
ATOM 3034 O O . GLN B 1 172 ? 10.023 25.922 -7.5 1 38.31 172 GLN B O 1
ATOM 3039 N N . SER B 1 173 ? 9.492 25.859 -5.594 1 45.53 173 SER B N 1
ATOM 3040 C CA . SER B 1 173 ? 8.852 27.172 -5.641 1 45.53 173 SER B CA 1
ATOM 3041 C C . SER B 1 173 ? 9.836 28.25 -6.066 1 45.53 173 SER B C 1
ATOM 3043 O O . SER B 1 173 ? 11 28.234 -5.664 1 45.53 173 SER B O 1
ATOM 3045 N N . PRO B 1 174 ? 9.617 29.047 -7.055 1 49.84 174 PRO B N 1
ATOM 3046 C CA . PRO B 1 174 ? 10.586 30.109 -7.273 1 49.84 174 PRO B CA 1
ATOM 3047 C C . PRO B 1 174 ? 11.031 30.781 -5.977 1 49.84 174 PRO B C 1
ATOM 3049 O O . PRO B 1 174 ? 10.211 31.016 -5.086 1 49.84 174 PRO B O 1
ATOM 3052 N N . LEU B 1 175 ? 12.398 30.688 -5.758 1 50.59 175 LEU B N 1
ATOM 3053 C CA . LEU B 1 175 ? 13.133 31.234 -4.625 1 50.59 175 LEU B CA 1
ATOM 3054 C C . LEU B 1 175 ? 12.453 32.5 -4.098 1 50.59 175 LEU B C 1
ATOM 3056 O O . LEU B 1 175 ? 12.336 32.688 -2.887 1 50.59 175 LEU B O 1
ATOM 3060 N N . ALA B 1 176 ? 11.922 33.281 -5.062 1 59.91 176 ALA B N 1
ATOM 3061 C CA . ALA B 1 176 ? 11.336 34.562 -4.652 1 59.91 176 ALA B CA 1
ATOM 3062 C C . ALA B 1 176 ? 10.055 34.344 -3.855 1 59.91 176 ALA B C 1
ATOM 3064 O O . ALA B 1 176 ? 9.805 35.031 -2.867 1 59.91 176 ALA B O 1
ATOM 3065 N N . GLN B 1 177 ? 9.297 33.406 -4.227 1 66.62 177 GLN B N 1
ATOM 3066 C CA . GLN B 1 177 ? 8.039 33.156 -3.543 1 66.62 177 GLN B CA 1
ATOM 3067 C C . GLN B 1 177 ? 8.273 32.594 -2.148 1 66.62 177 GLN B C 1
ATOM 3069 O O . GLN B 1 177 ? 7.594 32.969 -1.192 1 66.62 177 GLN B O 1
ATOM 3074 N N . LEU B 1 178 ? 9.266 31.75 -2.146 1 68.38 178 LEU B N 1
ATOM 3075 C CA . LEU B 1 178 ? 9.586 31.156 -0.852 1 68.38 178 LEU B CA 1
ATOM 3076 C C . LEU B 1 178 ? 10.133 32.219 0.105 1 68.38 178 LEU B C 1
ATOM 3078 O O . LEU B 1 178 ? 9.805 32.188 1.295 1 68.38 178 LEU B O 1
ATOM 3082 N N . SER B 1 179 ? 10.977 33.125 -0.454 1 74.75 179 SER B N 1
ATOM 3083 C CA . SER B 1 179 ? 11.523 34.219 0.363 1 74.75 179 SER B CA 1
ATOM 3084 C C . SER B 1 179 ? 10.414 35.125 0.896 1 74.75 179 SER B C 1
ATOM 3086 O O . SER B 1 179 ? 10.445 35.531 2.059 1 74.75 179 SER B O 1
ATOM 3088 N N . ALA B 1 180 ? 9.461 35.469 0.074 1 81.06 180 ALA B N 1
ATOM 3089 C CA . ALA B 1 180 ? 8.328 36.281 0.487 1 81.06 180 ALA B CA 1
ATOM 3090 C C . ALA B 1 180 ? 7.512 35.594 1.572 1 81.06 180 ALA B C 1
ATOM 3092 O O . ALA B 1 180 ? 7.062 36.219 2.527 1 81.06 180 ALA B O 1
ATOM 3093 N N . LEU B 1 181 ? 7.387 34.312 1.425 1 83.38 181 LEU B N 1
ATOM 3094 C CA . LEU B 1 181 ? 6.641 33.531 2.402 1 83.38 181 LEU B CA 1
ATOM 3095 C C . LEU B 1 181 ? 7.359 33.531 3.748 1 83.38 181 LEU B C 1
ATOM 3097 O O . LEU B 1 181 ? 6.727 33.688 4.797 1 83.38 181 LEU B O 1
ATOM 3101 N N . LYS B 1 182 ? 8.641 33.344 3.648 1 79.44 182 LYS B N 1
ATOM 3102 C CA . LYS B 1 182 ? 9.43 33.344 4.879 1 79.44 182 LYS B CA 1
ATOM 3103 C C . LYS B 1 182 ? 9.398 34.719 5.562 1 79.44 182 LYS B C 1
ATOM 3105 O O . LYS B 1 182 ? 9.359 34.781 6.793 1 79.44 182 LYS B O 1
ATOM 3110 N N . GLN B 1 183 ? 9.422 35.75 4.832 1 85.62 183 GLN B N 1
ATOM 3111 C CA . GLN B 1 183 ? 9.32 37.094 5.391 1 85.62 183 GLN B CA 1
ATOM 3112 C C . GLN B 1 183 ? 7.969 37.281 6.07 1 85.62 183 GLN B C 1
ATOM 3114 O O . GLN B 1 183 ? 7.898 37.875 7.16 1 85.62 183 GLN B O 1
ATOM 3119 N N . LYS B 1 184 ? 6.934 36.875 5.453 1 89.19 184 LYS B N 1
ATOM 3120 C CA . LYS B 1 184 ? 5.605 36.969 6.051 1 89.19 184 LYS B CA 1
ATOM 3121 C C . LYS B 1 184 ? 5.523 36.188 7.355 1 89.19 184 LYS B C 1
ATOM 3123 O O . LYS B 1 184 ? 4.871 36.625 8.305 1 89.19 184 LYS B O 1
ATOM 3128 N N . ALA B 1 185 ? 6.156 35.062 7.328 1 89.06 185 ALA B N 1
ATOM 3129 C CA . ALA B 1 185 ? 6.176 34.25 8.531 1 89.06 185 ALA B CA 1
ATOM 3130 C C . ALA B 1 185 ? 6.926 34.938 9.664 1 89.06 185 ALA B C 1
ATOM 3132 O O . ALA B 1 185 ? 6.508 34.875 10.82 1 89.06 185 ALA B O 1
ATOM 3133 N N . THR B 1 186 ? 8.055 35.594 9.281 1 86.75 186 THR B N 1
ATOM 3134 C CA . THR B 1 186 ? 8.797 36.344 10.273 1 86.75 186 THR B CA 1
ATOM 3135 C C . THR B 1 186 ? 7.938 37.469 10.852 1 86.75 186 THR B C 1
ATOM 3137 O O . THR B 1 186 ? 7.934 37.688 12.062 1 86.75 186 THR B O 1
ATOM 3140 N N . THR B 1 187 ? 7.234 38.188 9.992 1 92 187 THR B N 1
ATOM 3141 C CA . THR B 1 187 ? 6.328 39.25 10.414 1 92 187 THR B CA 1
ATOM 3142 C C . THR B 1 187 ? 5.246 38.688 11.344 1 92 187 THR B C 1
ATOM 3144 O O . THR B 1 187 ? 4.891 39.344 12.336 1 92 187 THR B O 1
ATOM 3147 N N . LEU B 1 188 ? 4.762 37.531 10.992 1 91.75 188 LEU B N 1
ATOM 3148 C CA . LEU B 1 188 ? 3.742 36.906 11.828 1 91.75 188 LEU B CA 1
ATOM 3149 C C . LEU B 1 188 ? 4.277 36.625 13.234 1 91.75 188 LEU B C 1
ATOM 3151 O O . LEU B 1 188 ? 3.613 36.969 14.227 1 91.75 188 LEU B O 1
ATOM 3155 N N . LEU B 1 189 ? 5.426 36.062 13.297 1 90.75 189 LEU B N 1
ATOM 3156 C CA . LEU B 1 189 ? 6.008 35.75 14.594 1 90.75 189 LEU B CA 1
ATOM 3157 C C . LEU B 1 189 ? 6.199 37 15.43 1 90.75 189 LEU B C 1
ATOM 3159 O O . LEU B 1 189 ? 6.023 36.969 16.656 1 90.75 189 LEU B O 1
ATOM 3163 N N . GLU B 1 190 ? 6.566 38.094 14.812 1 92.19 190 GLU B N 1
ATOM 3164 C CA . GLU B 1 190 ? 6.691 39.344 15.508 1 92.19 190 GLU B CA 1
ATOM 3165 C C . GLU B 1 190 ? 5.34 39.812 16.047 1 92.19 190 GLU B C 1
ATOM 3167 O O . GLU B 1 190 ? 5.246 40.281 17.188 1 92.19 190 GLU B O 1
ATOM 3172 N N . ARG B 1 191 ? 4.332 39.719 15.203 1 91.88 191 ARG B N 1
ATOM 3173 C CA . ARG B 1 191 ? 3.008 40.219 15.562 1 91.88 191 ARG B CA 1
ATOM 3174 C C . ARG B 1 191 ? 2.424 39.438 16.734 1 91.88 191 ARG B C 1
ATOM 3176 O O . ARG B 1 191 ? 1.688 39.969 17.547 1 91.88 191 ARG B O 1
ATOM 3183 N N . VAL B 1 192 ? 2.797 38.219 16.781 1 92.31 192 VAL B N 1
ATOM 3184 C CA . VAL B 1 192 ? 2.199 37.375 17.828 1 92.31 192 VAL B CA 1
ATOM 3185 C C . VAL B 1 192 ? 3.156 37.281 19.016 1 92.31 192 VAL B C 1
ATOM 3187 O O . VAL B 1 192 ? 2.988 36.438 19.891 1 92.31 192 VAL B O 1
ATOM 3190 N N . ASP B 1 193 ? 4.207 38.125 19.047 1 91.88 193 ASP B N 1
ATOM 3191 C CA . ASP B 1 193 ? 5.188 38.25 20.125 1 91.88 193 ASP B CA 1
ATOM 3192 C C . ASP B 1 193 ? 5.938 36.938 20.328 1 91.88 193 ASP B C 1
ATOM 3194 O O . ASP B 1 193 ? 6.145 36.5 21.469 1 91.88 193 ASP B O 1
ATOM 3198 N N . ALA B 1 194 ? 6.234 36.25 19.25 1 90.12 194 ALA B N 1
ATOM 3199 C CA . ALA B 1 194 ? 6.965 35 19.312 1 90.12 194 ALA B CA 1
ATOM 3200 C C . ALA B 1 194 ? 8.281 35.094 18.547 1 90.12 194 ALA B C 1
ATOM 3202 O O . ALA B 1 194 ? 8.891 34.062 18.219 1 90.12 194 ALA B O 1
ATOM 3203 N N . ALA B 1 195 ? 8.711 36.25 18.234 1 86.81 195 ALA B N 1
ATOM 3204 C CA . ALA B 1 195 ? 9.914 36.438 17.422 1 86.81 195 ALA B CA 1
ATOM 3205 C C . ALA B 1 195 ? 11.156 35.969 18.172 1 86.81 195 ALA B C 1
ATOM 3207 O O . ALA B 1 195 ? 12.141 35.562 17.547 1 86.81 195 ALA B O 1
ATOM 3208 N N . ASP B 1 196 ? 11.047 35.969 19.484 1 85.94 196 ASP B N 1
ATOM 3209 C CA . ASP B 1 196 ? 12.195 35.594 20.297 1 85.94 196 ASP B CA 1
ATOM 3210 C C . ASP B 1 196 ? 12.242 34.094 20.5 1 85.94 196 ASP B C 1
ATOM 3212 O O . ASP B 1 196 ? 13.203 33.562 21.062 1 85.94 196 ASP B O 1
ATOM 3216 N N . ASP B 1 197 ? 11.273 33.438 20.203 1 88.06 197 ASP B N 1
ATOM 3217 C CA . ASP B 1 197 ? 11.258 31.984 20.266 1 88.06 197 ASP B CA 1
ATOM 3218 C C . ASP B 1 197 ? 12.039 31.391 19.109 1 88.06 197 ASP B C 1
ATOM 3220 O O . ASP B 1 197 ? 11.477 31.109 18.047 1 88.06 197 ASP B O 1
ATOM 3224 N N . ALA B 1 198 ? 13.312 31.078 19.297 1 78.31 198 ALA B N 1
ATOM 3225 C CA . ALA B 1 198 ? 14.227 30.609 18.25 1 78.31 198 ALA B CA 1
ATOM 3226 C C . ALA B 1 198 ? 13.805 29.234 17.734 1 78.31 198 ALA B C 1
ATOM 3228 O O . ALA B 1 198 ? 13.914 28.969 16.531 1 78.31 198 ALA B O 1
ATOM 3229 N N . LYS B 1 199 ? 13.375 28.469 18.656 1 81.38 199 LYS B N 1
ATOM 3230 C CA . LYS B 1 199 ? 12.953 27.125 18.281 1 81.38 199 LYS B CA 1
ATOM 3231 C C . LYS B 1 199 ? 11.758 27.172 17.328 1 81.38 199 LYS B C 1
ATOM 3233 O O . LYS B 1 199 ? 11.758 26.484 16.297 1 81.38 199 LYS B O 1
ATOM 3238 N N . LEU B 1 200 ? 10.75 27.938 17.594 1 85.06 200 LEU B N 1
ATOM 3239 C CA . LEU B 1 200 ? 9.562 28.078 16.766 1 85.06 200 LEU B CA 1
ATOM 3240 C C . LEU B 1 200 ? 9.906 28.703 15.414 1 85.06 200 LEU B C 1
ATOM 3242 O O . LEU B 1 200 ? 9.406 28.281 14.375 1 85.06 200 LEU B O 1
ATOM 3246 N N . SER B 1 201 ? 10.734 29.734 15.531 1 80.88 201 SER B N 1
ATOM 3247 C CA . SER B 1 201 ? 11.141 30.406 14.305 1 80.88 201 SER B CA 1
ATOM 3248 C C . SER B 1 201 ? 11.867 29.453 13.367 1 80.88 201 SER B C 1
ATOM 3250 O O . SER B 1 201 ? 11.594 29.422 12.164 1 80.88 201 SER B O 1
ATOM 3252 N N . LEU B 1 202 ? 12.75 28.641 13.891 1 72.56 202 LEU B N 1
ATOM 3253 C CA . LEU B 1 202 ? 13.5 27.672 13.086 1 72.56 202 LEU B CA 1
ATOM 3254 C C . LEU B 1 202 ? 12.57 26.625 12.492 1 72.56 202 LEU B C 1
ATOM 3256 O O . LEU B 1 202 ? 12.672 26.281 11.312 1 72.56 202 LEU B O 1
ATOM 3260 N N . TRP B 1 203 ? 11.766 26.125 13.289 1 77.94 203 TRP B N 1
ATOM 3261 C CA . TRP B 1 203 ? 10.82 25.109 12.828 1 77.94 203 TRP B CA 1
ATOM 3262 C C . TRP B 1 203 ? 9.953 25.641 11.695 1 77.94 203 TRP B C 1
ATOM 3264 O O . TRP B 1 203 ? 9.75 24.969 10.688 1 77.94 203 TRP B O 1
ATOM 3274 N N . LEU B 1 204 ? 9.352 26.812 11.906 1 82.56 204 LEU B N 1
ATOM 3275 C CA . LEU B 1 204 ? 8.461 27.406 10.906 1 82.56 204 LEU B CA 1
ATOM 3276 C C . LEU B 1 204 ? 9.195 27.609 9.586 1 82.56 204 LEU B C 1
ATOM 3278 O O . LEU B 1 204 ? 8.672 27.266 8.516 1 82.56 204 LEU B O 1
ATOM 3282 N N . ASN B 1 205 ? 10.453 28.094 9.695 1 73 205 ASN B N 1
ATOM 3283 C CA . ASN B 1 205 ? 11.25 28.297 8.492 1 73 205 ASN B CA 1
ATOM 3284 C C . ASN B 1 205 ? 11.523 26.984 7.77 1 73 205 ASN B C 1
ATOM 3286 O O . ASN B 1 205 ? 11.414 26.906 6.547 1 73 205 ASN B O 1
ATOM 3290 N N . GLU B 1 206 ? 11.812 26.031 8.555 1 69.75 206 GLU B N 1
ATOM 3291 C CA . GLU B 1 206 ? 12.055 24.703 7.977 1 69.75 206 GLU B CA 1
ATOM 3292 C C . GLU B 1 206 ? 10.789 24.141 7.352 1 69.75 206 GLU B C 1
ATOM 3294 O O . GLU B 1 206 ? 10.828 23.547 6.266 1 69.75 206 GLU B O 1
ATOM 3299 N N . SER B 1 207 ? 9.664 24.281 8.047 1 70.62 207 SER B N 1
ATOM 3300 C CA . SER B 1 207 ? 8.383 23.766 7.57 1 70.62 207 SER B CA 1
ATOM 3301 C C . SER B 1 207 ? 7.977 24.422 6.254 1 70.62 207 SER B C 1
ATOM 3303 O O . SER B 1 207 ? 7.508 23.75 5.336 1 70.62 207 SER B O 1
ATOM 3305 N N . LEU B 1 208 ? 8.219 25.688 6.145 1 74.69 208 LEU B N 1
ATOM 3306 C CA . LEU B 1 208 ? 7.863 26.422 4.938 1 74.69 208 LEU B CA 1
ATOM 3307 C C . LEU B 1 208 ? 8.766 26.016 3.773 1 74.69 208 LEU B C 1
ATOM 3309 O O . LEU B 1 208 ? 8.312 25.984 2.625 1 74.69 208 LEU B O 1
ATOM 3313 N N . SER B 1 209 ? 10.047 25.641 4.086 1 62.81 209 SER B N 1
ATOM 3314 C CA . SER B 1 209 ? 11.016 25.281 3.057 1 62.81 209 SER B CA 1
ATOM 3315 C C . SER B 1 209 ? 10.664 23.938 2.42 1 62.81 209 SER B C 1
ATOM 3317 O O . SER B 1 209 ? 11.141 23.625 1.324 1 62.81 209 SER B O 1
ATOM 3319 N N . ARG B 1 210 ? 9.789 23.266 3.139 1 62.41 210 ARG B N 1
ATOM 3320 C CA . ARG B 1 210 ? 9.453 21.922 2.654 1 62.41 210 ARG B CA 1
ATOM 3321 C C . ARG B 1 210 ? 8.156 21.953 1.851 1 62.41 210 ARG B C 1
ATOM 3323 O O . ARG B 1 210 ? 7.723 20.906 1.334 1 62.41 210 ARG B O 1
ATOM 3330 N N . LEU B 1 211 ? 7.504 23.062 1.752 1 66.88 211 LEU B N 1
ATOM 3331 C CA . LEU B 1 211 ? 6.207 23.156 1.087 1 66.88 211 LEU B CA 1
ATOM 3332 C C . LEU B 1 211 ? 6.363 23.047 -0.427 1 66.88 211 LEU B C 1
ATOM 3334 O O . LEU B 1 211 ? 7.32 23.578 -0.994 1 66.88 211 LEU B O 1
ATOM 3338 N N . SER B 1 212 ? 5.539 22.328 -1.025 1 66.69 212 SER B N 1
ATOM 3339 C CA . SER B 1 212 ? 5.418 22.359 -2.479 1 66.69 212 SER B CA 1
ATOM 3340 C C . SER B 1 212 ? 4.953 23.734 -2.957 1 66.69 212 SER B C 1
ATOM 3342 O O . SER B 1 212 ? 4.52 24.562 -2.154 1 66.69 212 SER B O 1
ATOM 3344 N N . ASP B 1 213 ? 5.094 23.969 -4.23 1 66 213 ASP B N 1
ATOM 3345 C CA . ASP B 1 213 ? 4.633 25.234 -4.793 1 66 213 ASP B CA 1
ATOM 3346 C C . ASP B 1 213 ? 3.156 25.469 -4.48 1 66 213 ASP B C 1
ATOM 3348 O O . ASP B 1 213 ? 2.766 26.578 -4.098 1 66 213 ASP B O 1
ATOM 3352 N N . ARG B 1 214 ? 2.461 24.469 -4.613 1 69.56 214 ARG B N 1
ATOM 3353 C CA . ARG B 1 214 ? 1.031 24.547 -4.332 1 69.56 214 ARG B CA 1
ATOM 3354 C C . ARG B 1 214 ? 0.782 24.906 -2.869 1 69.56 214 ARG B C 1
ATOM 3356 O O . ARG B 1 214 ? -0.037 25.781 -2.566 1 69.56 214 ARG B O 1
ATOM 3363 N N . ASP B 1 215 ? 1.486 24.234 -2.059 1 77.19 215 ASP B N 1
ATOM 3364 C CA . ASP B 1 215 ? 1.298 24.469 -0.631 1 77.19 215 ASP B CA 1
ATOM 3365 C C . ASP B 1 215 ? 1.793 25.859 -0.235 1 77.19 215 ASP B C 1
ATOM 3367 O O . ASP B 1 215 ? 1.226 26.5 0.656 1 77.19 215 ASP B O 1
ATOM 3371 N N . ALA B 1 216 ? 2.775 26.328 -0.911 1 75.75 216 ALA B N 1
ATOM 3372 C CA . ALA B 1 216 ? 3.324 27.641 -0.613 1 75.75 216 ALA B CA 1
ATOM 3373 C C . ALA B 1 216 ? 2.312 28.734 -0.925 1 75.75 216 ALA B C 1
ATOM 3375 O O . ALA B 1 216 ? 2.189 29.719 -0.172 1 75.75 216 ALA B O 1
ATOM 3376 N N . LYS B 1 217 ? 1.589 28.578 -1.976 1 81.31 217 LYS B N 1
ATOM 3377 C CA . LYS B 1 217 ? 0.562 29.547 -2.34 1 81.31 217 LYS B CA 1
ATOM 3378 C C . LYS B 1 217 ? -0.539 29.609 -1.283 1 81.31 217 LYS B C 1
ATOM 3380 O O . LYS B 1 217 ? -0.986 30.688 -0.905 1 81.31 217 LYS B O 1
ATOM 3385 N N . MET B 1 218 ? -0.892 28.453 -0.825 1 83.19 218 MET B N 1
ATOM 3386 C CA . MET B 1 218 ? -1.939 28.375 0.189 1 83.19 218 MET B CA 1
ATOM 3387 C C . MET B 1 218 ? -1.457 28.953 1.515 1 83.19 218 MET B C 1
ATOM 3389 O O . MET B 1 218 ? -2.203 29.656 2.199 1 83.19 218 MET B O 1
ATOM 3393 N N . ALA B 1 219 ? -0.243 28.625 1.84 1 86.69 219 ALA B N 1
ATOM 3394 C CA . ALA B 1 219 ? 0.352 29.172 3.061 1 86.69 219 ALA B CA 1
ATOM 3395 C C . ALA B 1 219 ? 0.443 30.688 3 1 86.69 219 ALA B C 1
ATOM 3397 O O . ALA B 1 219 ? 0.173 31.375 3.99 1 86.69 219 ALA B O 1
ATOM 3398 N N . HIS B 1 220 ? 0.817 31.172 1.835 1 87.88 220 HIS B N 1
ATOM 3399 C CA . HIS B 1 220 ? 0.904 32.625 1.646 1 87.88 220 HIS B CA 1
ATOM 3400 C C . HIS B 1 220 ? -0.45 33.281 1.864 1 87.88 220 HIS B C 1
ATOM 3402 O O . HIS B 1 220 ? -0.536 34.344 2.521 1 87.88 220 HIS B O 1
ATOM 3408 N N . GLN B 1 221 ? -1.428 32.719 1.324 1 89.38 221 GLN B N 1
ATOM 3409 C CA . GLN B 1 221 ? -2.779 33.25 1.492 1 89.38 221 GLN B CA 1
ATOM 3410 C C . GLN B 1 221 ? -3.193 33.25 2.961 1 89.38 221 GLN B C 1
ATOM 3412 O O . GLN B 1 221 ? -3.717 34.25 3.467 1 89.38 221 GLN B O 1
ATOM 3417 N N . LEU B 1 222 ? -2.984 32.188 3.602 1 90.38 222 LEU B N 1
ATOM 3418 C CA . LEU B 1 222 ? -3.363 32.062 5.004 1 90.38 222 LEU B CA 1
ATOM 3419 C C . LEU B 1 222 ? -2.629 33.094 5.859 1 90.38 222 LEU B C 1
ATOM 3421 O O . LEU B 1 222 ? -3.242 33.781 6.68 1 90.38 222 LEU B O 1
ATOM 3425 N N . LEU B 1 223 ? -1.335 33.094 5.656 1 90.31 223 LEU B N 1
ATOM 3426 C CA . LEU B 1 223 ? -0.542 34.062 6.406 1 90.31 223 LEU B CA 1
ATOM 3427 C C . LEU B 1 223 ? -1.027 35.5 6.145 1 90.31 223 LEU B C 1
ATOM 3429 O O . LEU B 1 223 ? -1.071 36.312 7.059 1 90.31 223 LEU B O 1
ATOM 3433 N N . GLY B 1 224 ? -1.352 35.75 4.887 1 91.25 224 GLY B N 1
ATOM 3434 C CA . GLY B 1 224 ? -1.92 37.062 4.555 1 91.25 224 GLY B CA 1
ATOM 3435 C C . GLY B 1 224 ? -3.209 37.344 5.297 1 91.25 224 GLY B C 1
ATOM 3436 O O . GLY B 1 224 ? -3.383 38.438 5.844 1 91.25 224 GLY B O 1
ATOM 3437 N N . ASP B 1 225 ? -4.047 36.469 5.363 1 91.62 225 ASP B N 1
ATOM 3438 C CA . ASP B 1 225 ? -5.32 36.625 6.059 1 91.62 225 ASP B CA 1
ATOM 3439 C C . ASP B 1 225 ? -5.102 36.875 7.551 1 91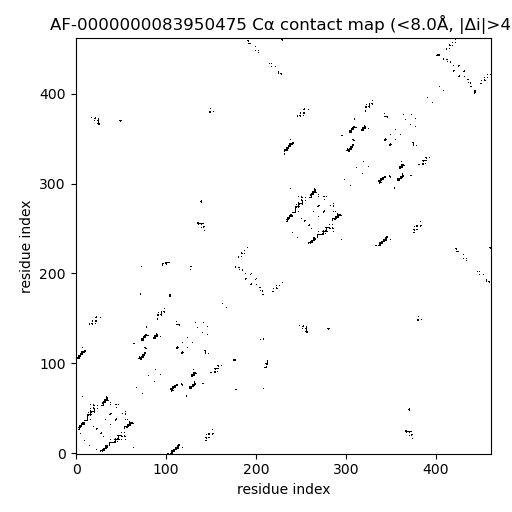.62 225 ASP B C 1
ATOM 3441 O O . ASP B 1 225 ? -5.793 37.688 8.156 1 91.62 225 ASP B O 1
ATOM 3445 N N . ILE B 1 226 ? -4.184 36.156 8.086 1 91.88 226 ILE B N 1
ATOM 3446 C CA . ILE B 1 226 ? -3.885 36.281 9.508 1 91.88 226 ILE B CA 1
ATOM 3447 C C . ILE B 1 226 ? -3.322 37.656 9.797 1 91.88 226 ILE B C 1
ATOM 3449 O O . ILE B 1 226 ? -3.789 38.344 10.703 1 91.88 226 ILE B O 1
ATOM 3453 N N . LEU B 1 227 ? -2.371 38.062 9 1 91.38 227 LEU B N 1
ATOM 3454 C CA . LEU B 1 227 ? -1.7 39.344 9.219 1 91.38 227 LEU B CA 1
ATOM 3455 C C . LEU B 1 227 ? -2.662 40.5 9 1 91.38 227 LEU B C 1
ATOM 3457 O O . LEU B 1 227 ? -2.58 41.531 9.688 1 91.38 227 LEU B O 1
ATOM 3461 N N . LYS B 1 228 ? -3.576 40.344 8.039 1 91.94 228 LYS B N 1
ATOM 3462 C CA . LYS B 1 228 ? -4.594 41.375 7.805 1 91.94 228 LYS B CA 1
ATOM 3463 C C . LYS B 1 228 ? -5.457 41.594 9.047 1 91.94 228 LYS B C 1
ATOM 3465 O O . LYS B 1 228 ? -5.863 42.719 9.336 1 91.94 228 LYS B O 1
ATOM 3470 N N . LYS B 1 229 ? -5.691 40.531 9.695 1 89.62 229 LYS B N 1
ATOM 3471 C CA . LYS B 1 229 ? -6.555 40.625 10.875 1 89.62 229 LYS B CA 1
ATOM 3472 C C . LYS B 1 229 ? -5.773 41.094 12.094 1 89.62 229 LYS B C 1
ATOM 3474 O O . LYS B 1 229 ? -6.34 41.719 13 1 89.62 229 LYS B O 1
ATOM 3479 N N . LEU B 1 230 ? -4.543 40.719 12.133 1 88.94 230 LEU B N 1
ATOM 3480 C CA . LEU B 1 230 ? -3.721 41.094 13.273 1 88.94 230 LEU B CA 1
ATOM 3481 C C . LEU B 1 230 ? -3.363 42.594 13.195 1 88.94 230 LEU B C 1
ATOM 3483 O O . LEU B 1 230 ? -3.082 43.219 14.211 1 88.94 230 LEU B O 1
ATOM 3487 N N . ASP B 1 231 ? -3.197 43.094 12 1 83.12 231 ASP B N 1
ATOM 3488 C CA . ASP B 1 231 ? -2.893 44.5 11.812 1 83.12 231 ASP B CA 1
ATOM 3489 C C . ASP B 1 231 ? -4.164 45.344 11.844 1 83.12 231 ASP B C 1
ATOM 3491 O O . ASP B 1 231 ? -4.145 46.5 12.305 1 83.12 231 ASP B O 1
#

Solvent-accessible surface area (backbone atoms only — not comparable to full-atom values): 23978 Å² total; per-residue (Å²): 99,47,64,32,40,34,37,36,39,46,75,52,21,50,37,47,10,36,31,32,29,37,30,36,24,32,60,39,68,48,46,33,33,22,53,52,66,29,66,75,38,68,55,5,56,62,52,5,60,71,17,53,69,33,56,72,61,46,46,71,44,77,46,71,74,80,48,52,86,75,32,71,39,33,33,31,45,42,86,60,86,76,80,53,93,62,68,71,31,37,44,61,55,44,15,54,43,50,47,40,17,44,74,34,36,54,30,34,35,45,36,37,34,17,79,88,72,43,55,48,72,69,56,51,68,73,29,54,41,41,28,33,68,87,53,66,36,89,68,34,74,76,52,58,30,49,47,47,33,46,42,30,47,34,35,33,53,31,46,50,61,62,43,56,87,83,73,70,68,73,71,74,74,83,68,61,45,50,48,48,44,50,49,51,49,52,52,48,30,47,73,41,72,42,62,82,39,61,68,60,52,50,50,50,49,33,55,60,70,60,40,32,40,72,50,44,55,53,48,45,52,51,52,48,38,46,50,64,62,66,103,99,47,62,33,39,34,37,36,38,46,73,54,21,49,38,48,9,37,30,32,30,37,30,36,24,34,61,40,68,46,44,33,34,23,52,52,67,30,65,74,37,69,54,5,55,63,52,6,61,70,18,54,68,34,56,74,62,46,46,71,44,76,46,71,73,79,48,53,87,74,34,84,38,33,32,31,44,42,87,60,87,75,83,55,91,64,70,70,31,36,45,62,54,43,16,53,52,50,48,74,33,38,88,81,41,55,32,36,34,45,34,39,35,16,78,89,73,42,55,50,72,70,57,51,67,72,29,77,43,42,28,34,68,89,54,66,35,91,68,33,73,77,53,58,30,49,48,46,32,48,42,30,48,34,34,32,52,33,47,38,51,68,64,56,62,71,58,74,70,70,53,69,46,58,67,66,59,52,51,53,43,50,50,51,50,52,53,46,30,48,72,39,72,40,61,80,39,59,68,59,50,50,48,52,54,52,55,58,71,67,41,44,45,70,50,44,54,53,50,43,52,51,52,47,38,46,49,62,62,67,102

Radius of gyration: 24.22 Å; Cα contacts (8 Å, |Δi|>4): 836; chains: 2; bounding box: 49×74×52 Å

Foldseek 3Di:
DAEAEEEEAADALLLLLLLLQLLVVLPHQHYEYEQDDSLVDPNSVVNNVVRVNSSVPYHYYHDPLVCLVVFLFEEFEDQDDPPDPFDEDELLRVLQLVLQAVVQTPYYYYYWYYQPPIDDPVNVVSGLHYYYHDDPDSDDGDGSSVVSNRNSNSNSVSNVVSVPPDPPVPPDDDYNLLVVLLVLVCVVCVLVVNNPVPVVNSRVSNVSSRDGPVVSVVSVVVSVVVVVVSD/DAEAEEEEAADALLLLLLLLLLLVVLPHQHYEYEQDPSLVDPNSVVNNVVRVNSSVPYHYYHDPLVCLVVFPAEEFEDQDDPPDPADEDELLRVLQVCLVCVPPTPYYYYYWYYQPPIDDPVRVVSGDHYYYHDDPDSDDGDGNSVVSNRNSNSNSVSNCVSVVPVPPVQVQQPPVLLVVLLVLVCVVCVLVVNNPVPVVNVVVNVVSRPDGNVRSVVSSVVSVVVVVVSD

Nearest PDB structures (foldseek):
  5gmc-assembly1_A  TM=9.337E-01  e=6.849E-16  Pseudomonas aeruginosa
  3onp-assembly1_A-2  TM=9.156E-01  e=8.544E-13  Cereibacter sphaeroides 2.4.1
  4xbo-assembly1_B  TM=6.986E-01  e=3.091E-15  Escherichia coli K-12
  3ic6-assembly1_A-2  TM=7.944E-01  e=4.022E-13  Neisseria gonorrhoeae FA 1090
  4xbo-assembly1_A  TM=6.633E-01  e=4.914E-15  Escherichia coli K-12

pLDDT: mean 86.03, std 15.58, range [25.7, 98.88]